Protein AF-A0A949LW82-F1 (afdb_monomer_lite)

Structure (mmCIF, N/CA/C/O backbone):
data_AF-A0A949LW82-F1
#
_entry.id   AF-A0A949LW82-F1
#
loop_
_atom_site.group_PDB
_atom_site.id
_atom_site.type_symbol
_atom_site.label_atom_id
_atom_site.label_alt_id
_atom_site.label_comp_id
_atom_site.label_asym_id
_atom_site.label_entity_id
_atom_site.label_seq_id
_atom_site.pdbx_PDB_ins_code
_atom_site.Cartn_x
_atom_site.Cartn_y
_atom_site.Cartn_z
_atom_site.occupancy
_atom_site.B_iso_or_equiv
_atom_site.auth_seq_id
_atom_site.auth_comp_id
_atom_site.auth_asym_id
_atom_site.auth_atom_id
_atom_site.pdbx_PDB_model_num
ATOM 1 N N . MET A 1 1 ? -50.721 -9.136 -6.366 1.00 43.47 1 MET A N 1
ATOM 2 C CA . MET A 1 1 ? -51.208 -9.946 -7.509 1.00 43.47 1 MET A CA 1
ATOM 3 C C . MET A 1 1 ? -51.411 -9.068 -8.742 1.00 43.47 1 MET A C 1
ATOM 5 O O . MET A 1 1 ? -52.472 -8.484 -8.901 1.00 43.47 1 MET A O 1
ATOM 9 N N . ARG A 1 2 ? -50.406 -8.960 -9.616 1.00 30.19 2 ARG A N 1
ATOM 10 C CA . ARG A 1 2 ? -50.573 -8.509 -11.008 1.00 30.19 2 ARG A CA 1
ATOM 11 C C . ARG A 1 2 ? -49.592 -9.310 -11.860 1.00 30.19 2 ARG A C 1
ATOM 13 O O . ARG A 1 2 ? -48.393 -9.071 -11.812 1.00 30.19 2 ARG A O 1
ATOM 20 N N . ARG A 1 3 ? -50.116 -10.325 -12.553 1.00 32.12 3 ARG A N 1
ATOM 21 C CA . ARG A 1 3 ? -49.391 -11.131 -13.541 1.00 32.12 3 ARG A CA 1
ATOM 22 C C . ARG A 1 3 ? -49.193 -10.276 -14.793 1.00 32.12 3 ARG A C 1
ATOM 24 O O . ARG A 1 3 ? -50.174 -9.769 -15.330 1.00 32.12 3 ARG A O 1
ATOM 31 N N . ARG A 1 4 ? -47.952 -10.136 -15.258 1.00 40.50 4 ARG A N 1
ATOM 32 C CA . ARG A 1 4 ? -47.650 -9.746 -16.639 1.00 40.50 4 ARG A CA 1
ATOM 33 C C . ARG A 1 4 ? -47.007 -10.937 -17.332 1.00 40.50 4 ARG A C 1
ATOM 35 O O . ARG A 1 4 ? -46.047 -11.520 -16.844 1.00 40.50 4 ARG A O 1
ATOM 42 N N . THR A 1 5 ? -47.654 -11.316 -18.418 1.00 37.50 5 THR A N 1
ATOM 43 C CA . THR A 1 5 ? -47.331 -12.370 -19.366 1.00 37.50 5 THR A CA 1
ATOM 44 C C . THR A 1 5 ? -46.084 -12.001 -20.168 1.00 37.50 5 THR A C 1
ATOM 46 O O . THR A 1 5 ? -45.955 -10.870 -20.631 1.00 37.50 5 THR A O 1
ATOM 49 N N . PHE A 1 6 ? -45.190 -12.974 -20.334 1.00 31.17 6 PHE A N 1
ATOM 50 C CA . PHE A 1 6 ? -44.080 -12.938 -21.282 1.00 31.17 6 PHE A CA 1
ATOM 51 C C . PHE A 1 6 ? -44.606 -13.160 -22.706 1.00 31.17 6 PHE A C 1
ATOM 53 O O . PHE A 1 6 ? -45.413 -14.061 -22.933 1.00 31.17 6 PHE A O 1
ATOM 60 N N . LEU A 1 7 ? -44.115 -12.369 -23.660 1.00 32.31 7 LEU A N 1
ATOM 61 C CA . LEU A 1 7 ? -44.182 -12.669 -25.088 1.00 32.31 7 LEU A CA 1
ATOM 62 C C . LEU A 1 7 ? -42.750 -12.801 -25.607 1.00 32.31 7 LEU A C 1
ATOM 64 O O . LEU A 1 7 ? -41.966 -11.856 -25.555 1.00 32.31 7 LEU A O 1
ATOM 68 N N . SER A 1 8 ? -42.428 -14.007 -26.069 1.00 36.34 8 SER A N 1
ATOM 69 C CA . SER A 1 8 ? -41.240 -14.340 -26.846 1.00 36.34 8 SER A CA 1
ATOM 70 C C . SER A 1 8 ? -41.443 -13.948 -28.307 1.00 36.34 8 SER A C 1
ATOM 72 O O . SER A 1 8 ? -42.524 -14.180 -28.851 1.00 36.34 8 SER A O 1
ATOM 74 N N . ALA A 1 9 ? -40.387 -13.488 -28.972 1.00 30.72 9 ALA A N 1
ATOM 75 C CA . ALA A 1 9 ? -40.313 -13.486 -30.426 1.00 30.72 9 ALA A CA 1
ATOM 76 C C . ALA A 1 9 ? -38.925 -13.967 -30.865 1.00 30.72 9 ALA A C 1
ATOM 78 O O . ALA A 1 9 ? -37.912 -13.321 -30.602 1.00 30.72 9 ALA A O 1
ATOM 79 N N . SER A 1 10 ? -38.906 -15.121 -31.529 1.00 33.62 10 SER A N 1
ATOM 80 C CA . SER A 1 10 ? -37.804 -15.591 -32.360 1.00 33.62 10 SER A CA 1
ATOM 81 C C . SER A 1 10 ? -38.142 -15.358 -33.833 1.00 33.62 10 SER A C 1
ATOM 83 O O . SER A 1 10 ? -39.303 -15.443 -34.223 1.00 33.62 10 SER A O 1
ATOM 85 N N . ALA A 1 11 ? -37.069 -15.204 -34.611 1.00 32.28 11 ALA A N 1
ATOM 86 C CA . ALA A 1 11 ? -36.924 -15.476 -36.041 1.00 32.28 11 ALA A CA 1
ATOM 87 C C . ALA A 1 11 ? -37.456 -14.450 -37.062 1.00 32.28 11 ALA A C 1
ATOM 89 O O . ALA A 1 11 ? -38.653 -14.318 -37.288 1.00 32.28 11 ALA A O 1
ATOM 90 N N . ALA A 1 12 ? -36.512 -13.879 -37.817 1.00 30.08 12 ALA A N 1
ATOM 91 C CA . ALA A 1 12 ? -36.601 -13.796 -39.274 1.00 30.08 12 ALA A CA 1
ATOM 92 C C . ALA A 1 12 ? -35.186 -13.734 -39.877 1.00 30.08 12 ALA A C 1
ATOM 94 O O . ALA A 1 12 ? -34.416 -12.813 -39.617 1.00 30.08 12 ALA A O 1
ATOM 95 N N . ALA A 1 13 ? -34.859 -14.749 -40.673 1.00 32.03 13 ALA A N 1
ATOM 96 C CA . ALA A 1 13 ? -33.753 -14.765 -41.618 1.00 32.03 13 ALA A CA 1
ATOM 97 C C . ALA A 1 13 ? -34.266 -14.299 -42.991 1.00 32.03 13 ALA A C 1
ATOM 99 O O . ALA A 1 13 ? -35.406 -14.617 -43.326 1.00 32.03 13 ALA A O 1
ATOM 100 N N . ALA A 1 14 ? -33.426 -13.624 -43.785 1.00 32.12 14 ALA A N 1
ATOM 101 C CA . ALA A 1 14 ? -33.109 -14.005 -45.173 1.00 32.12 14 ALA A CA 1
ATOM 102 C C . ALA A 1 14 ? -32.346 -12.907 -45.948 1.00 32.12 14 ALA A C 1
ATOM 104 O O . ALA A 1 14 ? -32.809 -11.781 -46.081 1.00 32.12 14 ALA A O 1
ATOM 105 N N . ALA A 1 15 ? -31.224 -13.357 -46.525 1.00 31.56 15 ALA A N 1
ATOM 106 C CA . ALA A 1 15 ? -30.727 -13.130 -47.887 1.00 31.56 15 ALA A CA 1
ATOM 107 C C . ALA A 1 15 ? -30.372 -11.719 -48.391 1.00 31.56 15 ALA A C 1
ATOM 109 O O . ALA A 1 15 ? -31.266 -10.945 -48.694 1.00 31.56 15 ALA A O 1
ATOM 110 N N . ILE A 1 16 ? -29.081 -11.522 -48.723 1.00 34.34 16 ILE A N 1
ATOM 111 C CA . ILE A 1 16 ? -28.629 -11.044 -50.049 1.00 34.34 16 ILE A CA 1
ATOM 112 C C . ILE A 1 16 ? -27.318 -11.761 -50.426 1.00 34.34 16 ILE A C 1
ATOM 114 O O . ILE A 1 16 ? -26.346 -11.750 -49.675 1.00 34.34 16 ILE A O 1
ATOM 118 N N . ALA A 1 17 ? -27.323 -12.384 -51.606 1.00 34.22 17 ALA A N 1
ATOM 119 C CA . ALA A 1 17 ? -26.171 -12.944 -52.304 1.00 34.22 17 ALA A CA 1
ATOM 120 C C . ALA A 1 17 ? -25.500 -11.872 -53.182 1.00 34.22 17 ALA A C 1
ATOM 122 O O . ALA A 1 17 ? -26.189 -11.052 -53.787 1.00 34.22 17 ALA A O 1
ATOM 123 N N . GLY A 1 18 ? -24.172 -11.914 -53.303 1.00 32.12 18 GLY A N 1
ATOM 124 C CA . GLY A 1 18 ? -23.402 -11.049 -54.198 1.00 32.12 18 GLY A CA 1
ATOM 125 C C . GLY A 1 18 ? -22.051 -11.676 -54.530 1.00 32.12 18 GLY A C 1
ATOM 126 O O . GLY A 1 18 ? -21.205 -11.845 -53.661 1.00 32.12 18 GLY A O 1
ATOM 127 N N . ILE A 1 19 ? -21.913 -12.074 -55.789 1.00 35.78 19 ILE A N 1
ATOM 128 C CA . ILE A 1 19 ? -20.845 -12.874 -56.393 1.00 35.78 19 ILE A CA 1
ATOM 129 C C . ILE A 1 19 ? -19.656 -11.973 -56.761 1.00 35.78 19 ILE A C 1
ATOM 131 O O . ILE A 1 19 ? -19.851 -10.912 -57.346 1.00 35.78 19 ILE A O 1
ATOM 135 N N . GLY A 1 20 ? -18.430 -12.428 -56.493 1.00 33.84 20 GLY A N 1
ATOM 136 C CA . GLY A 1 20 ? -17.195 -11.804 -56.976 1.00 33.84 20 GLY A CA 1
ATOM 137 C C . GLY A 1 20 ? -16.043 -12.803 -56.933 1.00 33.84 20 GLY A C 1
ATOM 138 O O . GLY A 1 20 ? -15.428 -12.999 -55.890 1.00 33.84 20 GLY A O 1
ATOM 139 N N . GLY A 1 21 ? -15.813 -13.490 -58.054 1.00 34.94 21 GLY A N 1
ATOM 140 C CA . GLY A 1 21 ? -14.731 -14.457 -58.221 1.00 34.94 21 GLY A CA 1
ATOM 141 C C . GLY A 1 21 ? -13.363 -13.781 -58.293 1.00 34.94 21 GLY A C 1
ATOM 142 O O . GLY A 1 21 ? -13.213 -12.744 -58.933 1.00 34.94 21 GLY A O 1
ATOM 143 N N . CYS A 1 22 ? -12.370 -14.397 -57.655 1.00 35.66 22 CYS A N 1
ATOM 144 C CA . CYS A 1 22 ? -10.962 -14.075 -57.838 1.00 35.66 22 CYS A CA 1
ATOM 145 C C . CYS A 1 22 ? -10.196 -15.393 -58.012 1.00 35.66 22 CYS A C 1
ATOM 147 O O . CYS A 1 22 ? -10.290 -16.296 -57.174 1.00 35.66 22 CYS A O 1
ATOM 149 N N . GLU A 1 23 ? -9.523 -15.515 -59.152 1.00 37.34 23 GLU A N 1
ATOM 150 C CA . GLU A 1 23 ? -8.734 -16.664 -59.588 1.00 37.34 23 GLU A CA 1
ATOM 151 C C . GLU A 1 23 ? -7.623 -16.993 -58.580 1.00 37.34 23 GLU A C 1
ATOM 153 O O . GLU A 1 23 ? -6.827 -16.135 -58.202 1.00 37.34 23 GLU A O 1
ATOM 158 N N . ARG A 1 24 ? -7.544 -18.260 -58.154 1.00 37.97 24 ARG A N 1
ATOM 159 C CA . ARG A 1 24 ? -6.406 -18.779 -57.387 1.00 37.97 24 ARG A CA 1
ATOM 160 C C . ARG A 1 24 ? -5.360 -19.319 -58.354 1.00 37.97 24 ARG A C 1
ATOM 162 O O . ARG A 1 24 ? -5.572 -20.348 -58.988 1.00 37.97 24 ARG A O 1
ATOM 169 N N . GLN A 1 25 ? -4.227 -18.631 -58.427 1.00 40.06 25 GLN A N 1
ATOM 170 C CA . GLN A 1 25 ? -2.992 -19.182 -58.972 1.00 40.06 25 GLN A CA 1
ATOM 171 C C . GLN A 1 25 ? -2.429 -20.220 -57.989 1.00 40.06 25 GLN A C 1
ATOM 173 O O . GLN A 1 25 ? -2.377 -19.985 -56.781 1.00 40.06 25 GLN A O 1
ATOM 178 N N . ASN A 1 26 ? -2.042 -21.382 -58.515 1.00 40.38 26 ASN A N 1
ATOM 179 C CA . ASN A 1 26 ? -1.396 -22.456 -57.766 1.00 40.38 26 ASN A CA 1
ATOM 180 C C . ASN A 1 26 ? 0.012 -22.013 -57.340 1.00 40.38 26 ASN A C 1
ATOM 182 O O . ASN A 1 26 ? 0.894 -21.883 -58.185 1.00 40.38 26 ASN A O 1
ATOM 186 N N . ALA A 1 27 ? 0.210 -21.789 -56.041 1.00 44.12 27 ALA A N 1
ATOM 187 C CA . ALA A 1 27 ? 1.525 -21.584 -55.445 1.00 44.12 27 ALA A CA 1
ATOM 188 C C . ALA A 1 27 ? 2.141 -22.939 -55.057 1.00 44.12 27 ALA A C 1
ATOM 190 O O . ALA A 1 27 ? 1.472 -23.779 -54.450 1.00 44.12 27 ALA A O 1
ATOM 191 N N . GLU A 1 28 ? 3.406 -23.144 -55.421 1.00 53.97 28 GLU A N 1
ATOM 192 C CA . GLU A 1 28 ? 4.207 -24.300 -55.013 1.00 53.97 28 GLU A CA 1
ATOM 193 C C . GLU A 1 28 ? 4.405 -24.354 -53.483 1.00 53.97 28 GLU A C 1
ATOM 195 O O . GLU A 1 28 ? 4.407 -23.313 -52.816 1.00 53.97 28 GLU A O 1
ATOM 200 N N . PRO A 1 29 ? 4.569 -25.558 -52.901 1.00 47.38 29 PRO A N 1
ATOM 201 C CA . PRO A 1 29 ? 4.718 -25.729 -51.461 1.00 47.38 29 PRO A CA 1
ATOM 202 C C . PRO A 1 29 ? 6.027 -25.114 -50.949 1.00 47.38 29 PRO A C 1
ATOM 204 O O . PRO A 1 29 ? 7.123 -25.505 -51.345 1.00 47.38 29 PRO A O 1
ATOM 207 N N . VAL A 1 30 ? 5.895 -24.169 -50.017 1.00 55.81 30 VAL A N 1
ATOM 208 C CA . VAL A 1 30 ? 7.011 -23.574 -49.270 1.00 55.81 30 VAL A CA 1
ATOM 209 C C . VAL A 1 30 ? 7.628 -24.645 -48.354 1.00 55.81 30 VAL A C 1
ATOM 211 O O . VAL A 1 30 ? 6.883 -25.294 -47.612 1.00 55.81 30 VAL A O 1
ATOM 214 N N . PRO A 1 31 ? 8.959 -24.858 -48.373 1.00 62.16 31 PRO A N 1
ATOM 215 C CA . PRO A 1 31 ? 9.612 -25.796 -47.465 1.00 62.16 31 PRO A CA 1
ATOM 216 C C . PRO A 1 31 ? 9.459 -25.342 -46.002 1.00 62.16 31 PRO A C 1
ATOM 218 O O . PRO A 1 31 ? 9.435 -24.138 -45.731 1.00 62.16 31 PRO A O 1
ATOM 221 N N . PRO A 1 32 ? 9.360 -26.281 -45.044 1.00 55.41 32 PRO A N 1
ATOM 222 C CA . PRO A 1 32 ? 9.231 -25.937 -43.635 1.00 55.41 32 PRO A CA 1
ATOM 223 C C . PRO A 1 32 ? 10.463 -25.152 -43.152 1.00 55.41 32 PRO A C 1
ATOM 225 O O . PRO A 1 32 ? 11.580 -25.422 -43.606 1.00 55.41 32 PRO A O 1
ATOM 228 N N . PRO A 1 33 ? 10.282 -24.188 -42.231 1.00 51.41 33 PRO A N 1
ATOM 229 C CA . PRO A 1 33 ? 11.396 -23.447 -41.660 1.00 51.41 33 PRO A CA 1
ATOM 230 C C . PRO A 1 33 ? 12.362 -24.401 -40.936 1.00 51.41 33 PRO A C 1
ATOM 232 O O . PRO A 1 33 ? 11.923 -25.414 -40.381 1.00 51.41 33 PRO A O 1
ATOM 235 N N . PRO A 1 34 ? 13.673 -24.096 -40.927 1.00 53.56 34 PRO A N 1
ATOM 236 C CA . PRO A 1 34 ? 14.646 -24.885 -40.186 1.00 53.56 34 PRO A CA 1
ATOM 237 C C . PRO A 1 34 ? 14.273 -24.925 -38.702 1.00 53.56 34 PRO A C 1
ATOM 239 O O . PRO A 1 34 ? 13.792 -23.938 -38.140 1.00 53.56 34 PRO A O 1
ATOM 242 N N . ALA A 1 35 ? 14.493 -26.082 -38.074 1.00 41.50 35 ALA A N 1
ATOM 243 C CA . ALA A 1 35 ? 14.289 -26.247 -36.643 1.00 41.50 35 ALA A CA 1
ATOM 244 C C . ALA A 1 35 ? 15.120 -25.204 -35.869 1.00 41.50 35 ALA A C 1
ATOM 246 O O . ALA A 1 35 ? 16.263 -24.935 -36.259 1.00 41.50 35 ALA A O 1
ATOM 247 N N . PRO A 1 36 ? 14.571 -24.606 -34.795 1.00 36.00 36 PRO A N 1
ATOM 248 C CA . PRO A 1 36 ? 15.318 -23.659 -33.984 1.00 36.00 36 PRO A CA 1
ATOM 249 C C . PRO A 1 36 ? 16.566 -24.347 -33.411 1.00 36.00 36 PRO A C 1
ATOM 251 O O . PRO A 1 36 ? 16.490 -25.521 -33.034 1.00 36.00 36 PRO A O 1
ATOM 254 N N . PRO A 1 37 ? 17.711 -23.647 -33.345 1.00 38.03 37 PRO A N 1
ATOM 255 C CA . PRO A 1 37 ? 18.901 -24.199 -32.720 1.00 38.03 37 PRO A CA 1
ATOM 256 C C . PRO A 1 37 ? 18.582 -24.566 -31.268 1.00 38.03 37 PRO A C 1
ATOM 258 O O . PRO A 1 37 ? 17.969 -23.788 -30.534 1.00 38.03 37 PRO A O 1
ATOM 261 N N . THR A 1 38 ? 18.991 -25.766 -30.859 1.00 38.47 38 THR A N 1
ATOM 262 C CA . THR A 1 38 ? 19.047 -26.147 -29.446 1.00 38.47 38 THR A CA 1
ATOM 263 C C . THR A 1 38 ? 19.861 -25.097 -28.690 1.00 38.47 38 THR A C 1
ATOM 265 O O . THR A 1 38 ? 20.951 -24.765 -29.163 1.00 38.47 38 THR A O 1
ATOM 268 N N . PRO A 1 39 ? 19.374 -24.564 -27.554 1.00 33.56 39 PRO A N 1
ATOM 269 C CA . PRO A 1 39 ? 20.126 -23.573 -26.809 1.00 33.56 39 PRO A CA 1
ATOM 270 C C . PRO A 1 39 ? 21.381 -24.243 -26.250 1.00 33.56 39 PRO A C 1
ATOM 272 O O . PRO A 1 39 ? 21.306 -25.047 -25.321 1.00 33.56 39 PRO A O 1
ATOM 275 N N . GLU A 1 40 ? 22.534 -23.923 -26.834 1.00 32.56 40 GLU A N 1
ATOM 276 C CA . GLU A 1 40 ? 23.802 -24.038 -26.127 1.00 32.56 40 GLU A CA 1
ATOM 277 C C . GLU A 1 40 ? 23.685 -23.198 -24.857 1.00 32.56 40 GLU A C 1
ATOM 279 O O . GLU A 1 40 ? 23.249 -22.043 -24.896 1.00 32.56 40 GLU A O 1
ATOM 284 N N . ALA A 1 41 ? 24.014 -23.815 -23.724 1.00 34.31 41 ALA A N 1
ATOM 285 C CA . ALA A 1 41 ? 24.024 -23.174 -22.424 1.00 34.31 41 ALA A CA 1
ATOM 286 C C . ALA A 1 41 ? 25.058 -22.040 -22.435 1.00 34.31 41 ALA A C 1
ATOM 288 O O . ALA A 1 41 ? 26.234 -22.243 -22.143 1.00 34.31 41 ALA A O 1
ATOM 289 N N . LEU A 1 42 ? 24.610 -20.839 -22.799 1.00 28.97 42 LEU A N 1
ATOM 290 C CA . LEU A 1 42 ? 25.304 -19.613 -22.457 1.00 28.97 42 LEU A CA 1
ATOM 291 C C . LEU A 1 42 ? 25.286 -19.529 -20.928 1.00 28.97 42 LEU A C 1
ATOM 293 O O . LEU A 1 42 ? 24.225 -19.340 -20.331 1.00 28.97 42 LEU A O 1
ATOM 297 N N . GLU A 1 43 ? 26.445 -19.688 -20.293 1.00 32.34 43 GLU A N 1
ATOM 298 C CA . GLU A 1 43 ? 26.626 -19.283 -18.901 1.00 32.34 43 GLU A CA 1
ATOM 299 C C . GLU A 1 43 ? 26.386 -17.770 -18.821 1.00 32.34 43 GLU A C 1
ATOM 301 O O . GLU A 1 43 ? 27.213 -16.951 -19.225 1.00 32.34 43 GLU A O 1
ATOM 306 N N . LEU A 1 44 ? 25.184 -17.400 -18.379 1.00 31.11 44 LEU A N 1
ATOM 307 C CA . LEU A 1 44 ? 24.795 -16.017 -18.145 1.00 31.11 44 LEU A CA 1
ATOM 308 C C . LEU A 1 44 ? 25.367 -15.551 -16.792 1.00 31.11 44 LEU A C 1
ATOM 310 O O . LEU A 1 44 ? 25.325 -16.310 -15.823 1.00 31.11 44 LEU A O 1
ATOM 314 N N . PRO A 1 45 ? 25.873 -14.308 -16.691 1.00 33.06 45 PRO A N 1
ATOM 315 C CA . PRO A 1 45 ? 26.341 -13.744 -15.426 1.00 33.06 45 PRO A CA 1
ATOM 316 C C . PRO A 1 45 ? 25.214 -13.688 -14.380 1.00 33.06 45 PRO A C 1
ATOM 318 O O . PRO A 1 45 ? 24.051 -13.449 -14.714 1.00 33.06 45 PRO A O 1
ATOM 321 N N . SER A 1 46 ? 25.572 -13.898 -13.110 1.00 36.62 46 SER A N 1
ATOM 322 C CA . SER A 1 46 ? 24.658 -14.083 -11.977 1.00 36.62 46 SER A CA 1
ATOM 323 C C . SER A 1 46 ? 23.687 -12.914 -11.752 1.00 36.62 46 SER A C 1
ATOM 325 O O . SER A 1 46 ? 24.074 -11.752 -11.680 1.00 36.62 46 SER A O 1
ATOM 327 N N . ALA A 1 47 ? 22.409 -13.262 -11.584 1.00 42.12 47 ALA A N 1
ATOM 328 C CA . ALA A 1 47 ? 21.234 -12.391 -11.498 1.00 42.12 47 ALA A CA 1
ATOM 329 C C . ALA A 1 47 ? 21.189 -11.291 -10.400 1.00 42.12 47 ALA A C 1
ATOM 331 O O . ALA A 1 47 ? 20.276 -10.472 -10.459 1.00 42.12 47 ALA A O 1
ATOM 332 N N . ASP A 1 48 ? 22.121 -11.214 -9.433 1.00 43.16 48 ASP A N 1
ATOM 333 C CA . ASP A 1 48 ? 21.999 -10.282 -8.280 1.00 43.16 48 ASP A CA 1
ATOM 334 C C . ASP A 1 48 ? 22.909 -9.056 -8.268 1.00 43.16 48 ASP A C 1
ATOM 336 O O . ASP A 1 48 ? 22.765 -8.233 -7.365 1.00 43.16 48 ASP A O 1
ATOM 340 N N . ASP A 1 49 ? 23.749 -8.824 -9.275 1.00 42.09 49 ASP A N 1
ATOM 341 C CA . ASP A 1 49 ? 24.580 -7.608 -9.269 1.00 42.09 49 ASP A CA 1
ATOM 342 C C . ASP A 1 49 ? 23.728 -6.311 -9.279 1.00 42.09 49 ASP A C 1
ATOM 344 O O . ASP A 1 49 ? 24.131 -5.280 -8.736 1.00 42.09 49 ASP A O 1
ATOM 348 N N . GLU A 1 50 ? 22.494 -6.359 -9.805 1.00 39.38 50 GLU A N 1
ATOM 349 C CA . GLU A 1 50 ? 21.509 -5.264 -9.690 1.00 39.38 50 GLU A CA 1
ATOM 350 C C . GLU A 1 50 ? 20.598 -5.414 -8.447 1.00 39.38 50 GLU A C 1
ATOM 352 O O . GLU A 1 50 ? 20.221 -4.406 -7.846 1.00 39.38 50 GLU A O 1
ATOM 357 N N . ALA A 1 51 ? 20.306 -6.643 -7.999 1.00 39.09 51 ALA A N 1
ATOM 358 C CA . ALA A 1 51 ? 19.397 -6.946 -6.881 1.00 39.09 51 ALA A CA 1
ATOM 359 C C . ALA A 1 51 ? 20.063 -6.937 -5.487 1.00 39.09 51 ALA A C 1
ATOM 361 O O . ALA A 1 51 ? 19.409 -7.192 -4.472 1.00 39.09 51 ALA A O 1
ATOM 362 N N . ASP A 1 52 ? 21.353 -6.594 -5.391 1.00 37.97 52 ASP A N 1
ATOM 363 C CA . ASP A 1 52 ? 22.047 -6.465 -4.106 1.00 37.97 52 ASP A CA 1
ATOM 364 C C . ASP A 1 52 ? 21.661 -5.168 -3.355 1.00 37.97 52 ASP A C 1
ATOM 366 O O . ASP A 1 52 ? 22.466 -4.262 -3.161 1.00 37.97 52 ASP A O 1
ATOM 370 N N . SER A 1 53 ? 20.368 -4.988 -3.058 1.00 41.69 53 SER A N 1
ATOM 371 C CA . SER A 1 53 ? 19.757 -3.675 -2.790 1.00 41.69 53 SER A CA 1
ATOM 372 C C . SER A 1 53 ? 19.190 -3.496 -1.371 1.00 41.69 53 SER A C 1
ATOM 374 O O . SER A 1 53 ? 18.512 -2.504 -1.106 1.00 41.69 53 SER A O 1
ATOM 376 N N . SER A 1 54 ? 19.480 -4.386 -0.418 1.00 42.44 54 SER A N 1
ATOM 377 C CA . SER A 1 54 ? 18.942 -4.297 0.960 1.00 42.44 54 SER A CA 1
ATOM 378 C C . SER A 1 54 ? 19.938 -4.572 2.091 1.00 42.44 54 SER A C 1
ATOM 380 O O . SER A 1 54 ? 19.582 -4.407 3.258 1.00 42.44 54 SER A O 1
ATOM 382 N N . ASN A 1 55 ? 21.201 -4.883 1.782 1.00 32.78 55 ASN A N 1
ATOM 383 C CA . ASN A 1 55 ? 22.251 -4.904 2.799 1.00 32.78 55 ASN A CA 1
ATOM 384 C C . ASN A 1 55 ? 22.708 -3.462 3.014 1.00 32.78 55 ASN A C 1
ATOM 386 O O . ASN A 1 55 ? 23.380 -2.899 2.162 1.00 32.78 55 ASN A O 1
ATOM 390 N N . ALA A 1 56 ? 22.283 -2.869 4.126 1.00 32.78 56 ALA A N 1
ATOM 391 C CA . ALA A 1 56 ? 22.453 -1.460 4.457 1.00 32.78 56 ALA A CA 1
ATOM 392 C C . ALA A 1 56 ? 21.643 -0.505 3.558 1.00 32.78 56 ALA A C 1
ATOM 394 O O . ALA A 1 56 ? 22.001 -0.138 2.442 1.00 32.78 56 ALA A O 1
ATOM 395 N N . VAL A 1 57 ? 20.571 0.043 4.131 1.00 32.81 57 VAL A N 1
ATOM 396 C CA . VAL A 1 57 ? 20.446 1.500 4.063 1.00 32.81 57 VAL A CA 1
ATOM 397 C C . VAL A 1 57 ? 21.751 2.019 4.667 1.00 32.81 57 VAL A C 1
ATOM 399 O O . VAL A 1 57 ? 21.891 2.018 5.888 1.00 32.81 57 VAL A O 1
ATOM 402 N N . GLU A 1 58 ? 22.744 2.348 3.838 1.00 30.97 58 GLU A N 1
ATOM 403 C CA . GLU A 1 58 ? 23.796 3.251 4.287 1.00 30.97 58 GLU A CA 1
ATOM 404 C C . GLU A 1 58 ? 23.060 4.502 4.749 1.00 30.97 58 GLU A C 1
ATOM 406 O O . GLU A 1 58 ? 22.361 5.161 3.973 1.00 30.97 58 GLU A O 1
ATOM 411 N N . LEU A 1 59 ? 23.111 4.731 6.058 1.00 30.88 59 LEU A N 1
ATOM 412 C CA . LEU A 1 59 ? 22.605 5.923 6.708 1.00 30.88 59 LEU A CA 1
ATOM 413 C C . LEU A 1 59 ? 23.471 7.084 6.220 1.00 30.88 59 LEU A C 1
ATOM 415 O O . LEU A 1 59 ? 24.407 7.500 6.891 1.00 30.88 59 LEU A O 1
ATOM 419 N N . GLY A 1 60 ? 23.187 7.568 5.014 1.00 25.94 60 GLY A N 1
ATOM 420 C CA . GLY A 1 60 ? 23.541 8.923 4.646 1.00 25.94 60 GLY A CA 1
ATOM 421 C C . GLY A 1 60 ? 22.788 9.834 5.600 1.00 25.94 60 GLY A C 1
ATOM 422 O O . GLY A 1 60 ? 21.561 9.734 5.706 1.00 25.94 60 GLY A O 1
ATOM 423 N N . ASP A 1 61 ? 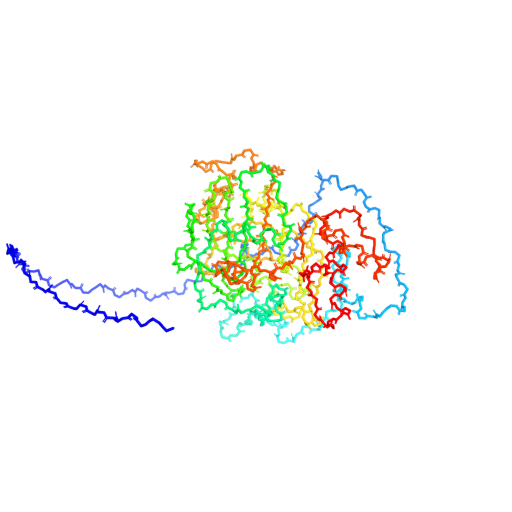23.533 10.657 6.332 1.00 28.30 61 ASP A N 1
ATOM 424 C CA . ASP A 1 61 ? 22.992 11.683 7.206 1.00 28.30 61 ASP A CA 1
ATOM 425 C C . ASP A 1 61 ? 21.887 12.444 6.468 1.00 28.30 61 ASP A C 1
ATOM 427 O O . ASP A 1 61 ? 22.113 13.096 5.447 1.00 28.30 61 ASP A O 1
ATOM 431 N N . PHE A 1 62 ? 20.660 12.341 6.978 1.00 28.70 62 PHE A N 1
ATOM 432 C CA . PHE A 1 62 ? 19.550 13.200 6.578 1.00 28.70 62 PHE A CA 1
ATOM 433 C C . PHE A 1 62 ? 19.797 14.608 7.153 1.00 28.70 62 PHE A C 1
ATOM 435 O O . PHE A 1 62 ? 19.043 15.108 7.986 1.00 28.70 62 PHE A O 1
ATOM 442 N N . GLU A 1 63 ? 20.872 15.267 6.724 1.00 29.08 63 GLU A N 1
ATOM 443 C CA . GLU A 1 63 ? 21.028 16.706 6.895 1.00 29.08 63 GLU A CA 1
ATOM 444 C C . GLU A 1 63 ? 20.055 17.398 5.935 1.00 29.08 63 GLU A C 1
ATOM 446 O O . GLU A 1 63 ? 20.251 17.426 4.722 1.00 29.08 63 GLU A O 1
ATOM 451 N N . GLY A 1 64 ? 18.955 17.931 6.468 1.00 27.27 64 GLY A N 1
ATOM 452 C CA . GLY A 1 64 ? 18.088 18.828 5.698 1.00 27.27 64 GLY A CA 1
ATOM 453 C C . GLY A 1 64 ? 16.622 18.859 6.105 1.00 27.27 64 GLY A C 1
ATOM 454 O O . GLY A 1 64 ? 15.934 19.826 5.788 1.00 27.27 64 GLY A O 1
ATOM 455 N N . VAL A 1 65 ? 16.133 17.873 6.858 1.00 26.12 65 VAL A N 1
ATOM 456 C CA . VAL A 1 65 ? 14.845 18.007 7.546 1.00 26.12 65 VAL A CA 1
ATOM 457 C C . VAL A 1 65 ? 15.163 18.275 9.001 1.00 26.12 65 VAL A C 1
ATOM 459 O O . VAL A 1 65 ? 15.591 17.378 9.719 1.00 26.12 65 VAL A O 1
ATOM 462 N N . ALA A 1 66 ? 14.972 19.519 9.436 1.00 22.92 66 ALA A N 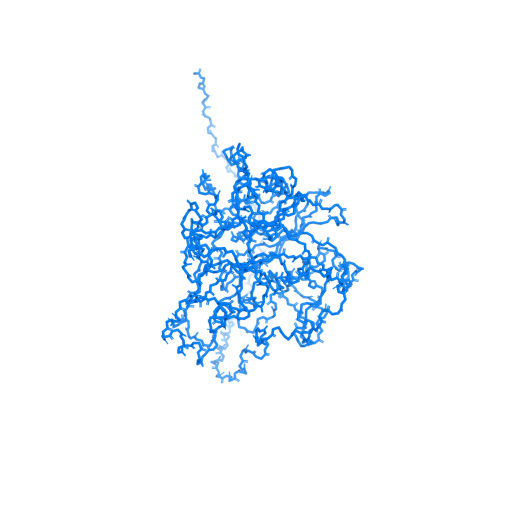1
ATOM 463 C CA . ALA A 1 66 ? 14.923 19.832 10.853 1.00 22.92 66 ALA A CA 1
ATOM 464 C C . ALA A 1 66 ? 13.753 19.047 11.464 1.00 22.92 66 ALA A C 1
ATOM 466 O O . ALA A 1 66 ? 12.621 19.523 11.523 1.00 22.92 66 ALA A O 1
ATOM 467 N N . THR A 1 67 ? 14.010 17.814 11.896 1.00 26.58 67 THR A N 1
ATOM 468 C CA . THR A 1 67 ? 13.171 17.161 12.885 1.00 26.58 67 THR A CA 1
ATOM 469 C C . THR A 1 67 ? 13.229 18.053 14.119 1.00 26.58 67 THR A C 1
ATOM 471 O O . THR A 1 67 ? 14.333 18.257 14.639 1.00 26.58 67 THR A O 1
ATOM 474 N N . PRO A 1 68 ? 12.109 18.621 14.605 1.00 25.61 68 PRO A N 1
ATOM 475 C CA . PRO A 1 68 ? 12.127 19.209 15.932 1.00 25.61 68 PRO A CA 1
ATOM 476 C C . PRO A 1 68 ? 12.639 18.118 16.868 1.00 25.61 68 PRO A C 1
ATOM 478 O O . PRO A 1 68 ? 12.195 16.973 16.771 1.00 25.61 68 PRO A O 1
ATOM 481 N N . ALA A 1 69 ? 13.629 18.455 17.692 1.00 24.62 69 ALA A N 1
ATOM 482 C CA . ALA A 1 69 ? 14.220 17.543 18.653 1.00 24.62 69 ALA A CA 1
ATOM 483 C C . ALA A 1 69 ? 13.113 17.000 19.571 1.00 24.62 69 ALA A C 1
ATOM 485 O O . ALA A 1 69 ? 12.765 17.598 20.588 1.00 24.62 69 ALA A O 1
ATOM 486 N N . LEU A 1 70 ? 12.525 15.867 19.187 1.00 29.62 70 LEU A N 1
ATOM 487 C CA . LEU A 1 70 ? 11.718 15.032 20.054 1.00 29.62 70 LEU A CA 1
ATOM 488 C C . LEU A 1 70 ? 12.710 14.446 21.046 1.00 29.62 70 LEU A C 1
ATOM 490 O O . LEU A 1 70 ? 13.453 13.517 20.734 1.00 29.62 70 LEU A O 1
ATOM 494 N N . GLY A 1 71 ? 12.787 15.095 22.208 1.00 26.17 71 GLY A N 1
ATOM 495 C CA . GLY A 1 71 ? 13.687 14.726 23.284 1.00 26.17 71 GLY A CA 1
ATOM 496 C C . GLY A 1 71 ? 13.638 13.225 23.552 1.00 26.17 71 GLY A C 1
ATOM 497 O O . GLY A 1 71 ? 12.571 12.610 23.574 1.00 26.17 71 GLY A O 1
ATOM 498 N N . ALA A 1 72 ? 14.816 12.655 23.784 1.00 29.84 72 ALA A N 1
ATOM 499 C CA . ALA A 1 72 ? 15.075 11.251 24.084 1.00 29.84 72 ALA A CA 1
ATOM 500 C C . ALA A 1 72 ? 14.477 10.763 25.431 1.00 29.84 72 ALA A C 1
ATOM 502 O O . ALA A 1 72 ? 15.060 9.912 26.093 1.00 29.84 72 ALA A O 1
ATOM 503 N N . SER A 1 73 ? 13.328 11.295 25.861 1.00 31.23 73 SER A N 1
ATOM 504 C CA . SER A 1 73 ? 12.761 11.130 27.208 1.00 31.23 73 SER A CA 1
ATOM 505 C C . SER A 1 73 ? 11.231 10.954 27.212 1.00 31.23 73 SER A C 1
ATOM 507 O O . SER A 1 73 ? 10.526 11.474 28.072 1.00 31.23 73 SER A O 1
ATOM 509 N N . LEU A 1 74 ? 10.659 10.260 26.220 1.00 31.03 74 LEU A N 1
ATOM 510 C CA . LEU A 1 74 ? 9.199 10.065 26.158 1.00 31.03 74 LEU A CA 1
ATOM 511 C C . LEU A 1 74 ? 8.688 8.688 26.584 1.00 31.03 74 LEU A C 1
ATOM 513 O O . LEU A 1 74 ? 7.480 8.484 26.547 1.00 31.03 74 LEU A O 1
ATOM 517 N N . ILE A 1 75 ? 9.546 7.780 27.052 1.00 35.97 75 ILE A N 1
ATOM 518 C CA . ILE A 1 75 ? 9.094 6.517 27.648 1.00 35.97 75 ILE A CA 1
ATOM 519 C C . ILE A 1 75 ? 10.013 6.188 28.828 1.00 35.97 75 ILE A C 1
ATOM 521 O O . ILE A 1 75 ? 11.100 5.641 28.639 1.00 35.97 75 ILE A O 1
ATOM 525 N N . GLU A 1 76 ? 9.594 6.551 30.042 1.00 31.55 76 GLU A N 1
ATOM 526 C CA . GLU A 1 76 ? 10.116 5.885 31.238 1.00 31.55 76 GLU A CA 1
ATOM 527 C C . GLU A 1 76 ? 9.732 4.397 31.182 1.00 31.55 76 GLU A C 1
ATOM 529 O O . GLU A 1 76 ? 8.690 4.062 30.608 1.00 31.55 76 GLU A O 1
ATOM 534 N N . PRO A 1 77 ? 10.562 3.483 31.715 1.00 33.72 77 PRO A N 1
ATOM 535 C CA . PRO A 1 77 ? 10.227 2.068 31.757 1.00 33.72 77 PRO A CA 1
ATOM 536 C C . PRO A 1 77 ? 8.910 1.887 32.514 1.00 33.72 77 PRO A C 1
ATOM 538 O O . PRO A 1 77 ? 8.845 2.052 33.728 1.00 33.72 77 PRO A O 1
ATOM 541 N N . VAL A 1 78 ? 7.858 1.555 31.769 1.00 37.66 78 VAL A N 1
ATOM 542 C CA . VAL A 1 78 ? 6.543 1.224 32.311 1.00 37.66 78 VAL A CA 1
ATOM 543 C C . VAL A 1 78 ? 6.713 0.092 33.337 1.00 37.66 78 VAL A C 1
ATOM 545 O O . VAL A 1 78 ? 7.498 -0.843 33.128 1.00 37.66 78 VAL A O 1
ATOM 548 N N . ASP A 1 79 ? 5.989 0.174 34.451 1.00 37.31 79 ASP A N 1
ATOM 549 C CA . ASP A 1 79 ? 6.044 -0.757 35.584 1.00 37.31 79 ASP A CA 1
ATOM 550 C C . ASP A 1 79 ? 5.893 -2.225 35.134 1.00 37.31 79 ASP A C 1
ATOM 552 O O . ASP A 1 79 ? 5.026 -2.548 34.322 1.00 37.31 79 ASP A O 1
ATOM 556 N N . ALA A 1 80 ? 6.759 -3.119 35.619 1.00 36.50 80 ALA A N 1
ATOM 557 C CA . ALA A 1 80 ? 6.894 -4.520 35.196 1.00 36.50 80 ALA A CA 1
ATOM 558 C C . ALA A 1 80 ? 5.663 -5.404 35.498 1.00 36.50 80 ALA A C 1
ATOM 560 O O . ALA A 1 80 ? 5.668 -6.598 35.203 1.00 36.50 80 ALA A O 1
ATOM 561 N N . THR A 1 81 ? 4.616 -4.822 36.080 1.00 38.62 81 THR A N 1
ATOM 562 C CA . THR A 1 81 ? 3.357 -5.473 36.453 1.00 38.62 81 THR A CA 1
ATOM 563 C C . THR A 1 81 ? 2.280 -5.415 35.357 1.00 38.62 81 THR A C 1
ATOM 565 O O . THR A 1 81 ? 1.309 -6.166 35.430 1.00 38.62 81 THR A O 1
ATOM 568 N N . GLN A 1 82 ? 2.454 -4.606 34.300 1.00 42.19 82 GLN A N 1
ATOM 569 C CA . GLN A 1 82 ? 1.627 -4.682 33.084 1.00 42.19 82 GLN A CA 1
ATOM 570 C C . GLN A 1 82 ? 2.089 -5.852 32.195 1.00 42.19 82 GLN A C 1
ATOM 572 O O . GLN A 1 82 ? 3.289 -6.031 31.982 1.00 42.19 82 GLN A O 1
ATOM 577 N N . SER A 1 83 ? 1.141 -6.660 31.699 1.00 40.94 83 SER A N 1
ATOM 578 C CA . SER A 1 83 ? 1.400 -8.007 31.167 1.00 40.94 83 SER A CA 1
ATOM 579 C C . SER A 1 83 ? 2.566 -8.070 30.163 1.00 40.94 83 SER A C 1
ATOM 581 O O . SER A 1 83 ? 2.660 -7.302 29.202 1.00 40.94 83 SER A O 1
ATOM 583 N N . GLN A 1 84 ? 3.461 -9.039 30.372 1.00 38.44 84 GLN A N 1
ATOM 584 C CA . GLN A 1 84 ? 4.606 -9.345 29.502 1.00 38.44 84 GLN A CA 1
ATOM 585 C C . GLN A 1 84 ? 4.203 -9.524 28.020 1.00 38.44 84 GLN A C 1
ATOM 587 O O . GLN A 1 84 ? 5.014 -9.277 27.129 1.00 38.44 84 GLN A O 1
ATOM 592 N N . ALA A 1 85 ? 2.939 -9.879 27.756 1.00 40.34 85 ALA A N 1
ATOM 593 C CA . ALA A 1 85 ? 2.362 -10.074 26.427 1.00 40.34 85 ALA A CA 1
ATOM 594 C C . ALA A 1 85 ? 2.199 -8.775 25.608 1.00 40.34 85 ALA A C 1
ATOM 596 O O . ALA A 1 85 ? 2.235 -8.821 24.376 1.00 40.34 85 ALA A O 1
ATOM 597 N N . VAL A 1 86 ? 2.068 -7.611 26.261 1.00 42.41 86 VAL A N 1
ATOM 598 C CA . VAL A 1 86 ? 1.923 -6.302 25.588 1.00 42.41 86 VAL A CA 1
ATOM 599 C C . VAL A 1 86 ? 3.279 -5.755 25.114 1.00 42.41 86 VAL A C 1
ATOM 601 O O . VAL A 1 86 ? 3.343 -5.016 24.134 1.00 42.41 86 VAL A O 1
ATOM 604 N N . ARG A 1 87 ? 4.384 -6.154 25.762 1.00 39.50 87 ARG A N 1
ATOM 605 C CA . ARG A 1 87 ? 5.734 -5.619 25.493 1.00 39.50 87 ARG A CA 1
ATOM 606 C C . ARG A 1 87 ? 6.511 -6.346 24.403 1.00 39.50 87 ARG A C 1
ATOM 608 O O . ARG A 1 87 ? 7.420 -5.751 23.837 1.00 39.50 87 ARG A O 1
ATOM 615 N N . SER A 1 88 ? 6.205 -7.611 24.129 1.00 39.88 88 SER A N 1
ATOM 616 C CA . SER A 1 88 ? 7.081 -8.452 23.304 1.00 39.88 88 SER A CA 1
ATOM 617 C C . SER A 1 88 ? 6.958 -8.252 21.789 1.00 39.88 88 SER A C 1
ATOM 619 O O . SER A 1 88 ? 7.810 -8.769 21.081 1.00 39.88 88 SER A O 1
ATOM 621 N N . LEU A 1 89 ? 5.955 -7.521 21.270 1.00 50.28 89 LEU A N 1
ATOM 622 C CA . LEU A 1 89 ? 5.673 -7.486 19.815 1.00 50.28 89 LEU A CA 1
ATOM 623 C C . LEU A 1 89 ? 5.395 -6.093 19.215 1.00 50.28 89 LEU A C 1
ATOM 625 O O . LEU A 1 89 ? 5.133 -5.985 18.016 1.00 50.28 89 LEU A O 1
ATOM 629 N N . ILE A 1 90 ? 5.448 -5.019 20.012 1.00 55.91 90 ILE A N 1
ATOM 630 C CA . ILE A 1 90 ? 5.188 -3.650 19.535 1.00 55.91 90 ILE A CA 1
ATOM 631 C C . ILE A 1 90 ? 6.384 -2.763 19.870 1.00 55.91 90 ILE A C 1
ATOM 633 O O . ILE A 1 90 ? 6.534 -2.264 20.986 1.00 55.91 90 ILE A O 1
ATOM 637 N N . TYR A 1 91 ? 7.256 -2.571 18.883 1.00 56.22 91 TYR A N 1
ATOM 638 C CA . TYR A 1 91 ? 8.506 -1.841 19.057 1.00 56.22 91 TYR A CA 1
ATOM 639 C C . TYR A 1 91 ? 8.360 -0.399 18.574 1.00 56.22 91 TYR A C 1
ATOM 641 O O . TYR A 1 91 ? 8.392 -0.101 17.380 1.00 56.22 91 TYR A O 1
ATOM 649 N N . THR A 1 92 ? 8.205 0.513 19.537 1.00 49.12 92 THR A N 1
ATOM 650 C CA . THR A 1 92 ? 8.035 1.957 19.299 1.00 49.12 92 THR A CA 1
ATOM 651 C C . THR A 1 92 ? 9.353 2.693 19.044 1.00 49.12 92 THR A C 1
ATOM 653 O O . THR A 1 92 ? 9.342 3.807 18.515 1.00 49.12 92 THR A O 1
ATOM 656 N N . LYS A 1 93 ? 10.504 2.093 19.386 1.00 45.16 93 LYS A N 1
ATOM 657 C CA . LYS A 1 93 ? 11.817 2.669 19.070 1.00 45.16 93 LYS A CA 1
ATOM 658 C C . LYS A 1 93 ? 12.104 2.529 17.578 1.00 45.16 93 LYS A C 1
ATOM 660 O O . LYS A 1 93 ? 12.027 1.443 17.010 1.00 45.16 93 LYS A O 1
ATOM 665 N N . ALA A 1 94 ? 12.463 3.647 16.954 1.00 44.94 94 ALA A N 1
ATOM 666 C CA . ALA A 1 94 ? 12.987 3.642 15.600 1.00 44.94 94 ALA A CA 1
ATOM 667 C C . ALA A 1 94 ? 14.290 2.833 15.557 1.00 44.94 94 ALA A C 1
ATOM 669 O O . ALA A 1 94 ? 15.194 3.083 16.350 1.00 44.94 94 ALA A O 1
ATOM 670 N N . LEU A 1 95 ? 14.382 1.913 14.595 1.00 47.84 95 LEU A N 1
ATOM 671 C CA . LEU A 1 95 ? 15.644 1.514 13.963 1.00 47.84 95 LEU A CA 1
ATOM 672 C C . LEU A 1 95 ? 16.749 0.923 14.866 1.00 47.84 95 LEU A C 1
ATOM 674 O O . LEU A 1 95 ? 17.890 0.843 14.424 1.00 47.84 95 LEU A O 1
ATOM 678 N N . THR A 1 96 ? 16.472 0.444 16.082 1.00 42.72 96 THR A N 1
ATOM 679 C CA . THR A 1 96 ? 17.455 -0.407 16.774 1.00 42.72 96 THR A CA 1
ATOM 680 C C . THR A 1 96 ? 17.331 -1.830 16.245 1.00 42.72 96 THR A C 1
ATOM 682 O O . THR A 1 96 ? 16.394 -2.542 16.609 1.00 42.72 96 THR A O 1
ATOM 685 N N . GLN A 1 97 ? 18.258 -2.207 15.360 1.00 44.81 97 GLN A N 1
ATOM 686 C CA . GLN A 1 97 ? 18.511 -3.581 14.919 1.00 44.81 97 GLN A CA 1
ATOM 687 C C . GLN A 1 97 ? 18.333 -4.588 16.072 1.00 44.81 97 GLN A C 1
ATOM 689 O O . GLN A 1 97 ? 18.963 -4.459 17.119 1.00 44.81 97 GLN A O 1
ATOM 694 N N . GLY A 1 98 ? 17.516 -5.618 15.844 1.00 49.19 98 GLY A N 1
ATOM 695 C CA . GLY A 1 98 ? 17.799 -6.962 16.358 1.00 49.19 98 GLY A CA 1
ATOM 696 C C . GLY A 1 98 ? 17.586 -7.252 17.846 1.00 49.19 98 GLY A C 1
ATOM 697 O O . GLY A 1 98 ? 18.163 -8.217 18.332 1.00 49.19 98 GLY A O 1
ATOM 698 N N . ALA A 1 99 ? 16.774 -6.488 18.581 1.00 53.88 99 ALA A N 1
ATOM 699 C CA . ALA A 1 99 ? 16.459 -6.807 19.985 1.00 53.88 99 ALA A CA 1
ATOM 700 C C . ALA A 1 99 ? 15.016 -7.295 20.197 1.00 53.88 99 ALA A C 1
ATOM 702 O O . ALA A 1 99 ? 14.443 -7.108 21.273 1.00 53.88 99 ALA A O 1
ATOM 703 N N . TRP A 1 100 ? 14.395 -7.853 19.160 1.00 68.56 100 TRP A N 1
ATOM 704 C CA . TRP A 1 100 ? 13.045 -8.399 19.257 1.00 68.56 100 TRP A CA 1
ATOM 705 C C . TRP A 1 100 ? 13.169 -9.915 19.401 1.00 68.56 100 TRP A C 1
ATOM 707 O O . TRP A 1 100 ? 13.989 -10.506 18.695 1.00 68.56 100 TRP A O 1
ATOM 717 N N . PRO A 1 101 ? 12.436 -10.556 20.325 1.00 65.12 101 PRO A N 1
ATOM 718 C CA . PRO A 1 101 ? 12.445 -11.999 20.452 1.00 65.12 101 PRO A CA 1
ATOM 719 C C . PRO A 1 101 ? 11.791 -12.582 19.198 1.00 65.12 101 PRO A C 1
ATOM 721 O O . PRO A 1 101 ? 10.572 -12.649 19.100 1.00 65.12 101 PRO A O 1
ATOM 724 N N . ALA A 1 102 ? 12.620 -12.955 18.229 1.00 72.56 102 ALA A N 1
ATOM 725 C CA . ALA A 1 102 ? 12.206 -13.710 17.061 1.00 72.56 102 ALA A CA 1
ATOM 726 C C . ALA A 1 102 ? 12.290 -15.207 17.388 1.00 72.56 102 ALA A C 1
ATOM 728 O O . ALA A 1 102 ? 13.267 -15.638 18.020 1.00 72.56 102 ALA A O 1
ATOM 729 N N . PRO A 1 103 ? 11.306 -16.017 16.971 1.00 81.06 103 PRO A N 1
ATOM 730 C CA . PRO A 1 103 ? 11.466 -17.461 16.942 1.00 81.06 103 PRO A CA 1
ATOM 731 C C . PRO A 1 103 ? 12.734 -17.842 16.158 1.00 81.06 103 PRO A C 1
ATOM 733 O O . PRO A 1 103 ? 13.129 -17.139 15.222 1.00 81.06 103 PRO A O 1
ATOM 736 N N . PRO A 1 104 ? 13.425 -18.932 16.531 1.00 85.12 104 PRO A N 1
ATOM 737 C CA . PRO A 1 104 ? 14.547 -19.397 15.735 1.00 85.12 104 PRO A CA 1
ATOM 738 C C . PRO A 1 104 ? 14.045 -19.814 14.351 1.00 85.12 104 PRO A C 1
ATOM 740 O O . PRO A 1 104 ? 13.089 -20.578 14.246 1.00 85.12 104 PRO A O 1
ATOM 743 N N . LEU A 1 105 ? 14.739 -19.367 13.301 1.00 88.31 105 LEU A N 1
ATOM 744 C CA . LEU A 1 105 ? 14.491 -19.860 11.947 1.00 88.31 105 LEU A CA 1
ATOM 745 C C . LEU A 1 105 ? 14.618 -21.391 11.904 1.00 88.31 105 LEU A C 1
ATOM 747 O O . LEU A 1 105 ? 15.458 -21.972 12.602 1.00 88.31 105 LEU A O 1
ATOM 751 N N . ASP A 1 106 ? 13.834 -22.028 11.043 1.00 90.69 106 ASP A N 1
ATOM 752 C CA . ASP A 1 106 ? 13.995 -23.446 10.736 1.00 90.69 106 ASP A CA 1
ATOM 753 C C . ASP A 1 106 ? 15.400 -23.724 10.163 1.00 90.69 106 ASP A C 1
ATOM 755 O O . ASP A 1 106 ? 15.928 -22.948 9.362 1.00 90.69 106 ASP A O 1
ATOM 759 N N . ASP A 1 107 ? 16.037 -24.821 10.578 1.00 91.12 107 ASP A N 1
ATOM 760 C CA . ASP A 1 107 ? 17.426 -25.107 10.201 1.00 91.12 107 ASP A CA 1
ATOM 761 C C . ASP A 1 107 ? 17.583 -25.406 8.704 1.00 91.12 107 ASP A C 1
ATOM 763 O O . ASP A 1 107 ? 18.610 -25.053 8.115 1.00 91.12 107 ASP A O 1
ATOM 767 N N . SER A 1 108 ? 16.563 -25.987 8.062 1.00 89.12 108 SER A N 1
ATOM 768 C CA . SER A 1 108 ? 16.571 -26.188 6.611 1.00 89.12 108 SER A CA 1
ATOM 769 C C . SER A 1 108 ? 16.474 -24.849 5.878 1.00 89.12 108 SER A C 1
ATOM 771 O O . SER A 1 108 ? 17.219 -24.610 4.925 1.00 89.12 108 SER A O 1
ATOM 773 N N . LEU A 1 109 ? 15.649 -23.927 6.386 1.00 87.94 109 LEU A N 1
ATOM 774 C CA . LEU A 1 109 ? 15.516 -22.581 5.838 1.00 87.94 109 LEU A CA 1
ATOM 775 C C . LEU A 1 109 ? 16.802 -21.765 6.023 1.00 87.94 109 LEU A C 1
ATOM 777 O O . LEU A 1 109 ? 17.275 -21.152 5.067 1.00 87.94 109 LEU A O 1
ATOM 781 N N . LYS A 1 110 ? 17.434 -21.819 7.205 1.00 89.31 110 LYS A N 1
ATOM 782 C CA . LYS A 1 110 ? 18.752 -21.200 7.451 1.00 89.31 110 LYS A CA 1
ATOM 783 C C . LYS A 1 110 ? 19.805 -21.715 6.474 1.00 89.31 110 LYS A C 1
ATOM 785 O O . LYS A 1 110 ? 20.543 -20.920 5.891 1.00 89.31 110 LYS A O 1
ATOM 790 N N . ALA A 1 111 ? 19.879 -23.036 6.297 1.00 89.88 111 ALA A N 1
ATOM 791 C CA . ALA A 1 111 ? 20.836 -23.653 5.388 1.00 89.88 111 ALA A CA 1
ATOM 792 C C . ALA A 1 111 ? 20.611 -23.165 3.952 1.00 89.88 111 ALA A C 1
ATOM 794 O O . ALA A 1 111 ? 21.565 -22.757 3.290 1.00 89.88 111 ALA A O 1
ATOM 795 N N . LEU A 1 112 ? 19.354 -23.119 3.509 1.00 90.06 112 LEU A N 1
ATOM 796 C CA . LEU A 1 112 ? 18.988 -22.663 2.174 1.00 90.06 112 LEU A CA 1
ATOM 797 C C . LEU A 1 112 ? 19.351 -21.190 1.940 1.00 90.06 112 LEU A C 1
ATOM 799 O O . LEU A 1 112 ? 19.995 -20.879 0.937 1.00 90.06 112 LEU A O 1
ATOM 803 N N . ILE A 1 113 ? 19.013 -20.302 2.885 1.00 89.12 113 ILE A N 1
ATOM 804 C CA . ILE A 1 113 ? 19.337 -18.867 2.807 1.00 89.12 113 ILE A CA 1
ATOM 805 C C . ILE A 1 113 ? 20.851 -18.638 2.739 1.00 89.12 113 ILE A C 1
ATOM 807 O O . ILE A 1 113 ? 21.314 -17.775 1.997 1.00 89.12 113 ILE A O 1
ATOM 811 N N . SER A 1 114 ? 21.639 -19.421 3.481 1.00 86.06 114 SER A N 1
ATOM 812 C CA . SER A 1 114 ? 23.099 -19.260 3.513 1.00 86.06 114 SER A CA 1
ATOM 813 C C . SER A 1 114 ? 23.804 -19.656 2.210 1.00 86.06 114 SER A C 1
ATOM 815 O O . SER A 1 114 ? 24.958 -19.288 2.002 1.00 86.06 114 SER A O 1
ATOM 817 N N . GLN A 1 115 ? 23.129 -20.416 1.344 1.00 86.81 115 GLN A N 1
ATOM 818 C CA . GLN A 1 115 ? 23.737 -21.037 0.167 1.00 86.81 115 GLN A CA 1
ATOM 819 C C . GLN A 1 115 ? 23.279 -20.430 -1.155 1.00 86.81 115 GLN A C 1
ATOM 821 O O . GLN A 1 115 ? 24.017 -20.520 -2.135 1.00 86.81 115 GLN A O 1
ATOM 826 N N . ARG A 1 116 ? 22.052 -19.902 -1.225 1.00 86.50 116 ARG A N 1
ATOM 827 C CA . ARG A 1 116 ? 21.422 -19.539 -2.499 1.00 86.50 116 ARG A CA 1
ATOM 828 C C . ARG A 1 116 ? 20.595 -18.273 -2.394 1.00 86.50 116 ARG A C 1
ATOM 830 O O . ARG A 1 116 ? 19.909 -18.034 -1.402 1.00 86.50 116 ARG A O 1
ATOM 837 N N . ARG A 1 117 ? 20.581 -17.510 -3.484 1.00 87.62 117 ARG A N 1
ATOM 838 C CA . ARG A 1 117 ? 19.647 -16.396 -3.679 1.00 87.62 117 ARG A CA 1
ATOM 839 C C . ARG A 1 117 ? 18.284 -16.987 -4.042 1.00 87.62 117 ARG A C 1
ATOM 841 O O . ARG A 1 117 ? 18.210 -18.036 -4.678 1.00 87.62 117 ARG A O 1
ATOM 848 N N . TYR A 1 118 ? 17.192 -16.333 -3.651 1.00 88.81 118 TYR A N 1
ATOM 849 C CA . TYR A 1 118 ? 15.840 -16.908 -3.758 1.00 88.81 118 TYR A CA 1
ATOM 850 C C . TYR A 1 118 ? 15.507 -17.446 -5.167 1.00 88.81 118 TYR A C 1
ATOM 852 O O . TYR A 1 118 ? 14.967 -18.543 -5.325 1.00 88.81 118 TYR A O 1
ATOM 860 N N . TRP A 1 119 ? 15.893 -16.697 -6.205 1.00 87.38 119 TRP A N 1
ATOM 861 C CA . TRP A 1 119 ? 15.644 -17.060 -7.603 1.00 87.38 119 TRP A CA 1
ATOM 862 C C . TRP A 1 119 ? 16.603 -18.129 -8.159 1.00 87.38 119 TRP A C 1
ATOM 864 O O . TRP A 1 119 ? 16.273 -18.757 -9.161 1.00 87.38 119 TRP A O 1
ATOM 874 N N . GLU A 1 120 ? 17.727 -18.407 -7.490 1.00 88.94 120 GLU A N 1
ATOM 875 C CA . GLU A 1 120 ? 18.660 -19.500 -7.827 1.00 88.94 120 GLU A CA 1
ATOM 876 C C . GLU A 1 120 ? 18.220 -20.860 -7.267 1.00 88.94 120 GLU A C 1
ATOM 878 O O . GLU A 1 120 ? 18.790 -21.907 -7.598 1.00 88.94 120 GLU A O 1
ATOM 883 N N . ILE A 1 121 ? 17.218 -20.863 -6.388 1.00 88.81 121 ILE A N 1
ATOM 884 C CA . ILE A 1 121 ? 16.599 -22.085 -5.888 1.00 88.81 121 ILE A CA 1
ATOM 885 C C . ILE A 1 121 ? 15.648 -22.594 -6.973 1.00 88.81 121 ILE A C 1
ATOM 887 O O . ILE A 1 121 ? 14.805 -21.840 -7.481 1.00 88.81 121 ILE A O 1
ATOM 891 N N . GLY A 1 122 ? 15.797 -23.870 -7.342 1.00 88.69 122 GLY A N 1
ATOM 892 C CA . GLY A 1 122 ? 14.936 -24.526 -8.322 1.00 88.69 122 GLY A CA 1
ATOM 893 C C . GLY A 1 122 ? 13.469 -24.439 -7.904 1.00 88.69 122 GLY A C 1
ATOM 894 O O . GLY A 1 122 ? 13.159 -24.525 -6.722 1.00 88.69 122 GLY A O 1
ATOM 895 N N . ALA A 1 123 ? 12.557 -24.260 -8.863 1.00 88.50 123 ALA A N 1
ATOM 896 C CA . ALA A 1 123 ? 11.147 -23.982 -8.569 1.00 88.50 123 ALA A CA 1
ATOM 897 C C . ALA A 1 123 ? 10.471 -25.039 -7.671 1.00 88.50 123 ALA A C 1
ATOM 899 O O . ALA A 1 123 ? 9.577 -24.687 -6.912 1.00 88.50 123 ALA A O 1
ATOM 900 N N . ALA A 1 124 ? 10.908 -26.302 -7.738 1.00 90.06 124 ALA A N 1
ATOM 901 C CA . ALA A 1 124 ? 10.396 -27.388 -6.900 1.00 90.06 124 ALA A CA 1
ATOM 902 C C . ALA A 1 124 ? 10.859 -27.310 -5.431 1.00 90.06 124 ALA A C 1
ATOM 904 O O . ALA A 1 124 ? 10.132 -27.751 -4.549 1.00 90.06 124 ALA A O 1
ATOM 905 N N . ASP A 1 125 ? 12.034 -26.728 -5.178 1.00 89.94 125 ASP A N 1
ATOM 906 C CA . ASP A 1 125 ? 12.656 -26.634 -3.847 1.00 89.94 125 ASP A CA 1
ATOM 907 C C . ASP A 1 125 ? 12.537 -25.225 -3.245 1.00 89.94 125 ASP A C 1
ATOM 909 O O . ASP A 1 125 ? 12.989 -24.959 -2.131 1.00 89.94 125 ASP A O 1
ATOM 913 N N . ARG A 1 126 ? 11.976 -24.282 -4.006 1.00 92.00 126 ARG A N 1
ATOM 914 C CA . ARG A 1 126 ? 11.871 -22.879 -3.624 1.00 92.00 126 ARG A CA 1
ATOM 915 C C . ARG A 1 126 ? 10.776 -22.705 -2.570 1.00 92.00 126 ARG A C 1
ATOM 917 O O . ARG A 1 126 ? 9.623 -23.028 -2.858 1.00 92.00 126 ARG A O 1
ATOM 924 N N . PRO A 1 127 ? 11.083 -22.117 -1.398 1.00 92.56 127 PRO A N 1
ATOM 925 C CA . PRO A 1 127 ? 10.067 -21.799 -0.406 1.00 92.56 127 PRO A CA 1
ATOM 926 C C . PRO A 1 127 ? 9.002 -20.888 -1.010 1.00 92.56 127 PRO A C 1
ATOM 928 O O . PRO A 1 127 ? 9.312 -19.837 -1.580 1.00 92.56 127 PRO A O 1
ATOM 931 N N . VAL A 1 128 ? 7.744 -21.302 -0.913 1.00 91.62 128 VAL A N 1
ATOM 932 C CA . VAL A 1 128 ? 6.624 -20.558 -1.485 1.00 91.62 128 VAL A CA 1
ATOM 933 C C . VAL A 1 128 ? 6.171 -19.517 -0.462 1.00 91.62 128 VAL A C 1
ATOM 935 O O . VAL A 1 128 ? 5.748 -19.904 0.627 1.00 91.62 128 VAL A O 1
ATOM 938 N N . PRO A 1 129 ? 6.260 -18.210 -0.767 1.00 93.44 129 PRO A N 1
ATOM 939 C CA . PRO A 1 129 ? 5.709 -17.188 0.104 1.00 93.44 129 PRO A CA 1
ATOM 940 C C . PRO A 1 129 ? 4.192 -17.326 0.138 1.00 93.44 129 PRO A C 1
ATOM 942 O O . PRO A 1 129 ? 3.558 -17.577 -0.891 1.00 93.44 129 PRO A O 1
ATOM 945 N N . ASN A 1 130 ? 3.613 -17.129 1.312 1.00 92.12 130 ASN A N 1
ATOM 946 C CA . ASN A 1 130 ? 2.187 -17.283 1.515 1.00 92.12 130 ASN A CA 1
ATOM 947 C C . ASN A 1 130 ? 1.558 -15.941 1.876 1.00 92.12 130 ASN A C 1
ATOM 949 O O . ASN A 1 130 ? 2.053 -15.225 2.742 1.00 92.12 130 ASN A O 1
ATOM 953 N N . TRP A 1 131 ? 0.440 -15.617 1.232 1.00 94.50 131 TRP A N 1
ATOM 954 C CA . TRP A 1 131 ? -0.450 -14.599 1.770 1.00 94.50 131 TRP A CA 1
ATOM 955 C C . TRP A 1 131 ? -1.364 -15.281 2.793 1.00 94.50 131 TRP A C 1
ATOM 957 O O . TRP A 1 131 ? -1.953 -16.309 2.449 1.00 94.50 131 TRP A O 1
ATOM 967 N N . PRO A 1 132 ? -1.504 -14.762 4.023 1.00 93.69 132 PRO A N 1
ATOM 968 C CA . PRO A 1 132 ? -2.405 -15.364 4.997 1.00 93.69 132 PRO A CA 1
ATOM 969 C C . PRO A 1 132 ? -3.832 -15.440 4.449 1.00 93.69 132 PRO A C 1
ATOM 971 O O . PRO A 1 132 ? -4.239 -14.607 3.633 1.00 93.69 132 PRO A O 1
ATOM 974 N N . ASP A 1 133 ? -4.621 -16.391 4.951 1.00 91.94 133 ASP A N 1
ATOM 975 C CA . ASP A 1 133 ? -6.060 -16.427 4.676 1.00 91.94 133 ASP A CA 1
ATOM 976 C C . ASP A 1 133 ? -6.683 -15.046 4.914 1.00 91.94 133 ASP A C 1
ATOM 978 O O . ASP A 1 133 ? -6.287 -14.338 5.839 1.00 91.94 133 ASP A O 1
ATOM 982 N N . LEU A 1 134 ? -7.684 -14.649 4.121 1.00 89.06 134 LEU A N 1
ATOM 983 C CA . LEU A 1 134 ? -8.230 -13.283 4.183 1.00 89.06 134 LEU A CA 1
ATOM 984 C C . LEU A 1 134 ? -8.708 -12.886 5.592 1.00 89.06 134 LEU A C 1
ATOM 986 O O . LEU A 1 134 ? -8.526 -11.749 6.005 1.00 89.06 134 LEU A O 1
ATOM 990 N N . LEU A 1 135 ? -9.253 -13.816 6.378 1.00 89.81 135 LEU A N 1
ATOM 991 C CA . LEU A 1 135 ? -9.669 -13.525 7.759 1.00 89.81 135 LEU A CA 1
ATOM 992 C C . LEU A 1 135 ? -8.492 -13.336 8.728 1.00 89.81 135 LEU A C 1
ATOM 994 O O . LEU A 1 135 ? -8.661 -12.754 9.799 1.00 89.81 135 LEU A O 1
ATOM 998 N N . ARG A 1 136 ? -7.305 -13.820 8.353 1.00 92.19 136 ARG A N 1
ATOM 999 C CA . ARG A 1 136 ? -6.057 -13.665 9.103 1.00 92.19 136 ARG A CA 1
ATOM 1000 C C . ARG A 1 136 ? -5.231 -12.476 8.626 1.00 92.19 136 ARG A C 1
ATOM 1002 O O . ARG A 1 136 ? -4.541 -11.856 9.424 1.00 92.19 136 ARG A O 1
ATOM 1009 N N . ALA A 1 137 ? -5.337 -12.125 7.347 1.00 92.56 137 ALA A N 1
ATOM 1010 C CA . ALA A 1 137 ? -4.574 -11.047 6.745 1.00 92.56 137 ALA A CA 1
ATOM 1011 C C . ALA A 1 137 ? -4.882 -9.680 7.403 1.00 92.56 137 ALA A C 1
ATOM 1013 O O . ALA A 1 137 ? -6.046 -9.359 7.683 1.00 92.56 137 ALA A O 1
ATOM 1014 N N . PRO A 1 138 ? -3.858 -8.827 7.603 1.00 88.75 138 PRO A N 1
ATOM 1015 C CA . PRO A 1 138 ? -3.958 -7.632 8.449 1.00 88.75 138 PRO A CA 1
ATOM 1016 C C . PRO A 1 138 ? -4.939 -6.570 7.929 1.00 88.75 138 PRO A C 1
ATOM 1018 O O . PRO A 1 138 ? -5.419 -5.750 8.713 1.00 88.75 138 PRO A O 1
ATOM 1021 N N . ASP A 1 139 ? -5.255 -6.601 6.632 1.00 93.50 139 ASP A N 1
ATOM 1022 C CA . ASP A 1 139 ? -6.089 -5.608 5.941 1.00 93.50 139 ASP A CA 1
ATOM 1023 C C . ASP A 1 139 ? -7.463 -6.128 5.501 1.00 93.50 139 ASP A C 1
ATOM 1025 O O . ASP A 1 139 ? -8.142 -5.456 4.732 1.00 93.50 139 ASP A O 1
ATOM 1029 N N . TYR A 1 140 ? -7.863 -7.331 5.912 1.00 94.56 140 TYR A N 1
ATOM 1030 C CA . TYR A 1 140 ? -9.058 -7.984 5.360 1.00 94.56 140 TYR A CA 1
ATOM 1031 C C . TYR A 1 140 ? -10.061 -8.422 6.420 1.00 94.56 140 TYR A C 1
ATOM 1033 O O . TYR A 1 140 ? -11.261 -8.453 6.151 1.00 94.56 140 TYR A O 1
ATOM 1041 N N . ARG A 1 141 ? -9.609 -8.693 7.649 1.00 93.06 141 ARG A N 1
ATOM 1042 C CA . ARG A 1 141 ? -10.490 -9.142 8.733 1.00 93.06 141 ARG A CA 1
ATOM 1043 C C . ARG A 1 141 ? -11.663 -8.193 8.996 1.00 93.06 141 ARG A C 1
ATOM 1045 O O . ARG A 1 141 ? -12.766 -8.639 9.286 1.00 93.06 141 ARG A O 1
ATOM 1052 N N . HIS A 1 142 ? -11.469 -6.884 8.840 1.00 94.06 142 HIS A N 1
ATOM 1053 C CA . HIS A 1 142 ? -12.535 -5.897 9.042 1.00 94.06 142 HIS A CA 1
ATOM 1054 C C . HIS A 1 142 ? -13.659 -5.964 7.997 1.00 94.06 142 HIS A C 1
ATOM 1056 O O . HIS A 1 142 ? -14.620 -5.198 8.113 1.00 94.06 142 HIS A O 1
ATOM 1062 N N . LEU A 1 143 ? -13.528 -6.830 6.986 1.00 95.38 143 LEU A N 1
ATOM 1063 C CA . LEU A 1 143 ? -14.524 -7.091 5.951 1.00 95.38 143 LEU A CA 1
ATOM 1064 C C . LEU A 1 143 ? -15.341 -8.369 6.193 1.00 95.38 143 LEU A C 1
ATOM 1066 O O . LEU A 1 143 ? -16.267 -8.635 5.434 1.00 95.38 143 LEU A O 1
ATOM 1070 N N . GLU A 1 144 ? -15.020 -9.149 7.231 1.00 93.62 144 GLU A N 1
ATOM 1071 C CA . GLU A 1 144 ? -15.643 -10.450 7.528 1.00 93.62 144 GLU A CA 1
ATOM 1072 C C . GLU A 1 144 ? -17.174 -10.382 7.643 1.00 93.62 144 GLU A C 1
ATOM 1074 O O . GLU A 1 144 ? -17.873 -11.311 7.246 1.00 93.62 144 GLU A O 1
ATOM 1079 N N . SER A 1 145 ? -17.705 -9.272 8.160 1.00 92.56 145 SER A N 1
ATOM 1080 C CA . SER A 1 145 ? -19.140 -9.081 8.378 1.00 92.56 145 SER A CA 1
ATOM 1081 C C . SER A 1 145 ? -19.930 -8.709 7.120 1.00 92.56 145 SER A C 1
ATOM 1083 O O . SER A 1 145 ? -21.159 -8.642 7.183 1.00 92.56 145 SER A O 1
ATOM 1085 N N . PHE A 1 146 ? -19.268 -8.459 5.987 1.00 93.38 146 PHE A N 1
ATOM 1086 C CA . PHE A 1 146 ? -19.933 -8.065 4.749 1.00 93.38 146 PHE A CA 1
ATOM 1087 C C . PHE A 1 146 ? -20.060 -9.242 3.784 1.00 93.38 146 PHE A C 1
ATOM 1089 O O . PHE A 1 146 ? -19.156 -10.069 3.641 1.00 93.38 146 PHE A O 1
ATOM 1096 N N . ALA A 1 147 ? -21.200 -9.299 3.092 1.00 85.12 147 ALA A N 1
ATOM 1097 C CA . ALA A 1 147 ? -21.404 -10.256 2.017 1.00 85.12 147 ALA A CA 1
ATOM 1098 C C . ALA A 1 147 ? -20.349 -10.028 0.931 1.00 85.12 147 ALA A C 1
ATOM 1100 O O . ALA A 1 147 ? -20.148 -8.900 0.489 1.00 85.12 147 ALA A O 1
ATOM 1101 N N . GLN A 1 148 ? -19.674 -11.098 0.515 1.00 86.81 148 GLN A N 1
ATOM 1102 C CA . GLN A 1 148 ? -18.675 -11.022 -0.544 1.00 86.81 148 GLN A CA 1
ATOM 1103 C C . GLN A 1 148 ? -19.311 -10.548 -1.859 1.00 86.81 148 GLN A C 1
ATOM 1105 O O . GLN A 1 148 ? -20.467 -10.896 -2.120 1.00 86.81 148 GLN A O 1
ATOM 1110 N N . PRO A 1 149 ? -18.580 -9.796 -2.704 1.00 81.56 149 PRO A N 1
ATOM 1111 C CA . PRO A 1 149 ? -19.077 -9.428 -4.023 1.00 81.56 149 PRO A CA 1
ATOM 1112 C C . PRO A 1 149 ? -19.489 -10.681 -4.805 1.00 81.56 149 PRO A C 1
ATOM 1114 O O . PRO A 1 149 ? -18.747 -11.660 -4.857 1.00 81.56 149 PRO A O 1
ATOM 1117 N N . ALA A 1 150 ? -20.674 -10.657 -5.419 1.00 74.94 150 ALA A N 1
ATOM 1118 C CA . ALA A 1 150 ? -21.194 -11.803 -6.170 1.00 74.94 150 ALA A CA 1
ATOM 1119 C C . ALA A 1 150 ? -20.407 -12.090 -7.465 1.00 74.94 150 ALA A C 1
ATOM 1121 O O . ALA A 1 150 ? -20.460 -13.205 -7.982 1.00 74.94 150 ALA A O 1
ATOM 1122 N N . ALA A 1 151 ? -19.705 -11.085 -7.994 1.00 79.81 151 ALA A N 1
ATOM 1123 C CA . ALA A 1 151 ? -18.864 -11.183 -9.179 1.00 79.81 151 ALA A CA 1
ATOM 1124 C C . ALA A 1 151 ? -17.390 -10.980 -8.810 1.00 79.81 151 ALA A C 1
ATOM 1126 O O . ALA A 1 151 ? -17.057 -10.123 -7.991 1.00 79.81 151 ALA A O 1
ATOM 1127 N N . GLU A 1 152 ? -16.507 -11.747 -9.453 1.00 85.06 152 GLU A N 1
ATOM 1128 C CA . GLU A 1 152 ? -15.053 -11.577 -9.317 1.00 85.06 152 GLU A CA 1
ATOM 1129 C C . GLU A 1 152 ? -14.564 -10.272 -9.959 1.00 85.06 152 GLU A C 1
ATOM 1131 O O . GLU A 1 152 ? -13.552 -9.714 -9.527 1.00 85.06 152 GLU A O 1
ATOM 1136 N N . GLU A 1 153 ? -15.291 -9.782 -10.969 1.00 96.06 153 GLU A N 1
ATOM 1137 C CA . GLU A 1 153 ? -15.030 -8.522 -11.661 1.00 96.06 153 GLU A CA 1
ATOM 1138 C C . GLU A 1 153 ? -15.974 -7.408 -11.194 1.00 96.06 153 GLU A C 1
ATOM 1140 O O . GLU A 1 153 ? -17.144 -7.643 -10.891 1.00 96.06 153 GLU A O 1
ATOM 1145 N N . PHE A 1 154 ? -15.472 -6.176 -11.178 1.00 97.69 154 PHE A N 1
ATOM 1146 C CA . PHE A 1 154 ? -16.221 -4.979 -10.820 1.00 97.69 154 PHE A CA 1
ATOM 1147 C C . PHE A 1 154 ? -15.722 -3.761 -11.605 1.00 97.69 154 PHE A C 1
ATOM 1149 O O . PHE A 1 154 ? -14.581 -3.718 -12.067 1.00 97.69 154 PHE A O 1
ATOM 1156 N N . GLU A 1 155 ? -16.568 -2.739 -11.731 1.00 98.19 155 GLU A N 1
ATOM 1157 C CA . GLU A 1 155 ? -16.166 -1.455 -12.306 1.00 98.19 155 GLU A CA 1
ATOM 1158 C C . GLU A 1 155 ? -15.700 -0.495 -11.209 1.00 98.19 155 GLU A C 1
ATOM 1160 O O . GLU A 1 155 ? -16.483 -0.045 -10.371 1.00 98.19 155 GLU A O 1
ATOM 1165 N N . LEU A 1 156 ? -14.413 -0.150 -11.218 1.00 98.56 156 LEU A N 1
ATOM 1166 C CA . LEU A 1 156 ? -13.873 0.896 -10.359 1.00 98.56 156 LEU A CA 1
ATOM 1167 C C . LEU A 1 156 ? -14.232 2.270 -10.926 1.00 98.56 156 LEU A C 1
ATOM 1169 O O . LEU A 1 156 ? -13.836 2.597 -12.044 1.00 98.56 156 LEU A O 1
ATOM 1173 N N . THR A 1 157 ? -14.896 3.097 -10.121 1.00 98.75 157 THR A N 1
ATOM 1174 C CA . THR A 1 157 ? -15.295 4.469 -10.467 1.00 98.75 157 THR A CA 1
ATOM 1175 C C . THR A 1 157 ? -14.791 5.481 -9.437 1.00 98.75 157 THR A C 1
ATOM 1177 O O . THR A 1 157 ? -14.415 5.127 -8.315 1.00 98.75 157 THR A O 1
ATOM 1180 N N . ALA A 1 158 ? -14.815 6.770 -9.792 1.00 98.38 158 ALA A N 1
ATOM 1181 C CA . ALA A 1 158 ? -14.486 7.847 -8.853 1.00 98.38 158 ALA A CA 1
ATOM 1182 C C . ALA A 1 158 ? -15.488 7.936 -7.686 1.00 98.38 158 ALA A C 1
ATOM 1184 O O . ALA A 1 158 ? -15.100 8.313 -6.582 1.00 98.38 158 ALA A O 1
ATOM 1185 N N . GLU A 1 159 ? -16.749 7.544 -7.907 1.00 98.44 159 GLU A N 1
ATOM 1186 C CA . GLU A 1 159 ? -17.781 7.438 -6.863 1.00 98.44 159 GLU A CA 1
ATOM 1187 C C . GLU A 1 159 ? -17.356 6.429 -5.786 1.00 98.44 159 GLU A C 1
ATOM 1189 O O . GLU A 1 159 ? -17.365 6.757 -4.602 1.00 98.44 159 GLU A O 1
ATOM 1194 N N . ALA A 1 160 ? -16.888 5.241 -6.190 1.00 98.50 160 ALA A N 1
ATOM 1195 C CA . ALA A 1 160 ? -16.409 4.220 -5.259 1.00 98.50 160 ALA A CA 1
ATOM 1196 C C . ALA A 1 160 ? -15.179 4.691 -4.461 1.00 98.50 160 ALA A C 1
ATOM 1198 O O . ALA A 1 160 ? -15.119 4.496 -3.247 1.00 98.50 160 ALA A O 1
ATOM 1199 N N . LEU A 1 161 ? -14.214 5.359 -5.109 1.00 98.69 161 LEU A N 1
ATOM 1200 C CA . LEU A 1 161 ? -13.043 5.922 -4.419 1.00 98.69 161 LEU A CA 1
ATOM 1201 C C . LEU A 1 161 ? -13.418 7.049 -3.449 1.00 98.69 161 LEU A C 1
ATOM 1203 O O . LEU A 1 161 ? -12.835 7.142 -2.371 1.00 98.69 161 LEU A O 1
ATOM 1207 N N . THR A 1 162 ? -14.393 7.882 -3.817 1.00 98.50 162 THR A N 1
ATOM 1208 C CA . THR A 1 162 ? -14.909 8.963 -2.965 1.00 98.50 162 THR A CA 1
ATOM 1209 C C . THR A 1 162 ? -15.588 8.387 -1.733 1.00 98.50 162 THR A C 1
ATOM 1211 O O . THR A 1 162 ? -15.208 8.737 -0.618 1.00 98.50 162 THR A O 1
ATOM 1214 N N . PHE A 1 163 ? -16.496 7.427 -1.924 1.00 98.56 163 PHE A N 1
ATOM 1215 C CA . PHE A 1 163 ? -17.135 6.702 -0.832 1.00 98.56 163 PHE A CA 1
ATOM 1216 C C . PHE A 1 163 ? -16.089 6.092 0.109 1.00 98.56 163 PHE A C 1
ATOM 1218 O O . PHE A 1 163 ? -16.123 6.318 1.315 1.00 98.56 163 PHE A O 1
ATOM 1225 N N . LEU A 1 164 ? -15.103 5.366 -0.422 1.00 98.69 164 LEU A N 1
ATOM 1226 C CA . LEU A 1 164 ? -14.075 4.743 0.410 1.00 98.69 164 LEU A CA 1
ATOM 1227 C C . LEU A 1 164 ? -13.212 5.765 1.157 1.00 98.69 164 LEU A C 1
ATOM 1229 O O . LEU A 1 164 ? -12.886 5.536 2.321 1.00 98.69 164 LEU A O 1
ATOM 1233 N N . ALA A 1 165 ? -12.865 6.889 0.529 1.00 98.56 165 ALA A N 1
ATOM 1234 C CA . ALA A 1 165 ? -12.149 7.969 1.195 1.00 98.56 165 ALA A CA 1
ATOM 1235 C C . ALA A 1 165 ? -12.957 8.539 2.371 1.00 98.56 165 ALA A C 1
ATOM 1237 O O . ALA A 1 165 ? -12.440 8.644 3.483 1.00 98.56 165 ALA A O 1
ATOM 1238 N N . GLU A 1 166 ? -14.236 8.839 2.154 1.00 98.06 166 GLU A N 1
ATOM 1239 C CA . GLU A 1 166 ? -15.139 9.369 3.180 1.00 98.06 166 GLU A CA 1
ATOM 1240 C C . GLU A 1 166 ? -15.327 8.381 4.335 1.00 98.06 166 GLU A C 1
ATOM 1242 O O . GLU A 1 166 ? -15.171 8.741 5.503 1.00 98.06 166 GLU A O 1
ATOM 1247 N N . ARG A 1 167 ? -15.578 7.106 4.025 1.00 98.19 167 ARG A N 1
ATOM 1248 C CA . ARG A 1 167 ? -15.810 6.048 5.022 1.00 98.19 167 ARG A CA 1
ATOM 1249 C C . ARG A 1 167 ? -14.556 5.601 5.767 1.00 98.19 167 ARG A C 1
ATOM 1251 O O . ARG A 1 167 ? -14.664 4.901 6.773 1.00 98.19 167 ARG A O 1
ATOM 1258 N N . ASN A 1 168 ? -13.385 6.038 5.312 1.00 98.62 168 ASN A N 1
ATOM 1259 C CA . ASN A 1 168 ? -12.127 5.925 6.045 1.00 98.62 168 ASN A CA 1
ATOM 1260 C C . ASN A 1 168 ? -11.687 7.241 6.707 1.00 98.62 168 ASN A C 1
ATOM 1262 O O . ASN A 1 168 ? -10.596 7.318 7.276 1.00 98.62 168 ASN A O 1
ATOM 1266 N N . SER A 1 169 ? -12.515 8.290 6.637 1.00 98.19 169 SER A N 1
ATOM 1267 C CA . SER A 1 169 ? -12.186 9.641 7.107 1.00 98.19 169 SER A CA 1
ATOM 1268 C C . SER A 1 169 ? -10.866 10.171 6.528 1.00 98.19 169 SER A C 1
ATOM 1270 O O . SER A 1 169 ? -10.068 10.806 7.215 1.00 98.19 169 SER A O 1
ATOM 1272 N N . PHE A 1 170 ? -10.589 9.875 5.261 1.00 98.00 170 PHE A N 1
ATOM 1273 C CA . PHE A 1 170 ? -9.405 10.351 4.559 1.00 98.00 170 PHE A CA 1
ATOM 1274 C C . PHE A 1 170 ? -9.658 11.737 3.970 1.00 98.00 170 PHE A C 1
ATOM 1276 O O . PHE A 1 170 ? -10.216 11.880 2.885 1.00 98.00 170 PHE A O 1
ATOM 1283 N N . GLN A 1 171 ? -9.208 12.772 4.675 1.00 95.81 171 GLN A N 1
ATOM 1284 C CA . GLN A 1 171 ? -9.257 14.142 4.166 1.00 95.81 171 GLN A CA 1
ATOM 1285 C C . GLN A 1 171 ? -8.043 14.411 3.282 1.00 95.81 171 GLN A C 1
ATOM 1287 O O . GLN A 1 171 ? -6.913 14.365 3.767 1.00 95.81 171 GLN A O 1
ATOM 1292 N N . PHE A 1 172 ? -8.258 14.678 2.000 1.00 94.12 172 PHE A N 1
ATOM 1293 C CA . PHE A 1 172 ? -7.188 15.050 1.075 1.00 94.12 172 PHE A CA 1
ATOM 1294 C C . PHE A 1 172 ? -6.983 16.565 1.073 1.00 94.12 172 PHE A C 1
ATOM 1296 O O . PHE A 1 172 ? -7.940 17.327 1.173 1.00 94.12 172 PHE A O 1
ATOM 1303 N N . ALA A 1 173 ? -5.736 17.001 0.953 1.00 89.88 173 ALA A N 1
ATOM 1304 C CA . ALA A 1 173 ? -5.394 18.389 0.724 1.00 89.88 173 ALA A CA 1
ATOM 1305 C C . ALA A 1 173 ? -5.606 18.734 -0.757 1.00 89.88 173 ALA A C 1
ATOM 1307 O O . ALA A 1 173 ? -5.079 18.059 -1.638 1.00 89.88 173 ALA A O 1
ATOM 1308 N N . ASP A 1 174 ? -6.268 19.854 -1.040 1.00 79.38 174 ASP A N 1
ATOM 1309 C CA . ASP A 1 174 ? -6.528 20.325 -2.413 1.00 79.38 174 ASP A CA 1
ATOM 1310 C C . ASP A 1 174 ? -5.287 20.939 -3.098 1.00 79.38 174 ASP A C 1
ATOM 1312 O O . ASP A 1 174 ? -5.388 21.815 -3.954 1.00 79.38 174 ASP A O 1
ATOM 1316 N N . ARG A 1 175 ? -4.081 20.519 -2.696 1.00 75.62 175 ARG A N 1
ATOM 1317 C CA . ARG A 1 175 ? -2.814 21.073 -3.197 1.00 75.62 175 ARG A CA 1
ATOM 1318 C C . ARG A 1 175 ? -2.439 20.530 -4.568 1.00 75.62 175 ARG A C 1
ATOM 1320 O O . ARG A 1 175 ? -1.826 21.248 -5.349 1.00 75.62 175 ARG A O 1
ATOM 1327 N N . GLN A 1 176 ? -2.792 19.280 -4.848 1.00 73.38 176 GLN A N 1
ATOM 1328 C CA . GLN A 1 176 ? -2.550 18.643 -6.134 1.00 73.38 176 GLN A CA 1
ATOM 1329 C C . GLN A 1 176 ? -3.891 18.310 -6.784 1.00 73.38 176 GLN A C 1
ATOM 1331 O O . GLN A 1 176 ? -4.806 17.812 -6.133 1.00 73.38 176 GLN A O 1
ATOM 1336 N N . GLY A 1 177 ? -4.012 18.570 -8.089 1.00 86.31 177 GLY A N 1
ATOM 1337 C CA . GLY A 1 177 ? -5.217 18.243 -8.866 1.00 86.31 177 GLY A CA 1
ATOM 1338 C C . GLY A 1 177 ? -5.458 16.736 -9.040 1.00 86.31 177 GLY A C 1
ATOM 1339 O O . GLY A 1 177 ? -6.411 16.339 -9.712 1.00 86.31 177 GLY A O 1
ATOM 1340 N N . VAL A 1 178 ? -4.591 15.904 -8.457 1.00 94.69 178 VAL A N 1
ATOM 1341 C CA . VAL A 1 178 ? -4.620 14.445 -8.516 1.00 94.69 178 VAL A CA 1
ATOM 1342 C C . VAL A 1 178 ? -4.463 13.843 -7.121 1.00 94.69 178 VAL A C 1
ATOM 1344 O O . VAL A 1 178 ? -3.851 14.432 -6.233 1.00 94.69 178 VAL A O 1
ATOM 1347 N N . ARG A 1 179 ? -4.984 12.631 -6.947 1.00 96.31 179 ARG A N 1
ATOM 1348 C CA . ARG A 1 179 ? -4.795 11.770 -5.776 1.00 96.31 179 ARG A CA 1
ATOM 1349 C C . ARG A 1 179 ? -4.240 10.436 -6.250 1.00 96.31 179 ARG A C 1
ATOM 1351 O O . ARG A 1 179 ? -4.627 9.958 -7.316 1.00 96.31 179 ARG A O 1
ATOM 1358 N N . ILE A 1 180 ? -3.366 9.816 -5.469 1.00 98.50 180 ILE A N 1
ATOM 1359 C CA . ILE A 1 180 ? -2.829 8.491 -5.790 1.00 98.50 180 ILE A CA 1
ATOM 1360 C C . ILE A 1 180 ? -3.579 7.464 -4.949 1.00 98.50 180 ILE A C 1
ATOM 1362 O O . ILE A 1 180 ? -3.884 7.704 -3.779 1.00 98.50 180 ILE A O 1
ATOM 1366 N N . PHE A 1 181 ? -3.877 6.306 -5.524 1.00 98.88 181 PHE A N 1
ATOM 1367 C CA . PHE A 1 181 ? -4.460 5.202 -4.773 1.00 98.88 181 PHE A CA 1
ATOM 1368 C C . PHE A 1 181 ? -3.816 3.866 -5.126 1.00 98.88 181 PHE A C 1
ATOM 1370 O O . PHE A 1 181 ? -3.237 3.696 -6.198 1.00 98.88 181 PHE A O 1
ATOM 1377 N N . GLY A 1 182 ? -3.921 2.918 -4.203 1.00 98.81 182 GLY A N 1
ATOM 1378 C CA . GLY A 1 182 ? -3.498 1.536 -4.361 1.00 98.81 182 GLY A CA 1
ATOM 1379 C C . GLY A 1 182 ? -4.601 0.600 -3.892 1.00 98.81 182 GLY A C 1
ATOM 1380 O O . GLY A 1 182 ? -5.225 0.843 -2.861 1.00 98.81 182 GLY A O 1
ATOM 1381 N N . LEU A 1 183 ? -4.831 -0.463 -4.653 1.00 98.75 183 LEU A N 1
ATOM 1382 C CA . LEU A 1 183 ? -5.751 -1.547 -4.341 1.00 98.75 183 LEU A CA 1
ATOM 1383 C C . LEU A 1 183 ? -4.940 -2.838 -4.224 1.00 98.75 183 LEU A C 1
ATOM 1385 O O . LEU A 1 183 ? -4.553 -3.449 -5.226 1.00 98.75 183 LEU A O 1
ATOM 1389 N N . ARG A 1 184 ? -4.651 -3.234 -2.985 1.00 98.44 184 ARG A N 1
ATOM 1390 C CA . ARG A 1 184 ? -3.987 -4.498 -2.660 1.00 98.44 184 ARG A CA 1
ATOM 1391 C C . ARG A 1 184 ? -4.901 -5.669 -3.009 1.00 98.44 184 ARG A C 1
ATOM 1393 O O . ARG A 1 184 ? -6.052 -5.661 -2.592 1.00 98.44 184 ARG A O 1
ATOM 1400 N N . GLY A 1 185 ? -4.400 -6.674 -3.727 1.00 96.38 185 GLY A N 1
ATOM 1401 C CA . GLY A 1 185 ? -5.227 -7.822 -4.124 1.00 96.38 185 GLY A CA 1
ATOM 1402 C C . GLY A 1 185 ? -6.262 -7.447 -5.183 1.00 96.38 185 GLY A C 1
ATOM 1403 O O . GLY A 1 185 ? -7.461 -7.679 -5.035 1.00 96.38 185 GLY A O 1
ATOM 1404 N N . CYS A 1 186 ? -5.802 -6.781 -6.237 1.00 97.00 186 CYS A N 1
ATOM 1405 C CA . CYS A 1 186 ? -6.642 -6.289 -7.319 1.00 97.00 186 CYS A CA 1
ATOM 1406 C C . CYS A 1 186 ? -5.856 -6.350 -8.624 1.00 97.00 186 CYS A C 1
ATOM 1408 O O . CYS A 1 186 ? -4.668 -6.035 -8.637 1.00 97.00 186 CYS A O 1
ATOM 1410 N N . ALA A 1 187 ? -6.499 -6.728 -9.722 1.00 96.69 187 ALA A N 1
ATOM 1411 C CA . ALA A 1 187 ? -5.876 -6.745 -11.040 1.00 96.69 187 ALA A CA 1
ATOM 1412 C C . ALA A 1 187 ? -6.782 -6.106 -12.091 1.00 96.69 187 ALA A C 1
ATOM 1414 O O . ALA A 1 187 ? -8.001 -6.059 -11.940 1.00 96.69 187 ALA A O 1
ATOM 1415 N N . LEU A 1 188 ? -6.171 -5.660 -13.186 1.00 97.00 188 LEU A N 1
ATOM 1416 C CA . LEU A 1 188 ? -6.889 -5.303 -14.405 1.00 97.00 188 LEU A CA 1
ATOM 1417 C C . LEU A 1 188 ? -7.590 -6.552 -14.956 1.00 97.00 188 LEU A C 1
ATOM 1419 O O . LEU A 1 188 ? -6.994 -7.634 -14.990 1.00 97.00 188 LEU A O 1
ATOM 1423 N N . SER A 1 189 ? -8.841 -6.413 -15.399 1.00 96.50 189 SER A N 1
ATOM 1424 C CA . SER A 1 189 ? -9.552 -7.518 -16.058 1.00 96.50 189 SER A CA 1
ATOM 1425 C C . SER A 1 189 ? -8.906 -7.892 -17.398 1.00 96.50 189 SER A C 1
ATOM 1427 O O . SER A 1 189 ? -8.839 -9.067 -17.758 1.00 96.50 189 SER A O 1
ATOM 1429 N N . SER A 1 190 ? -8.339 -6.908 -18.101 1.00 93.81 190 SER A N 1
ATOM 1430 C CA . SER A 1 190 ? -7.551 -7.088 -19.325 1.00 93.81 190 SER A CA 1
ATOM 1431 C C . SER A 1 190 ? -6.109 -7.547 -19.051 1.00 93.81 190 SER A C 1
ATOM 1433 O O . SER A 1 190 ? -5.588 -7.295 -17.965 1.00 93.81 190 SER A O 1
ATOM 1435 N N . PRO A 1 191 ? -5.411 -8.128 -20.048 1.00 92.19 191 PRO A N 1
ATOM 1436 C CA . PRO A 1 191 ? -3.972 -8.399 -19.957 1.00 92.19 191 PRO A CA 1
ATOM 1437 C C . PRO A 1 191 ? -3.099 -7.131 -20.013 1.00 92.19 191 PRO A C 1
ATOM 1439 O O . PRO A 1 191 ? -1.892 -7.223 -19.802 1.00 92.19 191 PRO A O 1
ATOM 1442 N N . ASP A 1 192 ? -3.684 -5.966 -20.315 1.00 94.56 192 ASP A N 1
ATOM 1443 C CA . ASP A 1 192 ? -2.980 -4.682 -20.323 1.00 94.56 192 ASP A CA 1
ATOM 1444 C C . ASP A 1 192 ? -2.296 -4.414 -18.973 1.00 94.56 192 ASP A C 1
ATOM 1446 O O . ASP A 1 192 ? -2.835 -4.728 -17.914 1.00 94.56 192 ASP A O 1
ATOM 1450 N N . GLU A 1 193 ? -1.128 -3.770 -18.994 1.00 94.19 193 GLU A N 1
ATOM 1451 C CA . GLU A 1 193 ? -0.426 -3.370 -17.765 1.00 94.19 193 GLU A CA 1
ATOM 1452 C C . GLU A 1 193 ? -0.776 -1.943 -17.303 1.00 94.19 193 GLU A C 1
ATOM 1454 O O . GLU A 1 193 ? -0.376 -1.525 -16.214 1.00 94.19 193 GLU A O 1
ATOM 1459 N N . ALA A 1 194 ? -1.502 -1.180 -18.123 1.00 97.56 194 ALA A N 1
ATOM 1460 C CA . ALA A 1 194 ? -1.941 0.181 -17.833 1.00 97.56 194 ALA A CA 1
ATOM 1461 C C . ALA A 1 194 ? -3.218 0.522 -18.604 1.00 97.56 194 ALA A C 1
ATOM 1463 O O . ALA A 1 194 ? -3.400 0.080 -19.739 1.00 97.56 194 ALA A O 1
ATOM 1464 N N . ARG A 1 195 ? -4.066 1.372 -18.025 1.00 98.19 195 ARG A N 1
ATOM 1465 C CA . ARG A 1 195 ? -5.221 1.973 -18.696 1.00 98.19 195 ARG A CA 1
ATOM 1466 C C . ARG A 1 195 ? -5.229 3.480 -18.424 1.00 98.19 195 ARG A C 1
ATOM 1468 O O . ARG A 1 195 ? -5.064 3.878 -17.268 1.00 98.19 195 ARG A O 1
ATOM 1475 N N . PRO A 1 196 ? -5.404 4.313 -19.465 1.00 98.19 196 PRO A N 1
ATOM 1476 C CA . PRO A 1 196 ? -5.377 5.765 -19.324 1.00 98.19 196 PRO A CA 1
ATOM 1477 C C . PRO A 1 196 ? -6.606 6.273 -18.562 1.00 98.19 196 PRO A C 1
ATOM 1479 O O . PRO A 1 196 ? -7.508 5.503 -18.227 1.00 98.19 196 PRO A O 1
ATOM 1482 N N . PHE A 1 197 ? -6.661 7.586 -18.336 1.00 98.50 197 PHE A N 1
ATOM 1483 C CA . PHE A 1 197 ? -7.813 8.241 -17.724 1.00 98.50 197 PHE A CA 1
ATOM 1484 C C . PHE A 1 197 ? -9.145 7.855 -18.393 1.00 98.50 197 PHE A C 1
ATOM 1486 O O . PHE A 1 197 ? -9.365 8.131 -19.571 1.00 98.50 197 PHE A O 1
ATOM 1493 N N . ALA A 1 198 ? -10.049 7.271 -17.606 1.00 98.62 198 ALA A N 1
ATOM 1494 C CA . ALA A 1 198 ? -11.431 6.951 -17.957 1.00 98.62 198 ALA A CA 1
ATOM 1495 C C . ALA A 1 198 ? -12.340 7.141 -16.730 1.00 98.62 198 ALA A C 1
ATOM 1497 O O . ALA A 1 198 ? -11.854 7.197 -15.600 1.00 98.62 198 ALA A O 1
ATOM 1498 N N . SER A 1 199 ? -13.655 7.230 -16.935 1.00 98.50 199 SER A N 1
ATOM 1499 C CA . SER A 1 199 ? -14.63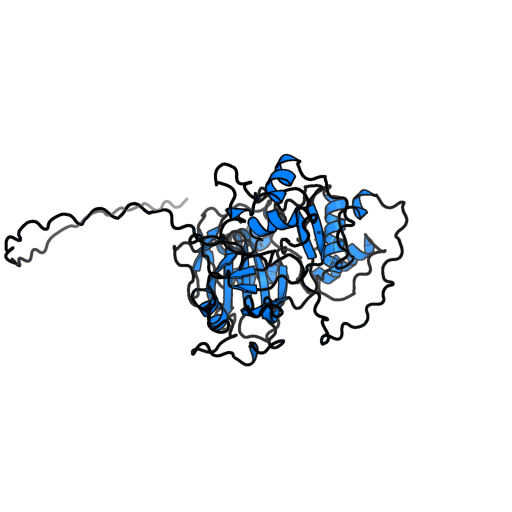3 7.349 -15.842 1.00 98.50 199 SER A CA 1
ATOM 1500 C C . SER A 1 199 ? -14.833 6.045 -15.057 1.00 98.50 199 SER A C 1
ATOM 1502 O O . SER A 1 199 ? -15.295 6.080 -13.915 1.00 98.50 199 SER A O 1
ATOM 1504 N N . ALA A 1 200 ? -14.492 4.904 -15.664 1.00 98.56 200 ALA A N 1
ATOM 1505 C CA . ALA A 1 200 ? -14.580 3.582 -15.060 1.00 98.56 200 ALA A CA 1
ATOM 1506 C C . ALA A 1 200 ? -13.512 2.634 -15.626 1.00 98.56 200 ALA A C 1
ATOM 1508 O O . ALA A 1 200 ? -13.112 2.765 -16.787 1.00 98.56 200 ALA A O 1
ATOM 1509 N N . HIS A 1 201 ? -13.087 1.658 -14.820 1.00 98.56 201 HIS A N 1
ATOM 1510 C CA . HIS A 1 201 ? -12.213 0.558 -15.244 1.00 98.56 201 HIS A CA 1
ATOM 1511 C C . HIS A 1 201 ? -12.723 -0.784 -14.735 1.00 98.56 201 HIS A C 1
ATOM 1513 O O . HIS A 1 201 ? -13.014 -0.915 -13.549 1.00 98.56 201 HIS A O 1
ATOM 1519 N N . ALA A 1 202 ? -12.754 -1.791 -15.608 1.00 98.31 202 ALA A N 1
ATOM 1520 C CA . ALA A 1 202 ? -13.027 -3.170 -15.220 1.00 98.31 202 ALA A CA 1
ATOM 1521 C C . ALA A 1 202 ? -11.803 -3.777 -14.517 1.00 98.31 202 ALA A C 1
ATOM 1523 O O . ALA A 1 202 ? -10.728 -3.920 -15.116 1.00 98.31 202 ALA A O 1
ATOM 1524 N N . LEU A 1 203 ? -11.976 -4.106 -13.241 1.00 98.38 203 LEU A N 1
ATOM 1525 C CA . LEU A 1 203 ? -10.985 -4.735 -12.379 1.00 98.38 203 LEU A CA 1
ATOM 1526 C C . LEU A 1 203 ? -11.533 -6.051 -11.830 1.00 98.38 203 LEU A C 1
ATOM 1528 O O . LEU A 1 203 ? -12.735 -6.296 -11.860 1.00 98.38 203 LEU A O 1
ATOM 1532 N N . ARG A 1 204 ? -10.654 -6.871 -11.256 1.00 97.50 204 ARG A N 1
ATOM 1533 C CA . ARG A 1 204 ? -11.030 -8.089 -10.537 1.00 97.50 204 ARG A CA 1
ATOM 1534 C C . ARG A 1 204 ? -10.323 -8.212 -9.200 1.00 97.50 204 ARG A C 1
ATOM 1536 O O . ARG A 1 204 ? -9.158 -7.823 -9.070 1.00 97.50 204 ARG A O 1
ATOM 1543 N N . VAL A 1 205 ? -11.014 -8.788 -8.221 1.00 96.19 205 VAL A N 1
ATOM 1544 C CA . VAL A 1 205 ? -10.427 -9.114 -6.914 1.00 96.19 205 VAL A CA 1
ATOM 1545 C C . VAL A 1 205 ? -9.423 -10.255 -7.082 1.00 96.19 205 VAL A C 1
ATOM 1547 O O . VAL A 1 205 ? -9.634 -11.188 -7.857 1.00 96.19 205 VAL A O 1
ATOM 1550 N N . ARG A 1 206 ? -8.293 -10.169 -6.379 1.00 94.12 206 ARG A N 1
ATOM 1551 C CA . ARG A 1 206 ? -7.225 -11.174 -6.396 1.00 94.12 206 ARG A CA 1
ATOM 1552 C C . ARG A 1 206 ? -6.678 -11.375 -4.995 1.00 94.12 206 ARG A C 1
ATOM 1554 O O . ARG A 1 206 ? -6.636 -10.437 -4.205 1.00 94.12 206 ARG A O 1
ATOM 1561 N N . THR A 1 207 ? -6.175 -12.567 -4.709 1.00 92.94 207 THR A N 1
ATOM 1562 C CA . THR A 1 207 ? -5.324 -12.750 -3.533 1.00 92.94 207 THR A CA 1
ATOM 1563 C C . THR A 1 207 ? -4.016 -11.992 -3.768 1.00 92.94 207 THR A C 1
ATOM 1565 O O . THR A 1 207 ? -3.398 -12.183 -4.821 1.00 92.94 207 THR A O 1
ATOM 1568 N N . PRO A 1 208 ? -3.579 -11.117 -2.844 1.00 94.19 208 PRO A N 1
ATOM 1569 C CA . PRO A 1 208 ? -2.254 -10.521 -2.935 1.00 94.19 208 PRO A CA 1
ATOM 1570 C C . PRO A 1 208 ? -1.178 -11.610 -2.977 1.00 94.19 208 PRO A C 1
ATOM 1572 O O . PRO A 1 208 ? -1.345 -12.689 -2.417 1.00 94.19 208 PRO A O 1
ATOM 1575 N N . GLY A 1 209 ? -0.060 -11.323 -3.633 1.00 92.25 209 GLY A N 1
ATOM 1576 C CA . GLY A 1 209 ? 1.051 -12.261 -3.748 1.00 92.25 209 GLY A CA 1
ATOM 1577 C C . GLY A 1 209 ? 2.394 -11.577 -3.552 1.00 92.25 209 GLY A C 1
ATOM 1578 O O . GLY A 1 209 ? 2.485 -10.351 -3.525 1.00 92.25 209 GLY A O 1
ATOM 1579 N N . HIS A 1 210 ? 3.440 -12.389 -3.433 1.00 94.75 210 HIS A N 1
ATOM 1580 C CA . HIS A 1 210 ? 4.827 -11.937 -3.267 1.00 94.75 210 HIS A CA 1
ATOM 1581 C C . HIS A 1 210 ? 5.717 -12.293 -4.469 1.00 94.75 210 HIS A C 1
ATOM 1583 O O . HIS A 1 210 ? 6.888 -11.917 -4.512 1.00 94.75 210 HIS A O 1
ATOM 1589 N N . LEU A 1 211 ? 5.172 -13.029 -5.443 1.00 91.56 211 LEU A N 1
ATOM 1590 C CA . LEU A 1 211 ? 5.884 -13.492 -6.640 1.00 91.56 211 LEU A CA 1
ATOM 1591 C C . LEU A 1 211 ? 5.590 -12.644 -7.881 1.00 91.56 211 LEU A C 1
ATOM 1593 O O . LEU A 1 211 ? 6.423 -12.591 -8.778 1.00 91.56 211 LEU A O 1
ATOM 1597 N N . SER A 1 212 ? 4.426 -11.994 -7.924 1.00 90.94 212 SER A N 1
ATOM 1598 C CA . SER A 1 212 ? 3.948 -11.202 -9.058 1.00 90.94 212 SER A CA 1
ATOM 1599 C C . SER A 1 212 ? 3.216 -9.936 -8.609 1.00 90.94 212 SER A C 1
ATOM 1601 O O . SER A 1 212 ? 2.770 -9.802 -7.467 1.00 90.94 212 SER A O 1
ATOM 1603 N N . CYS A 1 213 ? 3.084 -8.982 -9.532 1.00 93.62 213 CYS A N 1
ATOM 1604 C CA . CYS A 1 213 ? 2.289 -7.772 -9.341 1.00 93.62 213 CYS A CA 1
ATOM 1605 C C . CYS A 1 213 ? 0.777 -8.079 -9.393 1.00 93.62 213 CYS A C 1
ATOM 1607 O O . CYS A 1 213 ? 0.156 -7.959 -10.452 1.00 93.62 213 CYS A O 1
ATOM 1609 N N . GLU A 1 214 ? 0.212 -8.474 -8.245 1.00 94.12 214 GLU A N 1
ATOM 1610 C CA . GLU A 1 214 ? -1.221 -8.773 -8.022 1.00 94.12 214 GLU A CA 1
ATOM 1611 C C . GLU A 1 214 ? -1.978 -7.602 -7.357 1.00 94.12 214 GLU A C 1
ATOM 1613 O O . GLU A 1 214 ? -2.898 -7.790 -6.556 1.00 94.12 214 GLU A O 1
ATOM 1618 N N . CYS A 1 215 ? -1.537 -6.370 -7.609 1.00 97.56 215 CYS A N 1
ATOM 1619 C CA . CYS A 1 215 ? -2.188 -5.155 -7.127 1.00 97.56 215 CYS A CA 1
ATOM 1620 C C . CYS A 1 215 ? -2.404 -4.164 -8.280 1.00 97.56 215 CYS A C 1
ATOM 1622 O O . CYS A 1 215 ? -1.787 -4.253 -9.346 1.00 97.56 215 CYS A O 1
ATOM 1624 N N . VAL A 1 216 ? -3.244 -3.163 -8.030 1.00 98.50 216 VAL A N 1
ATOM 1625 C CA . VAL A 1 216 ? -3.410 -1.998 -8.906 1.00 98.50 216 VAL A CA 1
ATOM 1626 C C . VAL A 1 216 ? -2.976 -0.754 -8.146 1.00 98.50 216 VAL A C 1
ATOM 1628 O O . VAL A 1 216 ? -3.316 -0.591 -6.979 1.00 98.50 216 VAL A O 1
ATOM 1631 N N . MET A 1 217 ? -2.248 0.137 -8.808 1.00 98.81 217 MET A N 1
ATOM 1632 C CA . MET A 1 217 ? -2.122 1.531 -8.385 1.00 98.81 217 MET A CA 1
ATOM 1633 C C . MET A 1 217 ? -2.743 2.425 -9.441 1.00 98.81 217 MET A C 1
ATOM 1635 O O . MET A 1 217 ? -2.789 2.063 -10.613 1.00 98.81 217 MET A O 1
ATOM 1639 N N . GLY A 1 218 ? -3.213 3.595 -9.045 1.00 98.62 218 GLY A N 1
ATOM 1640 C CA . GLY A 1 218 ? -3.829 4.519 -9.975 1.00 98.62 218 GLY A CA 1
ATOM 1641 C C . GLY A 1 218 ? -3.688 5.969 -9.569 1.00 98.62 218 GLY A C 1
ATOM 1642 O O . GLY A 1 218 ? -3.294 6.303 -8.449 1.00 98.62 218 GLY A O 1
ATOM 1643 N N . VAL A 1 219 ? -4.029 6.819 -10.529 1.00 98.62 219 VAL A N 1
ATOM 1644 C CA . VAL A 1 219 ? -4.121 8.263 -10.360 1.00 98.62 219 VAL A CA 1
ATOM 1645 C C . VAL A 1 219 ? -5.571 8.660 -10.572 1.00 98.62 219 VAL A C 1
ATOM 1647 O O . VAL A 1 219 ? -6.191 8.297 -11.569 1.00 98.62 219 VAL A O 1
ATOM 1650 N N . TRP A 1 220 ? -6.122 9.389 -9.616 1.00 98.25 220 TRP A N 1
ATOM 1651 C CA . TRP A 1 220 ? -7.499 9.852 -9.605 1.00 98.25 220 TRP A CA 1
ATOM 1652 C C . TRP A 1 220 ? -7.526 11.373 -9.715 1.00 98.25 220 TRP A C 1
ATOM 1654 O O . TRP A 1 220 ? -6.846 12.060 -8.958 1.00 98.25 220 TRP A O 1
ATOM 1664 N N . ARG A 1 221 ? -8.325 11.898 -10.647 1.00 97.44 221 ARG A N 1
ATOM 1665 C CA . ARG A 1 221 ? -8.639 13.321 -10.805 1.00 97.44 221 ARG A CA 1
ATOM 1666 C C . ARG A 1 221 ? -10.051 13.589 -10.284 1.00 97.44 221 ARG A C 1
ATOM 1668 O O . ARG A 1 221 ? -11.021 13.309 -10.986 1.00 97.44 221 ARG A O 1
ATOM 1675 N N . PRO A 1 222 ? -10.202 14.129 -9.062 1.00 95.75 222 PRO A N 1
ATOM 1676 C CA . PRO A 1 222 ? -11.522 14.418 -8.505 1.00 95.75 222 PRO A CA 1
ATOM 1677 C C . PRO A 1 222 ? -12.287 15.484 -9.297 1.00 95.75 222 PRO A C 1
ATOM 1679 O O . PRO A 1 222 ? -13.509 15.450 -9.334 1.00 95.75 222 PRO A O 1
ATOM 1682 N N . ALA A 1 223 ? -11.577 16.412 -9.950 1.00 95.94 223 ALA A N 1
ATOM 1683 C CA . ALA A 1 223 ? -12.185 17.533 -10.668 1.00 95.94 223 ALA A CA 1
ATOM 1684 C C . ALA A 1 223 ? -13.075 17.103 -11.848 1.00 95.94 223 ALA A C 1
ATOM 1686 O O . ALA A 1 223 ? -14.066 17.769 -12.135 1.00 95.94 223 ALA A O 1
ATOM 1687 N N . ASP A 1 224 ? -12.729 16.005 -12.526 1.00 97.44 224 ASP A N 1
ATOM 1688 C CA . ASP A 1 224 ? -13.466 15.482 -13.682 1.00 97.44 224 ASP A CA 1
ATOM 1689 C C . ASP A 1 224 ? -13.864 14.004 -13.540 1.00 97.44 224 ASP A C 1
ATOM 1691 O O . ASP A 1 224 ? -14.365 13.405 -14.489 1.00 97.44 224 ASP A O 1
ATOM 1695 N N . ASN A 1 225 ? -13.696 13.426 -12.345 1.00 97.75 225 ASN A N 1
ATOM 1696 C CA . ASN A 1 225 ? -14.026 12.035 -12.023 1.00 97.75 225 ASN A CA 1
ATOM 1697 C C . ASN A 1 225 ? -13.317 10.994 -12.902 1.00 97.75 225 ASN A C 1
ATOM 1699 O O . ASN A 1 225 ? -13.854 9.913 -13.151 1.00 97.75 225 ASN A O 1
ATOM 1703 N N . MET A 1 226 ? -12.097 11.297 -13.346 1.00 98.56 226 MET A N 1
ATOM 1704 C CA . MET A 1 226 ? -11.316 10.396 -14.189 1.00 98.56 226 MET A CA 1
ATOM 1705 C C . MET A 1 226 ? -10.266 9.637 -13.381 1.00 98.56 226 MET A C 1
ATOM 1707 O O . MET A 1 226 ? -9.614 10.184 -12.489 1.00 98.56 226 MET A O 1
ATOM 1711 N N . ILE A 1 227 ? -10.055 8.376 -13.739 1.00 98.75 227 ILE A N 1
ATOM 1712 C CA . ILE A 1 227 ? -9.095 7.473 -13.104 1.00 98.75 227 ILE A CA 1
ATOM 1713 C C . ILE A 1 227 ? -8.184 6.878 -14.174 1.00 98.75 227 ILE A C 1
ATOM 1715 O O . ILE A 1 227 ? -8.680 6.435 -15.203 1.00 98.75 227 ILE A O 1
ATOM 1719 N N . ALA A 1 228 ? -6.879 6.826 -13.930 1.00 98.75 228 ALA A N 1
ATOM 1720 C CA . ALA A 1 228 ? -5.931 5.970 -14.644 1.00 98.75 228 ALA A CA 1
ATOM 1721 C C . ALA A 1 228 ? -5.464 4.847 -13.706 1.00 98.75 228 ALA A C 1
ATOM 1723 O O . ALA A 1 228 ? -5.328 5.073 -12.501 1.00 98.75 228 ALA A O 1
ATOM 1724 N N . VAL A 1 229 ? -5.224 3.645 -14.233 1.00 98.81 229 VAL A N 1
ATOM 1725 C CA . VAL A 1 229 ? -4.844 2.457 -13.443 1.00 98.81 229 VAL A CA 1
ATOM 1726 C C . VAL A 1 229 ? -3.661 1.726 -14.064 1.00 98.81 229 VAL A C 1
ATOM 1728 O O . VAL A 1 229 ? -3.523 1.652 -15.283 1.00 98.81 229 VAL A O 1
ATOM 1731 N N . PHE A 1 230 ? -2.815 1.156 -13.214 1.00 98.38 230 PHE A N 1
ATOM 1732 C CA . PHE A 1 230 ? -1.548 0.534 -13.575 1.00 98.38 230 PHE A CA 1
ATOM 1733 C C . PHE A 1 230 ? -1.348 -0.751 -12.775 1.00 98.38 230 PHE A C 1
ATOM 1735 O O . PHE A 1 230 ? -1.620 -0.798 -11.570 1.00 98.38 230 PHE A O 1
ATOM 1742 N N . ARG A 1 231 ? -0.829 -1.789 -13.434 1.00 97.06 231 ARG A N 1
ATOM 1743 C CA . ARG A 1 231 ? -0.405 -3.025 -12.776 1.00 97.06 231 ARG A CA 1
ATOM 1744 C C . ARG A 1 231 ? 0.729 -2.712 -11.800 1.00 97.06 231 ARG A C 1
ATOM 1746 O O . ARG A 1 231 ? 1.709 -2.051 -12.156 1.00 97.06 231 ARG A O 1
ATOM 1753 N N . ALA A 1 232 ? 0.593 -3.191 -10.571 1.00 97.31 232 ALA A N 1
ATOM 1754 C CA . ALA A 1 232 ? 1.446 -2.802 -9.461 1.00 97.31 232 ALA A CA 1
ATOM 1755 C C . ALA A 1 232 ? 1.624 -3.928 -8.436 1.00 97.31 232 ALA A C 1
ATOM 1757 O O . ALA A 1 232 ? 0.931 -4.944 -8.460 1.00 97.31 232 ALA A O 1
ATOM 1758 N N . SER A 1 233 ? 2.533 -3.719 -7.489 1.00 96.81 233 SER A N 1
ATOM 1759 C CA . SER A 1 233 ? 2.569 -4.464 -6.235 1.00 96.81 233 SER A CA 1
ATOM 1760 C C . SER A 1 233 ? 2.572 -3.509 -5.047 1.00 96.81 233 SER A C 1
ATOM 1762 O O . SER A 1 233 ? 3.212 -2.457 -5.071 1.00 96.81 233 SER A O 1
ATOM 1764 N N . THR A 1 234 ? 1.841 -3.896 -4.005 1.00 97.62 234 THR A N 1
ATOM 1765 C CA . THR A 1 234 ? 1.787 -3.196 -2.711 1.00 97.62 234 THR A CA 1
ATOM 1766 C C . THR A 1 234 ? 2.391 -4.034 -1.583 1.00 97.62 234 THR A C 1
ATOM 1768 O O . THR A 1 234 ? 2.330 -3.641 -0.415 1.00 97.62 234 THR A O 1
ATOM 1771 N N . THR A 1 235 ? 2.939 -5.200 -1.924 1.00 96.44 235 THR A N 1
ATOM 1772 C CA . THR A 1 235 ? 3.531 -6.189 -1.024 1.00 96.44 235 THR A CA 1
ATOM 1773 C C . THR A 1 235 ? 5.039 -6.263 -1.277 1.00 96.44 235 THR A C 1
ATOM 1775 O O . THR A 1 235 ? 5.499 -5.938 -2.376 1.00 96.44 235 THR A O 1
ATOM 1778 N N . PRO A 1 236 ? 5.844 -6.672 -0.287 1.00 95.62 236 PRO A N 1
ATOM 1779 C CA . PRO A 1 236 ? 7.239 -6.996 -0.541 1.00 95.62 236 PRO A CA 1
ATOM 1780 C C . PRO A 1 236 ? 7.346 -8.243 -1.427 1.00 95.62 236 PRO A C 1
ATOM 1782 O O . PRO A 1 236 ? 6.493 -9.130 -1.405 1.00 95.62 236 PRO A O 1
ATOM 1785 N N . SER A 1 237 ? 8.415 -8.298 -2.207 1.00 94.56 237 SER A N 1
ATOM 1786 C CA . SER A 1 237 ? 8.771 -9.449 -3.036 1.00 94.56 237 SER A CA 1
ATOM 1787 C C . SER A 1 237 ? 9.304 -10.611 -2.197 1.00 94.56 237 SER A C 1
ATOM 1789 O O . SER A 1 237 ? 9.973 -10.404 -1.181 1.00 94.56 237 SER A O 1
ATOM 1791 N N . ALA A 1 238 ? 9.075 -11.833 -2.671 1.00 93.81 238 ALA A N 1
ATOM 1792 C CA . ALA A 1 238 ? 9.520 -13.062 -2.022 1.00 93.81 238 ALA A CA 1
ATOM 1793 C C . ALA A 1 238 ? 11.037 -13.095 -1.781 1.00 93.81 238 ALA A C 1
ATOM 1795 O O . ALA A 1 238 ? 11.489 -13.517 -0.719 1.00 93.81 238 ALA A O 1
ATOM 1796 N N . SER A 1 239 ? 11.825 -12.590 -2.736 1.00 92.50 239 SER A N 1
ATOM 1797 C CA . SER A 1 239 ? 13.283 -12.521 -2.614 1.00 92.50 239 SER A CA 1
ATOM 1798 C C . SER A 1 239 ? 13.735 -11.612 -1.475 1.00 92.50 239 SER A C 1
ATOM 1800 O O . SER A 1 239 ? 14.649 -11.975 -0.738 1.00 92.50 239 SER A O 1
ATOM 1802 N N . ASN A 1 240 ? 13.087 -10.458 -1.287 1.00 92.94 240 ASN A N 1
ATOM 1803 C CA . ASN A 1 240 ? 13.421 -9.561 -0.181 1.00 92.94 240 ASN A CA 1
ATOM 1804 C C . ASN A 1 240 ? 12.952 -10.106 1.165 1.00 92.94 240 ASN A C 1
ATOM 1806 O O . ASN A 1 240 ? 13.674 -9.961 2.145 1.00 92.94 240 ASN A O 1
ATOM 1810 N N . MET A 1 241 ? 11.787 -10.758 1.217 1.00 94.88 241 MET A N 1
ATOM 1811 C CA . MET A 1 241 ? 11.335 -11.453 2.427 1.00 94.88 241 MET A CA 1
ATOM 1812 C C . MET A 1 241 ? 12.361 -12.509 2.843 1.00 94.88 241 MET A C 1
ATOM 1814 O O . MET A 1 241 ? 12.881 -12.458 3.950 1.00 94.88 241 MET A O 1
ATOM 1818 N N . PHE A 1 242 ? 12.742 -13.382 1.909 1.00 93.94 242 PHE A N 1
ATOM 1819 C CA . PHE A 1 242 ? 13.732 -14.435 2.125 1.00 93.94 242 PHE A CA 1
ATOM 1820 C C . PHE A 1 242 ? 15.087 -13.888 2.594 1.00 93.94 242 PHE A C 1
ATOM 1822 O O . PHE A 1 242 ? 15.679 -14.414 3.535 1.00 93.94 242 PHE A O 1
ATOM 1829 N N . LYS A 1 243 ? 15.553 -12.784 1.996 1.00 91.56 243 LYS A N 1
ATOM 1830 C CA . LYS A 1 243 ? 16.792 -12.099 2.394 1.00 91.56 243 LYS A CA 1
ATOM 1831 C C . LYS A 1 243 ? 16.709 -11.439 3.777 1.00 91.56 243 LYS A C 1
ATOM 1833 O O . LYS A 1 243 ? 17.735 -11.311 4.437 1.00 91.56 243 LYS A O 1
ATOM 1838 N N . ALA A 1 244 ? 15.526 -11.016 4.217 1.00 92.50 244 ALA A N 1
ATOM 1839 C CA . ALA A 1 244 ? 15.336 -10.329 5.495 1.00 92.50 244 ALA A CA 1
ATOM 1840 C C . ALA A 1 244 ? 15.275 -11.281 6.702 1.00 92.50 244 ALA A C 1
ATOM 1842 O O . ALA A 1 244 ? 15.491 -10.845 7.833 1.00 92.50 244 ALA A O 1
ATOM 1843 N N . LEU A 1 245 ? 15.016 -12.575 6.488 1.00 92.50 245 LEU A N 1
ATOM 1844 C CA . LEU A 1 245 ? 14.860 -13.555 7.567 1.00 92.50 245 LEU A CA 1
ATOM 1845 C C . LEU A 1 245 ? 16.074 -13.687 8.498 1.00 92.50 245 LEU A C 1
ATOM 1847 O O . LEU A 1 245 ? 15.880 -13.621 9.712 1.00 92.50 245 LEU A O 1
ATOM 1851 N N . PRO A 1 246 ? 17.331 -13.770 8.013 1.00 89.88 246 PRO A N 1
ATOM 1852 C CA . PRO A 1 246 ? 18.499 -13.806 8.899 1.00 89.88 246 PRO A CA 1
ATOM 1853 C C . PRO A 1 246 ? 18.642 -12.565 9.789 1.00 89.88 246 PRO A C 1
ATOM 1855 O O . PRO A 1 246 ? 19.341 -12.609 10.798 1.00 89.88 246 PRO A O 1
ATOM 1858 N N . ALA A 1 247 ? 17.987 -11.461 9.419 1.00 89.44 247 ALA A N 1
ATOM 1859 C CA . ALA A 1 247 ? 17.941 -10.216 10.172 1.00 89.44 247 ALA A CA 1
ATOM 1860 C C . ALA A 1 247 ? 16.593 -10.016 10.895 1.00 89.44 247 ALA A C 1
ATOM 1862 O O . ALA A 1 247 ? 16.211 -8.875 11.164 1.00 89.44 247 ALA A O 1
ATOM 1863 N N . ALA A 1 248 ? 15.870 -11.104 11.195 1.00 88.50 248 ALA A N 1
ATOM 1864 C CA . ALA A 1 248 ? 14.569 -11.093 11.867 1.00 88.50 248 ALA A CA 1
ATOM 1865 C C . ALA A 1 248 ? 13.568 -10.136 11.188 1.00 88.50 248 ALA A C 1
ATOM 1867 O O . ALA A 1 248 ? 13.001 -9.242 11.817 1.00 88.50 248 ALA A O 1
ATOM 1868 N N . GLY A 1 249 ? 13.423 -10.255 9.866 1.00 89.50 249 GLY A N 1
ATOM 1869 C CA . GLY A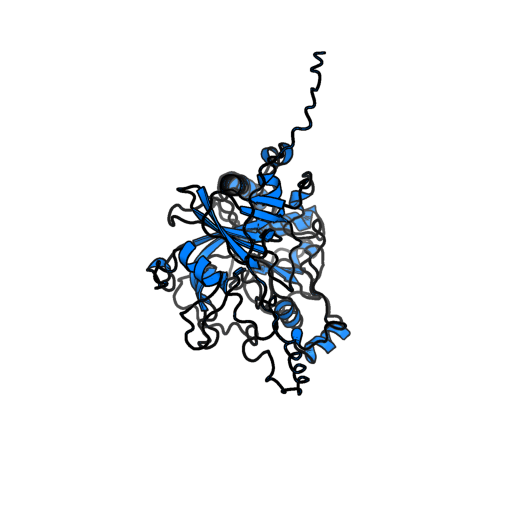 1 249 ? 12.514 -9.427 9.067 1.00 89.50 249 GLY A CA 1
ATOM 1870 C C . GLY A 1 249 ? 13.001 -8.000 8.814 1.00 89.50 249 GLY A C 1
ATOM 1871 O O . GLY A 1 249 ? 12.344 -7.217 8.117 1.00 89.50 249 GLY A O 1
ATOM 1872 N N . TYR A 1 250 ? 14.156 -7.604 9.353 1.00 87.81 250 TYR A N 1
ATOM 1873 C CA . TYR A 1 250 ? 14.732 -6.307 9.034 1.00 87.81 250 TYR A CA 1
ATOM 1874 C C . TYR A 1 250 ? 15.175 -6.283 7.567 1.00 87.81 250 TYR A C 1
ATOM 1876 O O . TYR A 1 250 ? 15.980 -7.098 7.128 1.00 87.81 250 TYR A O 1
ATOM 1884 N N . GLY A 1 251 ? 14.640 -5.330 6.804 1.00 87.19 251 GLY A N 1
ATOM 1885 C CA . GLY A 1 251 ? 14.889 -5.221 5.364 1.00 87.19 251 GLY A CA 1
ATOM 1886 C C . GLY A 1 251 ? 13.726 -5.666 4.476 1.00 87.19 251 GLY A C 1
ATOM 1887 O O . GLY A 1 251 ? 13.779 -5.396 3.284 1.00 87.19 251 GLY A O 1
ATOM 1888 N N . ALA A 1 252 ? 12.655 -6.244 5.030 1.00 93.94 252 ALA A N 1
ATOM 1889 C CA . ALA A 1 252 ? 11.388 -6.437 4.322 1.00 93.94 252 ALA A CA 1
ATOM 1890 C C . ALA A 1 252 ? 10.203 -6.114 5.238 1.00 93.94 252 ALA A C 1
ATOM 1892 O O . ALA A 1 252 ? 10.192 -6.485 6.408 1.00 93.94 252 ALA A O 1
ATOM 1893 N N . SER A 1 253 ? 9.210 -5.381 4.743 1.00 95.88 253 SER A N 1
ATOM 1894 C CA . SER A 1 253 ? 8.039 -5.032 5.547 1.00 95.88 253 SER A CA 1
ATOM 1895 C C . SER A 1 253 ? 6.787 -4.803 4.714 1.00 95.88 253 SER A C 1
ATOM 1897 O O . SER A 1 253 ? 6.848 -4.340 3.579 1.00 95.88 253 SER A O 1
ATOM 1899 N N . LEU A 1 254 ? 5.627 -5.074 5.304 1.00 97.31 254 LEU A N 1
ATOM 1900 C CA . LEU A 1 254 ? 4.325 -4.801 4.717 1.00 97.31 254 LEU A CA 1
ATOM 1901 C C . LEU A 1 254 ? 3.790 -3.459 5.235 1.00 97.31 254 LEU A C 1
ATOM 1903 O O . LEU A 1 254 ? 3.613 -3.259 6.438 1.00 97.31 254 LEU A O 1
ATOM 1907 N N . LEU A 1 255 ? 3.530 -2.522 4.318 1.00 97.69 255 LEU A N 1
ATOM 1908 C CA . LEU A 1 255 ? 2.792 -1.294 4.626 1.00 97.69 255 LEU A CA 1
ATOM 1909 C C . LEU A 1 255 ? 1.316 -1.657 4.872 1.00 97.69 255 LEU A C 1
ATOM 1911 O O . LEU A 1 255 ? 0.725 -2.270 3.981 1.00 97.69 255 LEU A O 1
ATOM 1915 N N . PRO A 1 256 ? 0.695 -1.319 6.012 1.00 97.44 256 PRO A N 1
ATOM 1916 C CA . PRO A 1 256 ? -0.738 -1.536 6.178 1.00 97.44 256 PRO A CA 1
ATOM 1917 C C . PRO A 1 256 ? -1.554 -0.648 5.228 1.00 97.44 256 PRO A C 1
ATOM 1919 O O . PRO A 1 256 ? -1.040 0.300 4.637 1.00 97.44 256 PRO A O 1
ATOM 1922 N N . THR A 1 257 ? -2.837 -0.950 5.065 1.00 98.62 257 THR A N 1
ATOM 1923 C CA . THR A 1 257 ? -3.773 -0.042 4.389 1.00 98.62 257 THR A CA 1
ATOM 1924 C C . THR A 1 257 ? -3.945 1.264 5.172 1.00 98.62 257 THR A C 1
ATOM 1926 O O . THR A 1 257 ? -3.920 1.290 6.404 1.00 98.62 257 THR A O 1
ATOM 1929 N N . GLY A 1 258 ? -4.118 2.377 4.458 1.00 98.50 258 GLY A N 1
ATOM 1930 C CA . GLY A 1 258 ? -4.174 3.717 5.039 1.00 98.50 258 GLY A CA 1
ATOM 1931 C C . GLY A 1 258 ? -3.940 4.840 4.035 1.00 98.50 258 GLY A C 1
ATOM 1932 O O . GLY A 1 258 ? -3.763 4.599 2.843 1.00 98.50 258 GLY A O 1
ATOM 1933 N N . LYS A 1 259 ? -3.922 6.082 4.527 1.00 98.38 259 LYS A N 1
ATOM 1934 C CA . LYS A 1 259 ? -3.536 7.275 3.769 1.00 98.38 259 LYS A CA 1
ATOM 1935 C C . LYS A 1 259 ? -2.147 7.761 4.187 1.00 98.38 259 LYS A C 1
ATOM 1937 O O . LYS A 1 259 ? -1.873 8.022 5.362 1.00 98.38 259 LYS A O 1
ATOM 1942 N N . TYR A 1 260 ? -1.287 7.954 3.199 1.00 97.94 260 TYR A N 1
ATOM 1943 C CA . TYR A 1 260 ? 0.122 8.281 3.365 1.00 97.94 260 TYR A CA 1
ATOM 1944 C C . TYR A 1 260 ? 0.503 9.512 2.551 1.00 97.94 260 TYR A C 1
ATOM 1946 O O . TYR A 1 260 ? -0.025 9.746 1.466 1.00 97.94 260 TYR A O 1
ATOM 1954 N N . ARG A 1 261 ? 1.438 10.294 3.080 1.00 96.31 261 ARG A N 1
ATOM 1955 C CA . ARG A 1 261 ? 2.048 11.437 2.410 1.00 96.31 261 ARG A CA 1
ATOM 1956 C C . ARG A 1 261 ? 3.350 11.035 1.757 1.00 96.31 261 ARG A C 1
ATOM 1958 O O . ARG A 1 261 ? 4.152 10.320 2.355 1.00 96.31 261 ARG A O 1
ATOM 1965 N N . TYR A 1 262 ? 3.568 11.580 0.576 1.00 96.88 262 TYR A N 1
ATOM 1966 C CA . TYR A 1 262 ? 4.788 11.435 -0.181 1.00 96.88 262 TYR A CA 1
ATOM 1967 C C . TYR A 1 262 ? 5.237 12.781 -0.743 1.00 96.88 262 TYR A C 1
ATOM 1969 O O . TYR A 1 262 ? 4.445 13.707 -0.913 1.00 96.88 262 TYR A O 1
ATOM 1977 N N . ARG A 1 263 ? 6.515 12.852 -1.088 1.00 94.69 263 ARG A N 1
ATOM 1978 C CA . ARG A 1 263 ? 7.137 13.952 -1.831 1.00 94.69 263 ARG A CA 1
ATOM 1979 C C . ARG A 1 263 ? 7.927 13.390 -3.002 1.00 94.69 263 ARG A C 1
ATOM 1981 O O . ARG A 1 263 ? 8.343 12.233 -2.947 1.00 94.69 263 ARG A O 1
ATOM 1988 N N . ALA A 1 264 ? 8.184 14.179 -4.034 1.00 94.12 264 ALA A N 1
ATOM 1989 C CA . ALA A 1 264 ? 9.044 13.724 -5.115 1.00 94.12 264 ALA A CA 1
ATOM 1990 C C . ALA A 1 264 ? 10.504 13.569 -4.655 1.00 94.12 264 ALA A C 1
ATOM 1992 O O . ALA A 1 264 ? 10.992 14.247 -3.737 1.00 94.12 264 ALA A O 1
ATOM 1993 N N . GLY A 1 265 ? 11.219 12.647 -5.292 1.00 93.81 265 GLY A N 1
ATOM 1994 C CA . GLY A 1 265 ? 12.642 12.444 -5.071 1.00 93.81 265 GLY A CA 1
ATOM 1995 C C . GLY A 1 265 ? 13.215 11.285 -5.878 1.00 93.81 265 GLY A C 1
ATOM 1996 O O . GLY A 1 265 ? 12.697 10.899 -6.926 1.00 93.81 265 GLY A O 1
ATOM 1997 N N . THR A 1 266 ? 14.311 10.730 -5.366 1.00 93.06 266 THR A N 1
ATOM 1998 C CA . THR A 1 266 ? 15.054 9.650 -6.018 1.00 93.06 266 THR A CA 1
ATOM 1999 C C . THR A 1 266 ? 15.107 8.444 -5.096 1.00 93.06 266 THR A C 1
ATOM 2001 O O . THR A 1 266 ? 15.666 8.510 -3.999 1.00 93.06 266 THR A O 1
ATOM 2004 N N . HIS A 1 267 ? 14.535 7.327 -5.534 1.00 93.38 267 HIS A N 1
ATOM 2005 C CA . HIS A 1 267 ? 14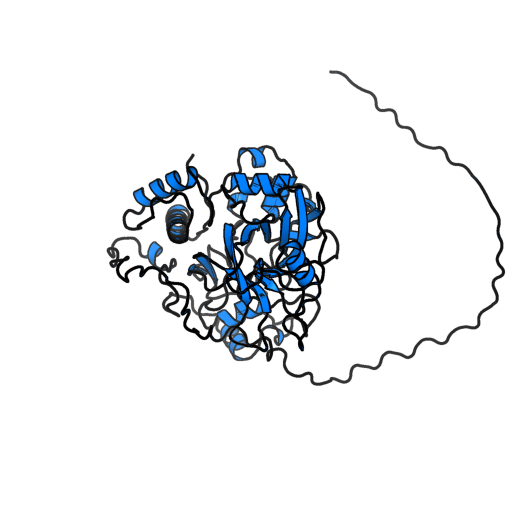.712 6.059 -4.838 1.00 93.38 267 HIS A CA 1
ATOM 2006 C C . HIS A 1 267 ? 16.143 5.555 -5.079 1.00 93.38 267 HIS A C 1
ATOM 2008 O O . HIS A 1 267 ? 16.647 5.672 -6.193 1.00 93.38 267 HIS A O 1
ATOM 2014 N N . LYS A 1 268 ? 16.809 5.043 -4.032 1.00 88.94 268 LYS A N 1
ATOM 2015 C CA . LYS A 1 268 ? 18.234 4.642 -4.052 1.00 88.94 268 LYS A CA 1
ATOM 2016 C C . LYS A 1 268 ? 19.189 5.751 -4.511 1.00 88.94 268 LYS A C 1
ATOM 2018 O O . LYS A 1 268 ? 20.121 5.506 -5.263 1.00 88.94 268 LYS A O 1
ATOM 2023 N N . ALA A 1 269 ? 18.981 6.973 -4.019 1.00 89.44 269 ALA A N 1
ATOM 2024 C CA . ALA A 1 269 ? 19.807 8.129 -4.373 1.00 89.44 269 ALA A CA 1
ATOM 2025 C C . ALA A 1 269 ? 21.317 7.950 -4.099 1.00 89.44 269 ALA A C 1
ATOM 2027 O O . ALA A 1 269 ? 22.120 8.585 -4.774 1.00 89.44 269 ALA A O 1
ATOM 2028 N N . SER A 1 270 ? 21.700 7.098 -3.139 1.00 88.25 270 SER A N 1
ATOM 2029 C CA . SER A 1 270 ? 23.104 6.824 -2.804 1.00 88.25 270 SER A CA 1
ATOM 2030 C C . SER A 1 270 ? 23.827 5.921 -3.808 1.00 88.25 270 SER A C 1
ATOM 2032 O O . SER A 1 270 ? 25.053 5.920 -3.831 1.00 88.25 270 SER A O 1
ATOM 2034 N N . ASP A 1 271 ? 23.103 5.181 -4.653 1.00 87.56 271 ASP A N 1
ATOM 2035 C CA . ASP A 1 271 ? 23.685 4.311 -5.677 1.00 87.56 271 ASP A CA 1
ATOM 2036 C C . ASP A 1 271 ? 23.260 4.797 -7.072 1.00 87.56 271 ASP A C 1
ATOM 2038 O O . ASP A 1 271 ? 22.161 4.472 -7.529 1.00 87.56 271 ASP A O 1
ATOM 2042 N N . PRO A 1 272 ? 24.120 5.538 -7.797 1.00 86.06 272 PRO A N 1
ATOM 2043 C CA . PRO A 1 272 ? 23.809 6.040 -9.135 1.00 86.06 272 PRO A CA 1
ATOM 2044 C C . PRO A 1 272 ? 23.431 4.949 -10.141 1.00 86.06 272 PRO A C 1
ATOM 2046 O O . PRO A 1 272 ? 22.717 5.225 -11.104 1.00 86.06 272 PRO A O 1
ATOM 2049 N N . LYS A 1 273 ? 23.886 3.705 -9.936 1.00 84.75 273 LYS A N 1
ATOM 2050 C CA . LYS A 1 273 ? 23.540 2.586 -10.818 1.00 84.75 273 LYS A CA 1
ATOM 2051 C C . LYS A 1 273 ? 22.126 2.086 -10.564 1.00 84.75 273 LYS A C 1
ATOM 2053 O O . LYS A 1 273 ? 21.527 1.562 -11.496 1.00 84.75 273 LYS A O 1
ATOM 2058 N N . LYS A 1 274 ? 21.587 2.267 -9.356 1.00 85.56 274 LYS A N 1
ATOM 2059 C CA . LYS A 1 274 ? 20.245 1.812 -8.945 1.00 85.56 274 LYS A CA 1
ATOM 2060 C C . LYS A 1 274 ? 19.252 2.958 -8.733 1.00 85.56 274 LYS A C 1
ATOM 2062 O O . LYS A 1 274 ? 18.080 2.700 -8.466 1.00 85.56 274 LYS A O 1
ATOM 2067 N N . ALA A 1 275 ? 19.705 4.203 -8.860 1.00 90.31 275 ALA A N 1
ATOM 2068 C CA . ALA A 1 275 ? 18.893 5.392 -8.675 1.00 90.31 275 ALA A CA 1
ATOM 2069 C C . ALA A 1 275 ? 17.685 5.409 -9.625 1.00 90.31 275 ALA A C 1
ATOM 2071 O O . ALA A 1 275 ? 17.801 5.148 -10.822 1.00 90.31 275 ALA A O 1
ATOM 2072 N N . GLN A 1 276 ? 16.520 5.748 -9.078 1.00 91.88 276 GLN A N 1
ATOM 2073 C CA . GLN A 1 276 ? 15.266 5.900 -9.813 1.00 91.88 276 GLN A CA 1
ATOM 2074 C C . GLN A 1 276 ? 14.697 7.293 -9.525 1.00 91.88 276 GLN A C 1
ATOM 2076 O O . GLN A 1 276 ? 14.079 7.515 -8.479 1.00 91.88 276 GLN A O 1
ATOM 2081 N N . THR A 1 277 ? 14.961 8.252 -10.417 1.00 90.88 277 THR A N 1
ATOM 2082 C CA . THR A 1 277 ? 14.511 9.649 -10.269 1.00 90.88 277 THR A CA 1
ATOM 2083 C C . THR A 1 277 ? 13.022 9.790 -10.578 1.00 90.88 277 THR A C 1
ATOM 2085 O O . THR A 1 277 ? 12.486 9.061 -11.415 1.00 90.88 277 THR A O 1
ATOM 2088 N N . GLY A 1 278 ? 12.338 10.725 -9.921 1.00 90.88 278 GLY A N 1
ATOM 2089 C CA . GLY A 1 278 ? 10.886 10.863 -10.056 1.00 90.88 278 GLY A CA 1
ATOM 2090 C C . GLY A 1 278 ? 10.120 9.744 -9.348 1.00 90.88 278 GLY A C 1
ATOM 2091 O O . GLY A 1 278 ? 9.003 9.409 -9.733 1.00 90.88 278 GLY A O 1
ATOM 2092 N N . ALA A 1 279 ? 10.737 9.146 -8.326 1.00 95.19 279 ALA A N 1
ATOM 2093 C CA . ALA A 1 279 ? 10.051 8.312 -7.352 1.00 95.19 279 ALA A CA 1
ATOM 2094 C C . ALA A 1 279 ? 9.317 9.195 -6.334 1.00 95.19 279 ALA A C 1
ATOM 2096 O O . ALA A 1 279 ? 9.660 10.362 -6.128 1.00 95.19 279 ALA A O 1
ATOM 2097 N N . LEU A 1 280 ? 8.337 8.618 -5.648 1.00 96.94 280 LEU A N 1
ATOM 2098 C CA . LEU A 1 280 ? 7.658 9.269 -4.536 1.00 96.94 280 LEU A CA 1
ATOM 2099 C C . LEU A 1 280 ? 8.214 8.715 -3.230 1.00 96.94 280 LEU A C 1
ATOM 2101 O O . LEU A 1 280 ? 8.114 7.521 -2.957 1.00 96.94 280 LEU A O 1
ATOM 2105 N N . LEU A 1 281 ? 8.811 9.575 -2.416 1.00 96.19 281 LEU A N 1
ATOM 2106 C CA . LEU A 1 281 ? 9.421 9.213 -1.144 1.00 96.19 281 LEU A CA 1
ATOM 2107 C C . LEU A 1 281 ? 8.436 9.426 -0.002 1.00 96.19 281 LEU A C 1
ATOM 2109 O O . LEU A 1 281 ? 7.796 10.475 0.056 1.00 96.19 281 LEU A O 1
ATOM 2113 N N . MET A 1 282 ? 8.313 8.443 0.890 1.00 95.19 282 MET A N 1
ATOM 2114 C CA . MET A 1 282 ? 7.422 8.540 2.049 1.00 95.19 282 MET A CA 1
ATOM 2115 C C . MET A 1 282 ? 7.807 9.748 2.914 1.00 95.19 282 MET A C 1
ATOM 2117 O O . MET A 1 282 ? 8.955 9.872 3.336 1.00 95.19 282 MET A O 1
ATOM 2121 N N . ASP A 1 283 ? 6.834 10.615 3.188 1.00 93.81 283 ASP A N 1
ATOM 2122 C CA . ASP A 1 283 ? 7.003 11.906 3.867 1.00 93.81 283 ASP A CA 1
ATOM 2123 C C . ASP A 1 283 ? 6.143 11.994 5.139 1.00 93.81 283 ASP A C 1
ATOM 2125 O O . ASP A 1 283 ? 5.410 12.956 5.398 1.00 93.81 283 ASP A O 1
ATOM 2129 N N . GLN A 1 284 ? 6.156 10.909 5.912 1.00 92.69 284 GLN A N 1
ATOM 2130 C CA . GLN A 1 284 ? 5.558 10.834 7.239 1.00 92.69 284 GLN A CA 1
ATOM 2131 C C . GLN A 1 284 ? 6.089 9.630 8.014 1.00 92.69 284 GLN A C 1
ATOM 2133 O O . GLN A 1 284 ? 6.639 8.695 7.436 1.00 92.69 284 GLN A O 1
ATOM 2138 N N . ASP A 1 285 ? 5.812 9.619 9.315 1.00 91.75 285 ASP A N 1
ATOM 2139 C CA . ASP A 1 285 ? 5.936 8.428 10.145 1.00 91.75 285 ASP A CA 1
ATOM 2140 C C . ASP A 1 285 ? 4.763 7.476 9.948 1.00 91.75 285 ASP A C 1
ATOM 2142 O O . ASP A 1 285 ? 3.619 7.880 9.717 1.00 91.75 285 ASP A O 1
ATOM 2146 N N . TYR A 1 286 ? 5.060 6.187 10.049 1.00 93.62 286 TYR A N 1
ATOM 2147 C CA . TYR A 1 286 ? 4.101 5.116 9.849 1.00 93.62 286 TYR A CA 1
ATOM 2148 C C . TYR A 1 286 ? 4.614 3.825 10.482 1.00 93.62 286 TYR A C 1
ATOM 2150 O O . TYR A 1 286 ? 5.808 3.674 10.764 1.00 93.62 286 TYR A O 1
ATOM 2158 N N . VAL A 1 287 ? 3.690 2.891 10.687 1.00 94.19 287 VAL A N 1
ATOM 2159 C CA . VAL A 1 287 ? 3.994 1.547 11.171 1.00 94.19 287 VAL A CA 1
ATOM 2160 C C . VAL A 1 287 ? 3.938 0.539 10.032 1.00 94.19 287 VAL A C 1
ATOM 2162 O O . VAL A 1 287 ? 3.295 0.782 9.010 1.00 94.19 287 VAL A O 1
ATOM 2165 N N . VAL A 1 288 ? 4.627 -0.580 10.207 1.00 95.56 288 VAL A N 1
ATOM 2166 C CA . VAL A 1 288 ? 4.704 -1.682 9.250 1.00 95.56 288 VAL A CA 1
ATOM 2167 C C . VAL A 1 288 ? 4.672 -3.017 9.977 1.00 95.56 288 VAL A C 1
ATOM 2169 O O . VAL A 1 288 ? 5.086 -3.086 11.134 1.00 95.56 288 VAL A O 1
ATOM 2172 N N . LEU A 1 289 ? 4.218 -4.057 9.282 1.00 95.50 289 LEU A N 1
ATOM 2173 C CA . LEU A 1 289 ? 4.305 -5.442 9.735 1.00 95.50 289 LEU A CA 1
ATOM 2174 C C . LEU A 1 289 ? 5.563 -6.097 9.151 1.00 95.50 289 LEU A C 1
ATOM 2176 O O . LEU A 1 289 ? 5.924 -5.835 7.998 1.00 95.50 289 LEU A O 1
ATOM 2180 N N . ARG A 1 290 ? 6.239 -6.925 9.941 1.00 94.50 290 ARG A N 1
ATOM 2181 C CA . ARG A 1 290 ? 7.397 -7.735 9.545 1.00 94.50 290 ARG A CA 1
ATOM 2182 C C . ARG A 1 290 ? 7.175 -9.170 9.985 1.00 94.50 290 ARG A C 1
ATOM 2184 O O . ARG A 1 290 ? 6.702 -9.359 11.096 1.00 94.50 290 ARG A O 1
ATOM 2191 N N . THR A 1 291 ? 7.599 -10.113 9.157 1.00 92.94 291 THR A N 1
ATOM 2192 C CA . THR A 1 291 ? 7.774 -11.514 9.549 1.00 92.94 291 THR A CA 1
ATOM 2193 C C . THR A 1 291 ? 9.230 -11.772 9.877 1.00 92.94 291 THR A C 1
ATOM 2195 O O . THR A 1 291 ? 10.120 -11.247 9.198 1.00 92.94 291 THR A O 1
ATOM 2198 N N . THR A 1 292 ? 9.480 -12.501 10.961 1.00 91.19 292 THR A N 1
ATOM 2199 C CA . THR A 1 292 ? 10.841 -12.757 11.448 1.00 91.19 292 THR A CA 1
ATOM 2200 C C . THR A 1 292 ? 11.330 -14.173 11.185 1.00 91.19 292 THR A C 1
ATOM 2202 O O . THR A 1 292 ? 12.542 -14.391 11.207 1.00 91.19 292 THR A O 1
ATOM 2205 N N . ASP A 1 293 ? 10.425 -15.106 10.901 1.00 91.19 293 ASP A N 1
ATOM 2206 C CA . ASP A 1 293 ? 10.712 -16.536 10.871 1.00 91.19 293 ASP A CA 1
ATOM 2207 C C . ASP A 1 293 ? 10.172 -17.284 9.640 1.00 91.19 293 ASP A C 1
ATOM 2209 O O . ASP A 1 293 ? 10.623 -18.404 9.385 1.00 91.19 293 ASP A O 1
ATOM 2213 N N . ASP A 1 294 ? 9.294 -16.681 8.830 1.00 93.75 294 ASP A N 1
ATOM 2214 C CA . ASP A 1 294 ? 8.736 -17.322 7.636 1.00 93.75 294 ASP A CA 1
ATOM 2215 C C . ASP A 1 294 ? 8.492 -16.362 6.446 1.00 93.75 294 ASP A C 1
ATOM 2217 O O . ASP A 1 294 ? 8.954 -15.227 6.396 1.00 93.75 294 ASP A O 1
ATOM 2221 N N . LEU A 1 295 ? 7.815 -16.842 5.399 1.00 94.81 295 LEU A N 1
ATOM 2222 C CA . LEU A 1 295 ? 7.478 -16.033 4.224 1.00 94.81 295 LEU A CA 1
ATOM 2223 C C . LEU A 1 295 ? 5.992 -15.642 4.192 1.00 94.81 295 LEU A C 1
ATOM 2225 O O . LEU A 1 295 ? 5.382 -15.658 3.119 1.00 94.81 295 LEU A O 1
ATOM 2229 N N . SER A 1 296 ? 5.417 -15.298 5.345 1.00 95.25 296 SER A N 1
ATOM 2230 C CA . SER A 1 296 ? 4.021 -14.891 5.513 1.00 95.25 296 SER A CA 1
ATOM 2231 C C . SER A 1 296 ? 3.921 -13.664 6.418 1.00 95.25 296 SER A C 1
ATOM 2233 O O . SER A 1 296 ? 4.580 -13.602 7.435 1.00 95.25 296 SER A O 1
ATOM 2235 N N . PHE A 1 297 ? 3.091 -12.678 6.069 1.00 94.56 297 PHE A N 1
ATOM 2236 C CA . PHE A 1 297 ? 2.795 -11.534 6.952 1.00 94.56 297 PHE A CA 1
ATOM 2237 C C . PHE A 1 297 ? 1.475 -11.770 7.694 1.00 94.56 297 PHE A C 1
ATOM 2239 O O . PHE A 1 297 ? 0.457 -11.152 7.361 1.00 94.56 297 PHE A O 1
ATOM 2246 N N . ASP A 1 298 ? 1.469 -12.712 8.634 1.00 94.31 298 ASP A N 1
ATOM 2247 C CA . ASP A 1 298 ? 0.298 -13.081 9.425 1.00 94.31 298 ASP A CA 1
ATOM 2248 C C . ASP A 1 298 ? 0.328 -12.434 10.827 1.00 94.31 298 ASP A C 1
ATOM 2250 O O . ASP A 1 298 ? 1.032 -12.909 11.718 1.00 94.31 298 ASP A O 1
ATOM 2254 N N . PRO A 1 299 ? -0.515 -11.421 11.103 1.00 90.88 299 PRO A N 1
ATOM 2255 C CA . PRO A 1 299 ? -0.534 -10.719 12.385 1.00 90.88 299 PRO A CA 1
ATOM 2256 C C . PRO A 1 299 ? -0.981 -11.573 13.581 1.00 90.88 299 PRO A C 1
ATOM 2258 O O . PRO A 1 299 ? -1.061 -11.036 14.680 1.00 90.88 299 PRO A O 1
ATOM 2261 N N . TYR A 1 300 ? -1.343 -12.845 13.388 1.00 89.19 300 TYR A N 1
ATOM 2262 C CA . TYR A 1 300 ? -1.596 -13.810 14.462 1.00 89.19 300 TYR A CA 1
ATOM 2263 C C . TYR A 1 300 ? -0.359 -14.636 14.841 1.00 89.19 300 TYR A C 1
ATOM 2265 O O . TYR A 1 300 ? -0.410 -15.385 15.819 1.00 89.19 300 TYR A O 1
ATOM 2273 N N . GLN A 1 301 ? 0.703 -14.606 14.035 1.00 87.50 301 GLN A N 1
ATOM 2274 C CA . GLN A 1 301 ? 1.918 -15.358 14.311 1.00 87.50 301 GLN A CA 1
ATOM 2275 C C . GLN A 1 301 ? 2.755 -14.631 15.361 1.00 87.50 301 GLN A C 1
ATOM 2277 O O . GLN A 1 301 ? 2.933 -13.418 15.327 1.00 87.50 301 GLN A O 1
ATOM 2282 N N . THR A 1 302 ? 3.329 -15.391 16.293 1.00 81.69 302 THR A N 1
ATOM 2283 C CA . THR A 1 302 ? 4.219 -14.830 17.319 1.00 81.69 302 THR A CA 1
ATOM 2284 C C . THR A 1 302 ? 5.531 -14.301 16.739 1.00 81.69 302 THR A C 1
ATOM 2286 O O . THR A 1 302 ? 6.202 -13.512 17.397 1.00 81.69 302 THR A O 1
ATOM 2289 N N . GLY A 1 303 ? 5.911 -14.765 15.543 1.00 83.50 303 GLY A N 1
ATOM 2290 C CA . GLY A 1 303 ? 7.063 -14.280 14.786 1.00 83.50 303 GLY A CA 1
ATOM 2291 C C . GLY A 1 303 ? 6.794 -12.989 14.014 1.00 83.50 303 GLY A C 1
ATOM 2292 O O . GLY A 1 303 ? 7.741 -12.383 13.515 1.00 83.50 303 GLY A O 1
ATOM 2293 N N . ASP A 1 304 ? 5.548 -12.522 13.967 1.00 90.19 304 ASP A N 1
ATOM 2294 C CA . ASP A 1 304 ? 5.168 -11.305 13.266 1.00 90.19 304 ASP A CA 1
ATOM 2295 C C . ASP A 1 304 ? 5.152 -10.097 14.207 1.00 90.19 304 ASP A C 1
ATOM 2297 O O . ASP A 1 304 ? 4.606 -10.116 15.313 1.00 90.19 304 ASP A O 1
ATOM 2301 N N . VAL A 1 305 ? 5.783 -9.010 13.769 1.00 89.81 305 VAL A N 1
ATOM 2302 C CA . VAL A 1 305 ? 6.101 -7.855 14.618 1.00 89.81 305 VAL A CA 1
ATOM 2303 C C . VAL A 1 305 ? 5.741 -6.538 13.947 1.00 89.81 305 VAL A C 1
ATOM 2305 O O . VAL A 1 305 ? 6.018 -6.305 12.766 1.00 89.81 305 VAL A O 1
ATOM 2308 N N . TRP A 1 306 ? 5.159 -5.629 14.733 1.00 92.38 306 TRP A N 1
ATOM 2309 C CA . TRP A 1 306 ? 4.805 -4.285 14.284 1.00 92.38 306 TRP A CA 1
ATOM 2310 C C . TRP A 1 306 ? 5.853 -3.260 14.707 1.00 92.38 306 TRP A C 1
ATOM 2312 O O . TRP A 1 306 ? 6.235 -3.160 15.877 1.00 92.38 306 TRP A O 1
ATOM 2322 N N . THR A 1 307 ? 6.315 -2.467 13.742 1.00 90.38 307 THR A N 1
ATOM 2323 C CA . THR A 1 307 ? 7.501 -1.613 13.901 1.00 90.38 307 THR A CA 1
ATOM 2324 C C . THR A 1 307 ? 7.298 -0.291 13.188 1.00 90.38 307 THR A C 1
ATOM 2326 O O . THR A 1 307 ? 6.414 -0.158 12.346 1.00 90.38 307 THR A O 1
ATOM 2329 N N . ARG A 1 308 ? 8.157 0.699 13.448 1.00 88.62 308 ARG A N 1
ATOM 2330 C CA . ARG A 1 308 ? 8.215 1.890 12.587 1.00 88.62 308 ARG A CA 1
ATOM 2331 C C . ARG A 1 308 ? 8.741 1.502 11.201 1.00 88.62 308 ARG A C 1
ATOM 2333 O O . ARG A 1 308 ? 9.623 0.645 11.082 1.00 88.62 308 ARG A O 1
ATOM 2340 N N . GLY A 1 309 ? 8.176 2.099 10.159 1.00 87.19 309 GLY A N 1
ATOM 2341 C CA . GLY A 1 309 ? 8.619 1.899 8.783 1.00 87.19 309 GLY A CA 1
ATOM 2342 C C . GLY A 1 309 ? 9.928 2.621 8.458 1.00 87.19 309 GLY A C 1
ATOM 2343 O O . GLY A 1 309 ? 10.301 3.580 9.132 1.00 87.19 309 GLY A O 1
ATOM 2344 N N . ALA A 1 310 ? 10.623 2.152 7.418 1.00 77.19 310 ALA A N 1
ATOM 2345 C CA . ALA A 1 310 ? 11.931 2.665 7.006 1.00 77.19 310 ALA A CA 1
ATOM 2346 C C . ALA A 1 310 ? 12.011 2.869 5.477 1.00 77.19 310 ALA A C 1
ATOM 2348 O O . ALA A 1 310 ? 12.722 2.147 4.787 1.00 77.19 310 ALA A O 1
ATOM 2349 N N . ALA A 1 311 ? 11.274 3.862 4.963 1.00 82.06 311 ALA A N 1
ATOM 2350 C CA . ALA A 1 311 ? 11.283 4.323 3.563 1.00 82.06 311 ALA A CA 1
ATOM 2351 C C . ALA A 1 311 ? 10.575 3.422 2.518 1.00 82.06 311 ALA A C 1
ATOM 2353 O O . ALA A 1 311 ? 11.161 3.012 1.516 1.00 82.06 311 ALA A O 1
ATOM 2354 N N . HIS A 1 312 ? 9.273 3.175 2.705 1.00 92.00 312 HIS A N 1
ATOM 2355 C CA . HIS A 1 312 ? 8.385 2.583 1.694 1.00 92.00 312 HIS A CA 1
ATOM 2356 C C . HIS A 1 312 ? 8.021 3.629 0.638 1.00 92.00 312 HIS A C 1
ATOM 2358 O O . HIS A 1 312 ? 7.046 4.352 0.790 1.00 92.00 312 HIS A O 1
ATOM 2364 N N . ASN A 1 313 ? 8.828 3.723 -0.411 1.00 96.56 313 ASN A N 1
ATOM 2365 C CA . ASN A 1 313 ? 8.643 4.665 -1.516 1.00 96.56 313 ASN A CA 1
ATOM 2366 C C . ASN A 1 313 ? 7.653 4.113 -2.558 1.00 96.56 313 ASN A C 1
ATOM 2368 O O . ASN A 1 313 ? 7.378 2.914 -2.557 1.00 96.56 313 ASN A O 1
ATOM 2372 N N . ILE A 1 314 ? 7.169 4.959 -3.472 1.00 98.12 314 ILE A N 1
ATOM 2373 C CA . ILE A 1 314 ? 6.518 4.531 -4.717 1.00 98.12 314 ILE A CA 1
ATOM 2374 C C . ILE A 1 314 ? 7.504 4.699 -5.867 1.00 98.12 314 ILE A C 1
ATOM 2376 O O . ILE A 1 314 ? 7.988 5.806 -6.108 1.00 98.12 314 ILE A O 1
ATOM 2380 N N . HIS A 1 315 ? 7.823 3.613 -6.563 1.00 96.50 315 HIS A N 1
ATOM 2381 C CA . HIS A 1 315 ? 8.794 3.641 -7.655 1.00 96.50 315 HIS A CA 1
ATOM 2382 C C . HIS A 1 315 ? 8.511 2.570 -8.719 1.00 96.50 315 HIS A C 1
ATOM 2384 O O . HIS A 1 315 ? 7.497 1.871 -8.684 1.00 96.50 315 HIS A O 1
ATOM 2390 N N . SER A 1 316 ? 9.402 2.454 -9.699 1.00 95.38 316 SER A N 1
ATOM 2391 C CA . SER A 1 316 ? 9.299 1.452 -10.757 1.00 95.38 316 SER A CA 1
ATOM 2392 C C . SER A 1 316 ? 9.670 0.070 -10.235 1.00 95.38 316 SER A C 1
ATOM 2394 O O . SER A 1 316 ? 10.619 -0.063 -9.465 1.00 95.38 316 SER A O 1
ATOM 2396 N N . THR A 1 317 ? 9.039 -0.981 -10.758 1.00 91.94 317 THR A N 1
ATOM 2397 C CA . THR A 1 317 ? 9.447 -2.370 -10.475 1.00 91.94 317 THR A CA 1
ATOM 2398 C C . THR A 1 317 ? 10.898 -2.684 -10.875 1.00 91.94 317 THR A C 1
ATOM 2400 O O . THR A 1 317 ? 11.470 -3.637 -10.357 1.00 91.94 317 THR A O 1
ATOM 2403 N N . GLY A 1 318 ? 11.496 -1.898 -11.781 1.00 83.88 318 GLY A N 1
ATOM 2404 C CA . GLY A 1 318 ? 12.817 -2.156 -12.359 1.00 83.88 318 GLY A CA 1
ATOM 2405 C C . GLY A 1 318 ? 12.744 -3.061 -13.595 1.00 83.88 318 GLY A C 1
ATOM 2406 O O . GLY A 1 318 ? 11.673 -3.538 -13.969 1.00 83.88 318 GLY A O 1
ATOM 2407 N N . ARG A 1 319 ? 13.882 -3.258 -14.276 1.00 69.06 319 ARG A N 1
ATOM 2408 C CA . ARG A 1 319 ? 13.971 -4.154 -15.441 1.00 69.06 319 ARG A CA 1
ATOM 2409 C C . ARG A 1 319 ? 14.255 -5.579 -14.967 1.00 69.06 319 ARG A C 1
ATOM 2411 O O . ARG A 1 319 ? 15.269 -5.806 -14.316 1.00 69.06 319 ARG A O 1
ATOM 2418 N N . PHE A 1 320 ? 13.416 -6.534 -15.356 1.00 58.25 320 PHE A N 1
ATOM 2419 C CA . PHE A 1 320 ? 13.656 -7.958 -15.103 1.00 58.25 320 PHE A CA 1
ATOM 2420 C C . PHE A 1 320 ? 14.610 -8.525 -16.147 1.00 58.25 320 PHE A C 1
ATOM 2422 O O . PHE A 1 320 ? 14.376 -8.371 -17.347 1.00 58.25 320 PHE A O 1
ATOM 2429 N N . ARG A 1 321 ? 15.694 -9.166 -15.695 1.00 50.19 321 ARG A N 1
ATOM 2430 C CA . ARG A 1 321 ? 16.466 -10.092 -16.538 1.00 50.19 321 ARG A CA 1
ATOM 2431 C C . ARG A 1 321 ? 15.784 -11.466 -16.613 1.00 50.19 321 ARG A C 1
ATOM 2433 O O . ARG A 1 321 ? 15.859 -12.102 -17.658 1.00 50.19 321 ARG A O 1
ATOM 2440 N N . ASP A 1 322 ? 15.017 -11.832 -15.583 1.00 47.34 322 ASP A N 1
ATOM 2441 C CA . ASP A 1 322 ? 14.438 -13.168 -15.420 1.00 47.34 322 ASP A CA 1
ATOM 2442 C C . ASP A 1 322 ? 12.904 -13.136 -15.464 1.00 47.34 322 ASP A C 1
ATOM 2444 O O . ASP A 1 322 ? 12.216 -13.070 -14.446 1.00 47.34 322 ASP A O 1
ATOM 2448 N N . GLY A 1 323 ? 12.360 -13.197 -16.678 1.00 51.09 323 GLY A N 1
ATOM 2449 C CA . GLY A 1 323 ? 10.938 -13.437 -16.913 1.00 51.09 323 GLY A CA 1
ATOM 2450 C C . GLY A 1 323 ? 9.998 -12.250 -16.636 1.00 51.09 323 GLY A C 1
ATOM 2451 O O . GLY A 1 323 ? 10.382 -11.228 -16.067 1.00 51.09 323 GLY A O 1
ATOM 2452 N N . PRO A 1 324 ? 8.742 -12.350 -17.097 1.00 51.12 324 PRO A N 1
ATOM 2453 C CA . PRO A 1 324 ? 7.851 -11.200 -17.188 1.00 51.12 324 PRO A CA 1
ATOM 2454 C C . PRO A 1 324 ? 7.247 -10.724 -15.860 1.00 51.12 324 PRO A C 1
ATOM 2456 O O . PRO A 1 324 ? 6.727 -9.616 -15.863 1.00 51.12 324 PRO A O 1
ATOM 2459 N N . ASP A 1 325 ? 7.320 -11.454 -14.739 1.00 65.06 325 ASP A N 1
ATOM 2460 C CA . ASP A 1 325 ? 6.480 -11.157 -13.555 1.00 65.06 325 ASP A CA 1
ATOM 2461 C C . ASP A 1 325 ? 7.205 -10.940 -12.218 1.00 65.06 325 ASP A C 1
ATOM 2463 O O . ASP A 1 325 ? 6.550 -10.571 -11.244 1.00 65.06 325 ASP A O 1
ATOM 2467 N N . VAL A 1 326 ? 8.529 -11.100 -12.153 1.00 74.56 326 VAL A N 1
ATOM 2468 C CA . VAL A 1 326 ? 9.289 -10.798 -10.927 1.00 74.56 326 VAL A CA 1
ATOM 2469 C C . VAL A 1 326 ? 9.177 -9.295 -10.615 1.00 74.56 326 VAL A C 1
ATOM 2471 O O . VAL A 1 326 ? 8.904 -8.500 -11.510 1.00 74.56 326 VAL A O 1
ATOM 2474 N N . PHE A 1 327 ? 9.323 -8.890 -9.349 1.00 85.94 327 PHE A N 1
ATOM 2475 C CA . PHE A 1 327 ? 9.517 -7.493 -8.943 1.00 85.94 327 PHE A CA 1
ATOM 2476 C C . PHE A 1 327 ? 10.474 -7.400 -7.753 1.00 85.94 327 PHE A C 1
ATOM 2478 O O . PHE A 1 327 ? 10.519 -8.319 -6.939 1.00 85.94 327 PHE A O 1
ATOM 2485 N N . ASP A 1 328 ? 11.243 -6.311 -7.658 1.00 85.25 328 ASP A N 1
ATOM 2486 C CA . ASP A 1 328 ? 12.158 -6.066 -6.537 1.00 85.25 328 ASP A CA 1
ATOM 2487 C C . ASP A 1 328 ? 11.553 -5.018 -5.595 1.00 85.25 328 ASP A C 1
ATOM 2489 O O . ASP A 1 328 ? 11.447 -3.836 -5.928 1.00 85.25 328 ASP A O 1
ATOM 2493 N N . SER A 1 329 ? 11.088 -5.465 -4.427 1.00 92.00 329 SER A N 1
ATOM 2494 C CA . SER A 1 329 ? 10.601 -4.572 -3.376 1.00 92.00 329 SER A CA 1
ATOM 2495 C C . SER A 1 329 ? 10.777 -5.176 -1.987 1.00 92.00 329 SER A C 1
ATOM 2497 O O . SER A 1 329 ? 10.313 -6.284 -1.709 1.00 92.00 329 SER A O 1
ATOM 2499 N N . ALA A 1 330 ? 11.365 -4.384 -1.095 1.00 92.62 330 ALA A N 1
ATOM 2500 C CA . ALA A 1 330 ? 11.440 -4.599 0.349 1.00 92.62 330 ALA A CA 1
ATOM 2501 C C . ALA A 1 330 ? 10.185 -4.111 1.115 1.00 92.62 330 ALA A C 1
ATOM 2503 O O . ALA A 1 330 ? 10.183 -4.070 2.343 1.00 92.62 330 ALA A O 1
ATOM 2504 N N . GLY A 1 331 ? 9.126 -3.695 0.411 1.00 94.31 331 GLY A N 1
ATOM 2505 C CA . GLY A 1 331 ? 7.920 -3.087 0.997 1.00 94.31 331 GLY A CA 1
ATOM 2506 C C . GLY A 1 331 ? 7.532 -1.740 0.382 1.00 94.31 331 GLY A C 1
ATOM 2507 O O . GLY A 1 331 ? 6.459 -1.196 0.661 1.00 94.31 331 GLY A O 1
ATOM 2508 N N . CYS A 1 332 ? 8.385 -1.205 -0.496 1.00 97.00 332 CYS A N 1
ATOM 2509 C CA . CYS A 1 332 ? 8.012 -0.123 -1.398 1.00 97.00 332 CYS A CA 1
ATOM 2510 C C . CYS A 1 332 ? 6.819 -0.535 -2.274 1.00 97.00 332 CYS A C 1
ATOM 2512 O O . CYS A 1 332 ? 6.616 -1.710 -2.587 1.00 97.00 332 CYS A O 1
ATOM 2514 N N . GLN A 1 333 ? 6.029 0.449 -2.675 1.00 97.88 333 GLN A N 1
ATOM 2515 C CA . GLN A 1 333 ? 4.929 0.259 -3.607 1.00 97.88 333 GLN A CA 1
ATOM 2516 C C . GLN A 1 333 ? 5.500 0.402 -5.015 1.00 97.88 333 GLN A C 1
ATOM 2518 O O . GLN A 1 333 ? 6.195 1.373 -5.307 1.00 97.88 333 GLN A O 1
ATOM 2523 N N . VAL A 1 334 ? 5.258 -0.564 -5.891 1.00 97.25 334 VAL A N 1
ATOM 2524 C CA . VAL A 1 334 ? 5.912 -0.581 -7.203 1.00 97.25 334 VAL A CA 1
ATOM 2525 C C . VAL A 1 334 ? 4.901 -0.610 -8.331 1.00 97.25 334 VAL A C 1
ATOM 2527 O O . VAL A 1 334 ? 3.974 -1.414 -8.315 1.00 97.25 334 VAL A O 1
ATOM 2530 N N . VAL A 1 335 ? 5.073 0.269 -9.315 1.00 97.38 335 VAL A N 1
ATOM 2531 C CA . VAL A 1 335 ? 4.322 0.241 -10.578 1.00 97.38 335 VAL A CA 1
ATOM 2532 C C . VAL A 1 335 ? 5.180 -0.455 -11.624 1.00 97.38 335 VAL A C 1
ATOM 2534 O O . VAL A 1 335 ? 6.384 -0.194 -11.724 1.00 97.38 335 VAL A O 1
ATOM 2537 N N . ARG A 1 336 ? 4.566 -1.326 -12.427 1.00 94.69 336 ARG A N 1
ATOM 2538 C CA . ARG A 1 336 ? 5.251 -2.006 -13.530 1.00 94.69 336 ARG A CA 1
ATOM 2539 C C . ARG A 1 336 ? 5.928 -1.018 -14.474 1.00 94.69 336 ARG A C 1
ATOM 2541 O O . ARG A 1 336 ? 5.371 0.015 -14.818 1.00 94.69 336 ARG A O 1
ATOM 2548 N N . GLY A 1 337 ? 7.132 -1.338 -14.919 1.00 92.69 337 GLY A N 1
ATOM 2549 C CA . GLY A 1 337 ? 7.919 -0.485 -15.807 1.00 92.69 337 GLY A CA 1
ATOM 2550 C C . GLY A 1 337 ? 9.383 -0.480 -15.404 1.00 92.69 337 GLY A C 1
ATOM 2551 O O . GLY A 1 337 ? 9.781 -1.161 -14.455 1.00 92.69 337 GLY A O 1
ATOM 2552 N N . TYR A 1 338 ? 10.194 0.287 -16.126 1.00 91.50 338 TYR A N 1
ATOM 2553 C CA . TYR A 1 338 ? 11.636 0.325 -15.897 1.00 91.50 338 TYR A CA 1
ATOM 2554 C C . TYR A 1 338 ? 12.265 1.645 -16.344 1.00 91.50 338 TYR A C 1
ATOM 2556 O O . TYR A 1 338 ? 11.678 2.410 -17.112 1.00 91.50 338 TYR A O 1
ATOM 2564 N N . TYR A 1 339 ? 13.490 1.880 -15.883 1.00 89.56 339 TYR A N 1
ATOM 2565 C CA . TYR A 1 339 ? 14.368 2.943 -16.367 1.00 89.56 339 TYR A CA 1
ATOM 2566 C C . TYR A 1 339 ? 15.295 2.409 -17.457 1.00 89.56 339 TYR A C 1
ATOM 2568 O O . TYR A 1 339 ? 15.677 1.234 -17.420 1.00 89.56 339 TYR A O 1
ATOM 2576 N N . ASP A 1 340 ? 15.680 3.263 -18.403 1.00 86.50 340 ASP A N 1
ATOM 2577 C CA . ASP A 1 340 ? 16.811 2.964 -19.280 1.00 86.50 340 ASP A CA 1
ATOM 2578 C C . ASP A 1 340 ? 18.068 2.743 -18.418 1.00 86.50 340 ASP A C 1
ATOM 2580 O O . ASP A 1 340 ? 18.299 3.437 -17.429 1.00 86.50 340 ASP A O 1
ATOM 2584 N N . ILE A 1 341 ? 18.859 1.724 -18.751 1.00 80.56 341 ILE A N 1
ATOM 2585 C CA . ILE A 1 341 ? 20.069 1.384 -17.994 1.00 80.56 341 ILE A CA 1
ATOM 2586 C C . ILE A 1 341 ? 21.172 2.428 -18.184 1.00 80.56 341 ILE A C 1
ATOM 2588 O O . ILE A 1 341 ? 21.954 2.665 -17.268 1.00 80.56 341 ILE A O 1
ATOM 2592 N N . ASN A 1 342 ? 21.208 3.066 -19.355 1.00 84.44 342 ASN A N 1
ATOM 2593 C CA . ASN A 1 342 ? 22.192 4.091 -19.686 1.00 84.44 342 ASN A CA 1
ATOM 2594 C C . ASN A 1 342 ? 21.712 5.491 -19.287 1.00 84.44 342 ASN A C 1
ATOM 2596 O O . ASN A 1 342 ? 22.515 6.417 -19.220 1.00 84.44 342 ASN A O 1
ATOM 2600 N N . ASP A 1 343 ? 20.412 5.641 -19.024 1.00 84.81 343 ASP A N 1
ATOM 2601 C CA . ASP A 1 343 ? 19.787 6.897 -18.631 1.00 84.81 343 ASP A CA 1
ATOM 2602 C C . ASP A 1 343 ? 18.714 6.654 -17.561 1.00 84.81 343 ASP A C 1
ATOM 2604 O O . ASP A 1 343 ? 17.531 6.435 -17.837 1.00 84.81 343 ASP A O 1
ATOM 2608 N N . ARG A 1 344 ? 19.144 6.745 -16.300 1.00 81.88 344 ARG A N 1
ATOM 2609 C CA . ARG A 1 344 ? 18.298 6.568 -15.112 1.00 81.88 344 ARG A CA 1
ATOM 2610 C C . ARG A 1 344 ? 17.296 7.711 -14.881 1.00 81.88 344 ARG A C 1
ATOM 2612 O O . ARG A 1 344 ? 16.627 7.722 -13.852 1.00 81.88 344 ARG A O 1
ATOM 2619 N N . THR A 1 345 ? 17.151 8.639 -15.828 1.00 81.56 345 THR A N 1
ATOM 2620 C CA . THR A 1 345 ? 16.075 9.644 -15.835 1.00 81.56 345 THR A CA 1
ATOM 2621 C C . THR A 1 345 ? 14.922 9.259 -16.763 1.00 81.56 345 THR A C 1
ATOM 2623 O O . THR A 1 345 ? 13.769 9.643 -16.530 1.00 81.56 345 THR A O 1
ATOM 2626 N N . ARG A 1 346 ? 15.201 8.421 -17.772 1.00 86.44 346 ARG A N 1
ATOM 2627 C CA . ARG A 1 346 ? 14.236 7.997 -18.783 1.00 86.44 346 ARG A CA 1
ATOM 2628 C C . ARG A 1 346 ? 13.498 6.732 -18.361 1.00 86.44 346 ARG A C 1
ATOM 2630 O O . ARG A 1 346 ? 14.086 5.659 -18.234 1.00 86.44 346 ARG A O 1
ATOM 2637 N N . CYS A 1 347 ? 12.181 6.836 -18.214 1.00 91.19 347 CYS A N 1
ATOM 2638 C CA . CYS A 1 347 ? 11.309 5.706 -17.892 1.00 91.19 347 CYS A CA 1
ATOM 2639 C C . CYS A 1 347 ? 10.587 5.142 -19.113 1.00 91.19 347 CYS A C 1
ATOM 2641 O O . CYS A 1 347 ? 10.321 5.847 -20.083 1.00 91.19 347 CYS A O 1
ATOM 2643 N N . ASN A 1 348 ? 10.189 3.875 -19.011 1.00 91.44 348 ASN A N 1
ATOM 2644 C CA . ASN A 1 348 ? 9.386 3.161 -19.995 1.00 91.44 348 ASN A CA 1
ATOM 2645 C C . ASN A 1 348 ? 8.253 2.371 -19.317 1.00 91.44 348 ASN A C 1
ATOM 2647 O O . ASN A 1 348 ? 8.317 2.052 -18.126 1.00 91.44 348 ASN A O 1
ATOM 2651 N N . GLY A 1 349 ? 7.235 2.014 -20.104 1.00 94.00 349 GLY A N 1
ATOM 2652 C CA . GLY A 1 349 ? 6.114 1.183 -19.657 1.00 94.00 349 GLY A CA 1
ATOM 2653 C C . GLY A 1 349 ? 5.126 1.908 -18.728 1.00 94.00 349 GLY A C 1
ATOM 2654 O O . GLY A 1 349 ? 5.080 3.144 -18.723 1.00 94.00 349 GLY A O 1
ATOM 2655 N N . PRO A 1 350 ? 4.329 1.157 -17.943 1.00 95.69 350 PRO A N 1
ATOM 2656 C CA . PRO A 1 350 ? 3.298 1.721 -17.066 1.00 95.69 350 PRO A CA 1
ATOM 2657 C C . PRO A 1 350 ? 3.827 2.767 -16.078 1.00 95.69 350 PRO A C 1
ATOM 2659 O O . PRO A 1 350 ? 3.147 3.756 -15.835 1.00 95.69 350 PRO A O 1
ATOM 2662 N N . TRP A 1 351 ? 5.058 2.631 -15.580 1.00 96.25 351 TRP A N 1
ATOM 2663 C CA . TRP A 1 351 ? 5.688 3.607 -14.687 1.00 96.25 351 TRP A CA 1
ATOM 2664 C C . TRP A 1 351 ? 5.869 4.983 -15.336 1.00 96.25 351 TRP A C 1
ATOM 2666 O O . TRP A 1 351 ? 5.596 6.004 -14.708 1.00 96.25 351 TRP A O 1
ATOM 2676 N N . ALA A 1 352 ? 6.268 5.034 -16.611 1.00 95.38 352 ALA A N 1
ATOM 2677 C CA . ALA A 1 352 ? 6.375 6.299 -17.337 1.00 95.38 352 ALA A CA 1
ATOM 2678 C C . ALA A 1 352 ? 5.003 6.972 -17.499 1.00 95.38 352 ALA A C 1
ATOM 2680 O O . ALA A 1 352 ? 4.882 8.190 -17.368 1.00 95.38 352 ALA A O 1
ATOM 2681 N N . ALA A 1 353 ? 3.961 6.175 -17.759 1.00 96.81 353 ALA A N 1
ATOM 2682 C CA . ALA A 1 353 ? 2.594 6.673 -17.848 1.00 96.81 353 ALA A CA 1
ATOM 2683 C C . ALA A 1 353 ? 2.069 7.154 -16.486 1.00 96.81 353 ALA A C 1
ATOM 2685 O O . ALA A 1 353 ? 1.536 8.254 -16.410 1.00 96.81 353 ALA A O 1
ATOM 2686 N N . PHE A 1 354 ? 2.318 6.399 -15.415 1.00 97.88 354 PHE A N 1
ATOM 2687 C CA . PHE A 1 354 ? 1.988 6.788 -14.046 1.00 97.88 354 PHE A CA 1
ATOM 2688 C C . PHE A 1 354 ? 2.634 8.120 -13.663 1.00 97.88 354 PHE A C 1
ATOM 2690 O O . PHE A 1 354 ? 1.942 9.004 -13.171 1.00 97.88 354 PHE A O 1
ATOM 2697 N N . ARG A 1 355 ? 3.937 8.300 -13.928 1.00 96.56 355 ARG A N 1
ATOM 2698 C CA . ARG A 1 355 ? 4.643 9.556 -13.623 1.00 96.56 355 ARG A CA 1
ATOM 2699 C C . ARG A 1 355 ? 4.003 10.756 -14.316 1.00 96.56 355 ARG A C 1
ATOM 2701 O O . ARG A 1 355 ? 3.823 11.797 -13.690 1.00 96.56 355 ARG A O 1
ATOM 2708 N N . ARG A 1 356 ? 3.646 10.612 -15.593 1.00 96.12 356 ARG A N 1
ATOM 2709 C CA . ARG A 1 356 ? 2.972 11.673 -16.352 1.00 96.12 356 ARG A CA 1
ATOM 2710 C C . ARG A 1 356 ? 1.583 11.960 -15.795 1.00 96.12 356 ARG A C 1
ATOM 2712 O O . ARG A 1 356 ? 1.243 13.115 -15.570 1.00 96.12 356 ARG A O 1
ATOM 2719 N N . ASP A 1 357 ? 0.802 10.919 -15.536 1.00 96.94 357 ASP A N 1
ATOM 2720 C CA . ASP A 1 357 ? -0.576 11.065 -15.070 1.00 96.94 357 ASP A CA 1
ATOM 2721 C C . ASP A 1 357 ? -0.630 11.630 -13.638 1.00 96.94 357 ASP A C 1
ATOM 2723 O O . ASP A 1 357 ? -1.537 12.394 -13.317 1.00 96.94 357 ASP A O 1
ATOM 2727 N N . ALA A 1 358 ? 0.379 11.335 -12.807 1.00 95.88 358 ALA A N 1
ATOM 2728 C CA . ALA A 1 358 ? 0.583 11.922 -11.481 1.00 95.88 358 ALA A CA 1
ATOM 2729 C C . ALA A 1 358 ? 1.131 13.364 -11.519 1.00 95.88 358 ALA A C 1
ATOM 2731 O O . ALA A 1 358 ? 1.264 13.987 -10.468 1.00 95.88 358 ALA A O 1
ATOM 2732 N N . GLY A 1 359 ? 1.458 13.900 -12.700 1.00 94.31 359 GLY A N 1
ATOM 2733 C CA . GLY A 1 359 ? 1.981 15.257 -12.865 1.00 94.31 359 GLY A CA 1
ATOM 2734 C C . GLY A 1 359 ? 3.452 15.428 -12.480 1.00 94.31 359 GLY A C 1
ATOM 2735 O O . GLY A 1 359 ? 3.892 16.555 -12.292 1.00 94.31 359 GLY A O 1
ATOM 2736 N N . LEU A 1 360 ? 4.222 14.340 -12.366 1.00 93.06 360 LEU A N 1
ATOM 2737 C CA . LEU A 1 360 ? 5.666 14.413 -12.113 1.00 93.06 360 LEU A CA 1
ATOM 2738 C C . LEU A 1 360 ? 6.410 14.892 -13.363 1.00 93.06 360 LEU A C 1
ATOM 2740 O O . LEU A 1 360 ? 7.266 15.768 -13.276 1.00 93.06 360 LEU A O 1
ATOM 2744 N N . VAL A 1 361 ? 6.007 14.403 -14.535 1.00 92.88 361 VAL A N 1
ATOM 2745 C CA . VAL A 1 361 ? 6.543 14.839 -15.831 1.00 92.88 361 VAL A CA 1
ATOM 2746 C C . VAL A 1 361 ? 5.474 15.506 -16.687 1.00 92.88 361 VAL A C 1
ATOM 2748 O O . VAL A 1 361 ? 4.283 15.226 -16.545 1.00 92.88 361 VAL A O 1
ATOM 2751 N N . ASP A 1 362 ? 5.903 16.366 -17.605 1.00 89.44 362 ASP A N 1
ATOM 2752 C CA . ASP A 1 362 ? 5.030 16.952 -18.615 1.00 89.44 362 ASP A CA 1
ATOM 2753 C C . ASP A 1 362 ? 4.694 15.956 -19.747 1.00 89.44 362 ASP A C 1
ATOM 2755 O O . ASP A 1 362 ? 5.069 14.779 -19.736 1.00 89.44 362 ASP A O 1
ATOM 2759 N N . THR A 1 363 ? 3.967 16.423 -20.764 1.00 87.06 363 THR A N 1
ATOM 2760 C CA . THR A 1 363 ? 3.576 15.591 -21.916 1.00 87.06 363 THR A CA 1
ATOM 2761 C C . THR A 1 363 ? 4.754 15.148 -22.786 1.00 87.06 363 THR A C 1
ATOM 2763 O O . THR A 1 363 ? 4.631 14.146 -23.490 1.00 87.06 363 THR A O 1
ATOM 2766 N N . SER A 1 364 ? 5.894 15.843 -22.718 1.00 85.44 364 SER A N 1
ATOM 2767 C CA . SER A 1 364 ? 7.145 15.444 -23.372 1.00 85.44 364 SER A CA 1
ATOM 2768 C C . SER A 1 364 ? 7.937 14.414 -22.558 1.00 85.44 364 SER A C 1
ATOM 2770 O O . SER A 1 364 ? 8.889 13.828 -23.073 1.00 85.44 364 SER A O 1
ATOM 2772 N N . GLY A 1 365 ? 7.534 14.161 -21.308 1.00 83.94 365 GLY A N 1
ATOM 2773 C CA . GLY A 1 365 ? 8.263 13.320 -20.362 1.00 83.94 365 GLY A CA 1
ATOM 2774 C C . GLY A 1 365 ? 9.371 14.062 -19.611 1.00 83.94 365 GLY A C 1
ATOM 2775 O O . GLY A 1 365 ? 10.166 13.416 -18.931 1.00 83.94 365 GLY A O 1
ATOM 2776 N N . SER A 1 366 ? 9.427 15.391 -19.716 1.00 86.75 366 SER A N 1
ATOM 2777 C CA . SER A 1 366 ? 10.392 16.215 -18.987 1.00 86.75 366 SER A CA 1
ATOM 2778 C C . SER A 1 366 ? 9.930 16.430 -17.540 1.00 86.75 366 SER A C 1
ATOM 2780 O O . SER A 1 366 ? 8.734 16.653 -17.329 1.00 86.75 366 SER A O 1
ATOM 2782 N N . PRO A 1 367 ? 10.833 16.397 -16.540 1.00 86.69 367 PRO A N 1
ATOM 2783 C CA . PRO A 1 367 ? 10.483 16.676 -15.148 1.00 86.69 367 PRO A CA 1
ATOM 2784 C C . PRO A 1 367 ? 9.801 18.035 -14.972 1.00 86.69 367 PRO A C 1
ATOM 2786 O O . PRO A 1 367 ? 10.249 19.047 -15.514 1.00 86.69 367 PRO A O 1
ATOM 2789 N N . THR A 1 368 ? 8.730 18.066 -14.185 1.00 87.44 368 THR A N 1
ATOM 2790 C CA . THR A 1 368 ? 8.048 19.304 -13.785 1.00 87.44 368 THR A CA 1
ATOM 2791 C C . THR A 1 368 ? 8.654 19.871 -12.498 1.00 87.44 368 THR A C 1
ATOM 2793 O O . THR A 1 368 ? 9.490 19.242 -11.847 1.00 87.44 368 THR A O 1
ATOM 2796 N N . ALA A 1 369 ? 8.188 21.051 -12.074 1.00 81.06 369 ALA A N 1
ATOM 2797 C CA . ALA A 1 369 ? 8.540 21.606 -10.766 1.00 81.06 369 ALA A CA 1
ATOM 2798 C C . ALA A 1 369 ? 8.139 20.683 -9.597 1.00 81.06 369 ALA A C 1
ATOM 2800 O O . ALA A 1 369 ? 8.832 20.656 -8.584 1.00 81.06 369 ALA A O 1
ATOM 2801 N N . GLU A 1 370 ? 7.065 19.902 -9.750 1.00 80.88 370 GLU A N 1
ATOM 2802 C CA . GLU A 1 370 ? 6.595 18.953 -8.735 1.00 80.88 370 GLU A CA 1
ATOM 2803 C C . GLU A 1 370 ? 7.506 17.726 -8.606 1.00 80.88 370 GLU A C 1
ATOM 2805 O O . GLU A 1 370 ? 7.486 17.070 -7.570 1.00 80.88 370 GLU A O 1
ATOM 2810 N N . GLU A 1 371 ? 8.317 17.415 -9.623 1.00 83.38 371 GLU A N 1
ATOM 2811 C CA . GLU A 1 371 ? 9.296 16.323 -9.568 1.00 83.38 371 GLU A CA 1
ATOM 2812 C C . GLU A 1 371 ? 10.628 16.736 -8.920 1.00 83.38 371 GLU A C 1
ATOM 2814 O O . GLU A 1 371 ? 11.420 15.869 -8.537 1.00 83.38 371 GLU A O 1
ATOM 2819 N N . ALA A 1 372 ? 10.891 18.038 -8.757 1.00 78.50 372 ALA A N 1
ATOM 2820 C CA . ALA A 1 372 ? 12.129 18.496 -8.135 1.00 78.50 372 ALA A CA 1
ATOM 2821 C C . ALA A 1 372 ? 12.339 17.808 -6.765 1.00 78.50 372 ALA A C 1
ATOM 2823 O O . ALA A 1 372 ? 11.375 17.612 -6.023 1.00 78.50 372 ALA A O 1
ATOM 2824 N N . PRO A 1 373 ? 13.570 17.404 -6.395 1.00 78.00 373 PRO A N 1
ATOM 2825 C CA . PRO A 1 373 ? 13.793 16.675 -5.150 1.00 78.00 373 PRO A CA 1
ATOM 2826 C C . PRO A 1 373 ? 13.241 17.420 -3.930 1.00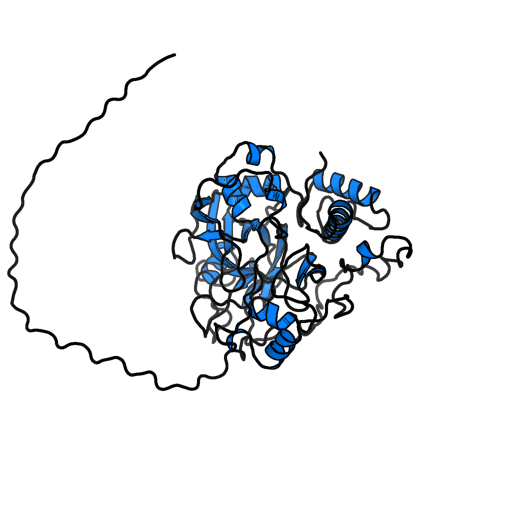 78.00 373 PRO A C 1
ATOM 2828 O O . PRO A 1 373 ? 13.621 18.556 -3.660 1.00 78.00 373 PRO A O 1
ATOM 2831 N N . GLY A 1 374 ? 12.345 16.770 -3.184 1.00 75.31 374 GLY A N 1
ATOM 2832 C CA . GLY A 1 374 ? 11.682 17.374 -2.026 1.00 75.31 374 GLY A CA 1
ATOM 2833 C C . GLY A 1 374 ? 10.507 18.299 -2.358 1.00 75.31 374 GLY A C 1
ATOM 2834 O O . GLY A 1 374 ? 9.866 18.787 -1.430 1.00 75.31 374 GLY A O 1
ATOM 2835 N N . ALA A 1 375 ? 10.207 18.515 -3.638 1.00 77.44 375 ALA A N 1
ATOM 2836 C CA . ALA A 1 375 ? 9.019 19.217 -4.094 1.00 77.44 375 ALA A CA 1
ATOM 2837 C C . ALA A 1 375 ? 7.798 18.289 -4.152 1.00 77.44 375 ALA A C 1
ATOM 2839 O O . ALA A 1 375 ? 7.889 17.064 -4.009 1.00 77.44 375 ALA A O 1
ATOM 2840 N N . GLY A 1 376 ? 6.642 18.921 -4.336 1.00 78.75 376 GLY A N 1
ATOM 2841 C CA . GLY A 1 376 ? 5.340 18.278 -4.361 1.00 78.75 376 GLY A CA 1
ATOM 2842 C C . GLY A 1 376 ? 4.904 17.663 -3.035 1.00 78.75 376 GLY A C 1
ATOM 2843 O O . GLY A 1 376 ? 5.686 17.369 -2.133 1.00 78.75 376 GLY A O 1
ATOM 2844 N N . SER A 1 377 ? 3.595 17.500 -2.895 1.00 89.75 377 SER A N 1
ATOM 2845 C CA . SER A 1 377 ? 2.966 16.881 -1.731 1.00 89.75 377 SER A CA 1
ATOM 2846 C C . SER A 1 377 ? 1.879 15.957 -2.242 1.00 89.75 377 SER A C 1
ATOM 2848 O O . SER A 1 377 ? 0.750 16.390 -2.465 1.00 89.75 377 SER A O 1
ATOM 2850 N N . PHE A 1 378 ? 2.238 14.692 -2.406 1.00 95.38 378 PHE A N 1
ATOM 2851 C CA . PHE A 1 378 ? 1.375 13.656 -2.948 1.00 95.38 378 PHE A CA 1
ATOM 2852 C C . PHE A 1 378 ? 0.700 12.904 -1.807 1.00 95.38 378 PHE A C 1
ATOM 2854 O O . PHE A 1 378 ? 1.329 12.563 -0.803 1.00 95.38 378 PHE A O 1
ATOM 2861 N N . GLU A 1 379 ? -0.584 12.611 -1.965 1.00 97.06 379 GLU A N 1
ATOM 2862 C CA . GLU A 1 379 ? -1.332 11.796 -1.014 1.00 97.06 379 GLU A CA 1
ATOM 2863 C C . GLU A 1 379 ? -1.746 10.480 -1.661 1.00 97.06 379 GLU A C 1
ATOM 2865 O O . GLU A 1 379 ? -2.322 10.449 -2.750 1.00 97.06 379 GLU A O 1
ATOM 2870 N N . TYR A 1 380 ? -1.430 9.392 -0.965 1.00 98.38 380 TYR A N 1
ATOM 2871 C CA . TYR A 1 380 ? -1.624 8.021 -1.404 1.00 98.38 380 TYR A CA 1
ATOM 2872 C C . TYR A 1 380 ? -2.579 7.298 -0.466 1.00 98.38 380 TYR A C 1
ATOM 2874 O O . TYR A 1 380 ? -2.272 7.118 0.712 1.00 98.38 380 TYR A O 1
ATOM 2882 N N . MET A 1 381 ? -3.717 6.860 -0.990 1.00 98.50 381 MET A N 1
ATOM 2883 C CA . MET A 1 381 ? -4.661 6.002 -0.280 1.00 98.50 381 MET A CA 1
ATOM 2884 C C . MET A 1 381 ? -4.468 4.545 -0.698 1.00 98.50 381 MET A C 1
ATOM 2886 O O . MET A 1 381 ? -4.789 4.169 -1.820 1.00 98.50 381 MET A O 1
ATOM 2890 N N . LEU A 1 382 ? -3.984 3.714 0.217 1.00 98.81 382 LEU A N 1
ATOM 2891 C CA . LEU A 1 382 ? -3.883 2.270 0.055 1.00 98.81 382 LEU A CA 1
ATOM 2892 C C . LEU A 1 382 ? -5.070 1.583 0.734 1.00 98.81 382 LEU A C 1
ATOM 2894 O O . LEU A 1 382 ? -5.227 1.674 1.950 1.00 98.81 382 LEU A O 1
ATOM 2898 N N . LEU A 1 383 ? -5.867 0.867 -0.049 1.00 98.75 383 LEU A N 1
ATOM 2899 C CA . LEU A 1 383 ? -6.985 0.029 0.387 1.00 98.75 383 LEU A CA 1
ATOM 2900 C C . LEU A 1 383 ? -6.878 -1.354 -0.276 1.00 98.75 383 LEU A C 1
ATOM 2902 O O . LEU A 1 383 ? -5.915 -1.641 -0.990 1.00 98.75 383 LEU A O 1
ATOM 2906 N N . THR A 1 384 ? -7.845 -2.232 -0.038 1.00 98.25 384 THR A N 1
ATOM 2907 C CA . THR A 1 384 ? -7.924 -3.547 -0.691 1.00 98.25 384 THR A CA 1
ATOM 2908 C C . THR A 1 384 ? -8.784 -3.513 -1.958 1.00 98.25 384 THR A C 1
ATOM 2910 O O . THR A 1 384 ? -9.696 -2.696 -2.102 1.00 98.25 384 THR A O 1
ATOM 2913 N N . GLY A 1 385 ? -8.528 -4.437 -2.887 1.00 97.44 385 GLY A N 1
ATOM 2914 C CA . GLY A 1 385 ? -9.403 -4.679 -4.036 1.00 97.44 385 GLY A CA 1
ATOM 2915 C C . GLY A 1 385 ? -10.805 -5.115 -3.613 1.00 97.44 385 GLY A C 1
ATOM 2916 O O . GLY A 1 385 ? -11.780 -4.748 -4.257 1.00 97.44 385 GLY A O 1
ATOM 2917 N N . GLN A 1 386 ? -10.914 -5.827 -2.490 1.00 96.88 386 GLN A N 1
ATOM 2918 C CA . GLN A 1 386 ? -12.188 -6.272 -1.934 1.00 96.88 386 GLN A CA 1
ATOM 2919 C C . GLN A 1 386 ? -13.036 -5.106 -1.406 1.00 96.88 386 GLN A C 1
ATOM 2921 O O . GLN A 1 386 ? -14.232 -5.069 -1.670 1.00 96.88 386 GLN A O 1
ATOM 2926 N N . GLU A 1 387 ? -12.435 -4.112 -0.742 1.00 97.75 387 GLU A N 1
ATOM 2927 C CA . GLU A 1 387 ? -13.131 -2.867 -0.371 1.00 97.75 387 GLU A CA 1
ATOM 2928 C C . GLU A 1 387 ? -13.673 -2.131 -1.599 1.00 97.75 387 GLU A C 1
ATOM 2930 O O . GLU A 1 387 ? -14.813 -1.668 -1.590 1.00 97.75 387 GLU A O 1
ATOM 2935 N N . ALA A 1 388 ? -12.876 -2.053 -2.668 1.00 98.19 388 ALA A N 1
ATOM 2936 C CA . ALA A 1 388 ? -13.297 -1.436 -3.922 1.00 98.19 388 ALA A CA 1
ATOM 2937 C C . ALA A 1 388 ? -14.436 -2.205 -4.603 1.00 98.19 388 ALA A C 1
ATOM 2939 O O . ALA A 1 388 ? -15.398 -1.584 -5.050 1.00 98.19 388 ALA A O 1
ATOM 2940 N N . ALA A 1 389 ? -14.369 -3.537 -4.630 1.00 97.88 389 ALA A N 1
ATOM 2941 C CA . ALA A 1 389 ? -15.421 -4.379 -5.185 1.00 97.88 389 ALA A CA 1
ATOM 2942 C C . ALA A 1 389 ? -16.734 -4.262 -4.394 1.00 97.88 389 ALA A C 1
ATOM 2944 O O . ALA A 1 389 ? -17.801 -4.113 -4.987 1.00 97.88 389 ALA A O 1
ATOM 2945 N N . LEU A 1 390 ? -16.661 -4.252 -3.059 1.00 97.06 390 LEU A N 1
ATOM 2946 C CA . LEU A 1 390 ? -17.820 -4.042 -2.189 1.00 97.06 390 LEU A CA 1
ATOM 2947 C C . LEU A 1 390 ? -18.436 -2.651 -2.401 1.00 97.06 390 LEU A C 1
ATOM 2949 O O . LEU A 1 390 ? -19.648 -2.541 -2.575 1.00 97.06 390 LEU A O 1
ATOM 2953 N N . ALA A 1 391 ? -17.622 -1.594 -2.487 1.00 97.38 391 ALA A N 1
ATOM 2954 C CA . ALA A 1 391 ? -18.114 -0.250 -2.797 1.00 97.38 391 ALA A CA 1
ATOM 2955 C C . ALA A 1 391 ? -18.780 -0.183 -4.186 1.00 97.38 391 ALA A C 1
ATOM 2957 O O . ALA A 1 391 ? -19.859 0.392 -4.332 1.00 97.38 391 ALA A O 1
ATOM 2958 N N . ALA A 1 392 ? -18.171 -0.807 -5.198 1.00 97.25 392 ALA A N 1
ATOM 2959 C CA . ALA A 1 392 ? -18.687 -0.838 -6.565 1.00 97.25 392 ALA A CA 1
ATOM 2960 C C . ALA A 1 392 ? -19.988 -1.646 -6.700 1.00 97.25 392 ALA A C 1
ATOM 2962 O O . ALA A 1 392 ? -20.847 -1.288 -7.504 1.00 97.25 392 ALA A O 1
ATOM 2963 N N . SER A 1 393 ? -20.161 -2.697 -5.892 1.00 95.69 393 SER A N 1
ATOM 2964 C CA . SER A 1 393 ? -21.380 -3.519 -5.879 1.00 95.69 393 SER A CA 1
ATOM 2965 C C . SER A 1 393 ? -22.623 -2.767 -5.388 1.00 95.69 393 SER A C 1
ATOM 2967 O O . SER A 1 393 ? -23.743 -3.180 -5.675 1.00 95.69 393 SER A O 1
ATOM 2969 N N . LYS A 1 394 ? -22.430 -1.648 -4.673 1.00 93.56 394 LYS A N 1
ATOM 2970 C CA . LYS A 1 394 ? -23.492 -0.856 -4.035 1.00 93.56 394 LYS A CA 1
ATOM 2971 C C . LYS A 1 394 ? -24.383 -1.676 -3.089 1.00 93.56 394 LYS A C 1
ATOM 2973 O O . LYS A 1 394 ? -25.547 -1.332 -2.887 1.00 93.56 394 LYS A O 1
ATOM 2978 N N . GLU A 1 395 ? -23.836 -2.732 -2.486 1.00 91.12 395 GLU A N 1
ATOM 2979 C CA . GLU A 1 395 ? -24.541 -3.550 -1.497 1.00 91.12 395 GLU A CA 1
ATOM 2980 C C . GLU A 1 395 ? -24.935 -2.703 -0.268 1.00 91.12 395 GLU A C 1
ATOM 2982 O O . GLU A 1 395 ? -24.048 -2.167 0.409 1.00 91.12 395 GLU A O 1
ATOM 2987 N N . PRO A 1 396 ? -26.238 -2.578 0.069 1.00 93.50 396 PRO A N 1
ATOM 2988 C CA . PRO A 1 396 ? -26.706 -1.653 1.105 1.00 93.50 396 PRO A CA 1
ATOM 2989 C C . PRO A 1 396 ? -26.045 -1.859 2.471 1.00 93.50 396 PRO A C 1
ATOM 2991 O O . PRO A 1 396 ? -25.645 -0.894 3.117 1.00 93.50 396 PRO A O 1
ATOM 2994 N N . GLY A 1 397 ? -25.849 -3.118 2.881 1.00 94.81 397 GLY A N 1
ATOM 2995 C CA . GLY A 1 397 ? -25.214 -3.437 4.163 1.00 94.81 397 GLY A CA 1
ATOM 2996 C C . GLY A 1 397 ? -23.772 -2.930 4.263 1.00 94.81 397 GLY A C 1
ATOM 2997 O O . GLY A 1 397 ? -23.347 -2.496 5.333 1.00 94.81 397 GLY A O 1
ATOM 2998 N N . PHE A 1 398 ? -23.033 -2.924 3.149 1.00 96.50 398 PHE A N 1
ATOM 2999 C CA . PHE A 1 398 ? -21.696 -2.336 3.103 1.00 96.50 398 PHE A CA 1
ATOM 3000 C C . PHE A 1 398 ? -21.767 -0.808 3.098 1.00 96.50 398 PHE A C 1
ATOM 3002 O O . PHE A 1 398 ? -21.084 -0.169 3.895 1.00 96.50 398 PHE A O 1
ATOM 3009 N N . LEU A 1 399 ? -22.624 -0.219 2.257 1.00 96.38 399 LEU A N 1
ATOM 3010 C CA . LEU A 1 399 ? -22.752 1.238 2.148 1.00 96.38 399 LEU A CA 1
ATOM 3011 C C . LEU A 1 399 ? -23.131 1.905 3.480 1.00 96.38 399 LEU A C 1
ATOM 3013 O O . LEU A 1 399 ? -22.593 2.959 3.821 1.00 96.38 399 LEU A O 1
ATOM 3017 N N . GLU A 1 400 ? -24.019 1.277 4.247 1.00 95.75 400 GLU A N 1
ATOM 3018 C CA . GLU A 1 400 ? -24.472 1.780 5.546 1.00 95.75 400 GLU A CA 1
ATOM 3019 C C . GLU A 1 400 ? -23.482 1.437 6.671 1.00 95.75 400 GLU A C 1
ATOM 3021 O O . GLU A 1 400 ? -23.131 2.295 7.489 1.00 95.75 400 GLU A O 1
ATOM 3026 N N . GLY A 1 401 ? -23.005 0.189 6.707 1.00 95.94 401 GLY A N 1
ATOM 3027 C CA . GLY A 1 401 ? -22.262 -0.359 7.843 1.00 95.94 401 GLY A CA 1
ATOM 3028 C C . GLY A 1 401 ? -20.750 -0.136 7.812 1.00 95.94 401 GLY A C 1
ATOM 3029 O O . GLY A 1 401 ? -20.109 -0.130 8.861 1.00 95.94 401 GLY A O 1
ATOM 3030 N N . TYR A 1 402 ? -20.140 0.058 6.643 1.00 97.75 402 TYR A N 1
ATOM 3031 C CA . TYR A 1 402 ? -18.682 0.127 6.544 1.00 97.75 402 TYR A CA 1
ATOM 3032 C C . TYR A 1 402 ? -18.159 1.493 6.978 1.00 97.75 402 TYR A C 1
ATOM 3034 O O . TYR A 1 402 ? -18.320 2.450 6.239 1.00 97.75 402 TYR A O 1
ATOM 3042 N N . PHE A 1 403 ? -17.513 1.613 8.135 1.00 97.62 403 PHE A N 1
ATOM 3043 C CA . PHE A 1 403 ? -16.729 2.796 8.521 1.00 97.62 403 PHE A CA 1
ATOM 3044 C C . PHE A 1 403 ? -15.472 2.334 9.241 1.00 97.62 403 PHE A C 1
ATOM 3046 O O . PHE A 1 403 ? -15.562 1.535 10.176 1.00 97.62 403 PHE A O 1
ATOM 3053 N N . ARG A 1 404 ? -14.300 2.821 8.836 1.00 98.00 404 ARG A N 1
ATOM 3054 C CA . ARG A 1 404 ? -13.026 2.401 9.430 1.00 98.00 404 ARG A CA 1
ATOM 3055 C C . ARG A 1 404 ? -12.139 3.598 9.744 1.00 98.00 404 ARG A C 1
ATOM 3057 O O . ARG A 1 404 ? -12.109 4.578 9.014 1.00 98.00 404 ARG A O 1
ATOM 3064 N N . LEU A 1 405 ? -11.389 3.496 10.831 1.00 98.50 405 LEU A N 1
ATOM 3065 C CA . LEU A 1 405 ? -10.272 4.374 11.148 1.00 98.50 405 LEU A CA 1
ATOM 3066 C C . LEU A 1 405 ? -8.983 3.577 10.970 1.00 98.50 405 LEU A C 1
ATOM 3068 O O . LEU A 1 405 ? -8.897 2.426 11.396 1.00 98.50 405 LEU A O 1
ATOM 3072 N N . ARG A 1 406 ? -7.990 4.169 10.313 1.00 98.19 406 ARG A N 1
ATOM 3073 C CA . ARG A 1 406 ? -6.682 3.547 10.073 1.00 98.19 406 ARG A CA 1
ATOM 3074 C C . ARG A 1 406 ? -5.618 4.633 9.848 1.00 98.19 406 ARG A C 1
ATOM 3076 O O . ARG A 1 406 ? -5.971 5.816 9.873 1.00 98.19 406 ARG A O 1
ATOM 3083 N N . PRO A 1 407 ? -4.327 4.303 9.638 1.00 98.19 407 PRO A N 1
ATOM 3084 C CA . PRO A 1 407 ? -3.291 5.311 9.433 1.00 98.19 407 PRO A CA 1
ATOM 3085 C C . PRO A 1 407 ? -3.709 6.363 8.402 1.00 98.19 407 PRO A C 1
ATOM 3087 O O . PRO A 1 407 ? -4.137 6.030 7.300 1.00 98.19 407 PRO A O 1
ATOM 3090 N N . GLY A 1 408 ? -3.608 7.638 8.775 1.00 97.69 408 GLY A N 1
ATOM 3091 C CA . GLY A 1 408 ? -3.964 8.764 7.914 1.00 97.69 408 GLY A CA 1
ATOM 3092 C C . GLY A 1 408 ? -5.430 9.210 7.933 1.00 97.69 408 GLY A C 1
ATOM 3093 O O . GLY A 1 408 ? -5.699 10.264 7.356 1.00 97.69 408 GLY A O 1
ATOM 3094 N N . SER A 1 409 ? -6.342 8.494 8.603 1.00 98.50 409 SER A N 1
ATOM 3095 C CA . SER A 1 409 ? -7.682 9.014 8.927 1.00 98.50 409 SER A CA 1
ATOM 3096 C C . SER A 1 409 ? -7.579 10.319 9.727 1.00 98.50 409 SER A C 1
ATOM 3098 O O . SER A 1 409 ? -6.641 10.489 10.518 1.00 98.50 409 SER A O 1
ATOM 3100 N N . SER A 1 410 ? -8.542 11.228 9.557 1.00 98.06 410 SER A N 1
ATOM 3101 C CA . SER A 1 410 ? -8.621 12.472 10.325 1.00 98.06 410 SER A CA 1
ATOM 3102 C C . SER A 1 410 ? -10.043 12.955 10.636 1.00 98.06 410 SER A C 1
ATOM 3104 O O . SER A 1 410 ? -11.012 12.503 10.034 1.00 98.06 410 SER A O 1
ATOM 3106 N N . GLY A 1 411 ? -10.176 13.878 11.591 1.00 96.88 411 GLY A N 1
ATOM 3107 C CA . GLY A 1 411 ? -11.437 14.494 12.012 1.00 96.88 411 GLY A CA 1
ATOM 3108 C C . GLY A 1 411 ? -11.957 14.011 13.372 1.00 96.88 411 GLY A C 1
ATOM 3109 O O . GLY A 1 411 ? -11.243 13.375 14.150 1.00 96.88 411 GLY A O 1
ATOM 3110 N N . GLN A 1 412 ? -13.223 14.324 13.669 1.00 96.44 412 GLN A N 1
ATOM 3111 C CA . GLN A 1 412 ? -13.813 14.129 15.001 1.00 96.44 412 GLN A CA 1
ATOM 3112 C C . GLN A 1 412 ? -13.776 12.670 15.475 1.00 96.44 412 GLN A C 1
ATOM 3114 O O . GLN A 1 412 ? -13.343 12.409 16.592 1.00 96.44 412 GLN A O 1
ATOM 3119 N N . SER A 1 413 ? -14.117 11.706 14.614 1.00 96.50 413 SER A N 1
ATOM 3120 C CA . SER A 1 413 ? -14.093 10.283 14.980 1.00 96.50 413 SER A CA 1
ATOM 3121 C C . SER A 1 413 ? -12.704 9.804 15.419 1.00 96.50 413 SER A C 1
ATOM 3123 O O . SER A 1 413 ? -12.593 8.912 16.258 1.00 96.50 413 SER A O 1
ATOM 3125 N N . VAL A 1 414 ? -11.632 10.407 14.890 1.00 97.81 414 VAL A N 1
ATOM 3126 C CA . VAL A 1 414 ? -10.258 10.123 15.322 1.00 97.81 414 VAL A CA 1
ATOM 3127 C C . VAL A 1 414 ? -9.966 10.743 16.687 1.00 97.81 414 VAL A C 1
ATOM 3129 O O . VAL A 1 414 ? -9.322 10.092 17.506 1.00 97.81 414 VAL A O 1
ATOM 3132 N N . LEU A 1 415 ? -10.438 11.964 16.959 1.00 97.00 415 LEU A N 1
ATOM 3133 C CA . LEU A 1 415 ? -10.306 12.589 18.281 1.00 97.00 415 LEU A CA 1
ATOM 3134 C C . LEU A 1 415 ? -11.002 11.754 19.359 1.00 97.00 415 LEU A C 1
ATOM 3136 O O . LEU A 1 415 ? -10.379 11.434 20.372 1.00 97.00 415 LEU A O 1
ATOM 3140 N N . ASP A 1 416 ? -12.242 11.338 19.104 1.00 96.25 416 ASP A N 1
ATOM 3141 C CA . ASP A 1 416 ? -13.026 10.516 20.031 1.00 96.25 416 ASP A CA 1
ATOM 3142 C C . ASP A 1 416 ? -12.319 9.177 20.289 1.00 96.25 416 ASP A C 1
ATOM 3144 O O . ASP A 1 416 ? -12.153 8.731 21.430 1.00 96.25 416 ASP A O 1
ATOM 3148 N N . TYR A 1 417 ? -11.817 8.548 19.223 1.00 97.31 417 TYR A N 1
ATOM 3149 C CA . TYR A 1 417 ? -11.068 7.304 19.329 1.00 97.31 417 TYR A CA 1
ATOM 3150 C C . TYR A 1 417 ? -9.752 7.470 20.110 1.00 97.31 417 TYR A C 1
ATOM 3152 O O . TYR A 1 417 ? -9.431 6.636 20.961 1.00 97.31 417 TYR A O 1
ATOM 3160 N N . LYS A 1 418 ? -9.009 8.564 19.904 1.00 96.19 418 LYS A N 1
ATOM 3161 C CA . LYS A 1 418 ? -7.791 8.867 20.674 1.00 96.19 418 LYS A CA 1
ATOM 3162 C C . LYS A 1 418 ? -8.101 9.140 22.140 1.00 96.19 418 LYS A C 1
ATOM 3164 O O . LYS A 1 418 ? -7.360 8.665 22.993 1.00 96.19 418 LYS A O 1
ATOM 3169 N N . GLN A 1 419 ? -9.210 9.810 22.453 1.00 95.94 419 GLN A N 1
ATOM 3170 C CA . GLN A 1 419 ? -9.656 10.001 23.834 1.00 95.94 419 GLN A CA 1
ATOM 3171 C C . GLN A 1 419 ? -9.910 8.656 24.532 1.00 95.94 419 GLN A C 1
ATOM 3173 O O . GLN A 1 419 ? -9.457 8.454 25.659 1.00 95.94 419 GLN A O 1
ATOM 3178 N N . LYS A 1 420 ? -10.564 7.705 23.851 1.00 95.50 420 LYS A N 1
ATOM 3179 C CA . LYS A 1 420 ? -10.732 6.330 24.351 1.00 95.50 420 LYS A CA 1
ATOM 3180 C C . LYS A 1 420 ? -9.389 5.637 24.568 1.00 95.50 420 LYS A C 1
ATOM 3182 O O . LYS A 1 420 ? -9.189 5.034 25.619 1.00 95.50 420 LYS A O 1
ATOM 3187 N N . LEU A 1 421 ? -8.474 5.714 23.601 1.00 94.62 421 LEU A N 1
ATOM 3188 C CA . LEU A 1 421 ? -7.145 5.115 23.736 1.00 94.62 421 LEU A CA 1
ATOM 3189 C C . LEU A 1 421 ? -6.368 5.715 24.914 1.00 94.62 421 LEU A C 1
ATOM 3191 O O . LEU A 1 421 ? -5.793 4.960 25.686 1.00 94.62 421 LEU A O 1
ATOM 3195 N N . SER A 1 422 ? -6.402 7.035 25.106 1.00 94.31 422 SER A N 1
ATOM 3196 C CA . SER A 1 422 ? -5.765 7.696 26.252 1.00 94.31 422 SER A CA 1
ATOM 3197 C C . SER A 1 422 ? -6.394 7.309 27.592 1.00 94.31 422 SER A C 1
ATOM 3199 O O . SER A 1 422 ? -5.684 7.227 28.587 1.00 94.31 422 SER A O 1
ATOM 3201 N N . ALA A 1 423 ? -7.703 7.041 27.634 1.00 94.88 423 ALA A N 1
ATOM 3202 C CA . ALA A 1 423 ? -8.363 6.546 28.842 1.00 94.88 423 ALA A CA 1
ATOM 3203 C C . ALA A 1 423 ? -7.975 5.092 29.173 1.00 94.88 423 ALA A C 1
ATOM 3205 O O . ALA A 1 423 ? -7.845 4.748 30.345 1.00 94.88 423 ALA A O 1
ATOM 3206 N N . LEU A 1 424 ? -7.790 4.244 28.155 1.00 91.62 424 LEU A N 1
ATOM 3207 C CA . LEU A 1 424 ? -7.379 2.844 28.322 1.00 91.62 424 LEU A CA 1
ATOM 3208 C C . LEU A 1 424 ? -5.876 2.695 28.595 1.00 91.62 424 LEU A C 1
ATOM 3210 O O . LEU A 1 424 ? -5.472 1.801 29.332 1.00 91.62 424 LEU A O 1
ATOM 3214 N N . PHE A 1 425 ? -5.058 3.573 28.013 1.00 89.12 425 PHE A N 1
ATOM 3215 C CA . PHE A 1 425 ? -3.599 3.527 28.069 1.00 89.12 425 PHE A CA 1
ATOM 3216 C C . PHE A 1 425 ? -3.035 4.903 28.467 1.00 89.12 425 PHE A C 1
ATOM 3218 O O . PHE A 1 425 ? -2.455 5.594 27.626 1.00 89.12 425 PHE A O 1
ATOM 3225 N N . PRO A 1 426 ? -3.188 5.324 29.738 1.00 87.75 426 PRO A N 1
ATOM 3226 C CA . PRO A 1 426 ? -2.778 6.657 30.199 1.00 87.75 426 PRO A CA 1
ATOM 3227 C C . PRO A 1 426 ? -1.272 6.923 30.049 1.00 87.75 426 PRO A C 1
ATOM 3229 O O . PRO A 1 426 ? -0.856 8.075 29.925 1.00 87.75 426 PRO A O 1
ATOM 3232 N N . ASP A 1 427 ? -0.462 5.863 29.998 1.00 85.19 427 ASP A N 1
ATOM 3233 C CA . ASP A 1 427 ? 0.987 5.944 29.796 1.00 85.19 427 ASP A CA 1
ATOM 3234 C C . ASP A 1 427 ? 1.367 6.263 28.335 1.00 85.19 427 ASP A C 1
ATOM 3236 O O . ASP A 1 427 ? 2.487 6.701 28.056 1.00 85.19 427 ASP A O 1
ATOM 3240 N N . ILE A 1 428 ? 0.442 6.083 27.382 1.00 84.19 428 ILE A N 1
ATOM 3241 C CA . ILE A 1 428 ? 0.663 6.403 25.971 1.00 84.19 428 ILE A CA 1
ATOM 3242 C C . ILE A 1 428 ? 0.245 7.849 25.708 1.00 84.19 428 ILE A C 1
ATOM 3244 O O . ILE A 1 428 ? -0.935 8.193 25.612 1.00 84.19 428 ILE A O 1
ATOM 3248 N N . LYS A 1 429 ? 1.243 8.711 25.508 1.00 87.00 429 LYS A N 1
ATOM 3249 C CA . LYS A 1 429 ? 1.029 10.116 25.147 1.00 87.00 429 LYS A CA 1
ATOM 3250 C C . LYS A 1 429 ? 0.576 10.233 23.692 1.00 87.00 429 LYS A C 1
ATOM 3252 O O . LYS A 1 429 ? 1.393 10.229 22.772 1.00 87.00 429 LYS A O 1
ATOM 3257 N N . LEU A 1 430 ? -0.730 10.370 23.492 1.00 90.25 430 LEU A N 1
ATOM 3258 C CA . LEU A 1 430 ? -1.326 10.679 22.195 1.00 90.25 430 LEU A CA 1
ATOM 3259 C C . LEU A 1 430 ? -1.517 12.192 22.066 1.00 90.25 430 LEU A C 1
ATOM 3261 O O . LEU A 1 430 ? -2.099 12.833 22.937 1.00 90.25 430 LEU A O 1
ATOM 3265 N N . ALA A 1 431 ? -1.027 12.776 20.973 1.00 87.12 431 ALA A N 1
ATOM 3266 C CA . ALA A 1 431 ? -1.239 14.194 20.705 1.00 87.12 431 ALA A CA 1
ATOM 3267 C C . ALA A 1 431 ? -2.734 14.483 20.481 1.00 87.12 431 ALA A C 1
ATOM 3269 O O . ALA A 1 431 ? -3.406 13.725 19.782 1.00 87.12 431 ALA A O 1
ATOM 3270 N N . ALA A 1 432 ? -3.235 15.611 20.993 1.00 86.00 432 ALA A N 1
ATOM 3271 C CA . ALA A 1 432 ? -4.607 16.090 20.778 1.00 86.00 432 ALA A CA 1
ATOM 3272 C C . ALA A 1 432 ? -4.805 16.698 19.372 1.00 86.00 432 ALA A C 1
ATOM 3274 O O . ALA A 1 432 ? -5.344 17.788 19.210 1.00 86.00 432 ALA A O 1
ATOM 3275 N N . VAL A 1 433 ? -4.306 15.999 18.356 1.00 90.50 433 VAL A N 1
ATOM 3276 C CA . VAL A 1 433 ? -4.508 16.300 16.937 1.00 90.50 433 VAL A CA 1
ATOM 3277 C C . VAL A 1 433 ? -5.488 15.293 16.361 1.00 90.50 433 VAL A C 1
ATOM 3279 O O . VAL A 1 433 ? -5.457 14.110 16.720 1.00 90.50 433 VAL A O 1
ATOM 3282 N N . ASP A 1 434 ? -6.317 15.751 15.435 1.00 93.31 434 ASP A N 1
ATOM 3283 C CA . ASP A 1 434 ? -7.397 15.003 14.798 1.00 93.31 434 ASP A CA 1
ATOM 3284 C C . ASP A 1 434 ? -6.896 14.022 13.734 1.00 93.31 434 ASP A C 1
ATOM 3286 O O . ASP A 1 434 ? -7.593 13.765 12.766 1.00 93.31 434 ASP A O 1
ATOM 3290 N N . ARG A 1 435 ? -5.692 13.463 13.889 1.00 96.44 435 ARG A N 1
ATOM 3291 C CA . ARG A 1 435 ? -5.056 12.572 12.912 1.00 96.44 435 ARG A CA 1
ATOM 3292 C C . ARG A 1 435 ? -4.655 11.237 13.527 1.00 96.44 435 ARG A C 1
ATOM 3294 O O . ARG A 1 435 ? -4.079 11.185 14.619 1.00 96.44 435 ARG A O 1
ATOM 3301 N N . PHE A 1 436 ? -4.924 10.169 12.780 1.00 97.62 436 PHE A N 1
ATOM 3302 C CA . PHE A 1 436 ? -4.529 8.802 13.090 1.00 97.62 436 PHE A CA 1
ATOM 3303 C C . PHE A 1 436 ? -3.075 8.597 12.645 1.00 97.62 436 PHE A C 1
ATOM 3305 O O . PHE A 1 436 ? -2.776 8.210 11.513 1.00 97.62 436 PHE A O 1
ATOM 3312 N N . ASP A 1 437 ? -2.161 8.965 13.534 1.00 95.06 437 ASP A N 1
ATOM 3313 C CA . ASP A 1 437 ? -0.711 8.960 13.340 1.00 95.06 437 ASP A CA 1
ATOM 3314 C C . ASP A 1 437 ? -0.052 7.643 13.803 1.00 95.06 437 ASP A C 1
ATOM 3316 O O . ASP A 1 437 ? -0.721 6.680 14.192 1.00 95.06 437 ASP A O 1
ATOM 3320 N N . SER A 1 438 ? 1.282 7.568 13.734 1.00 92.50 438 SER A N 1
ATOM 3321 C CA . SER A 1 438 ? 2.030 6.378 14.164 1.00 92.50 438 SER A CA 1
ATOM 3322 C C . SER A 1 438 ? 1.832 6.041 15.654 1.00 92.50 438 SER A C 1
ATOM 3324 O O . SER A 1 438 ? 1.596 4.865 15.932 1.00 92.50 438 SER A O 1
ATOM 3326 N N . PRO A 1 439 ? 1.854 6.997 16.609 1.00 92.00 439 PRO A N 1
ATOM 3327 C CA . PRO A 1 439 ? 1.484 6.718 18.000 1.00 92.00 439 PRO A CA 1
ATOM 3328 C C . PRO A 1 439 ? 0.073 6.135 18.153 1.00 92.00 439 PRO A C 1
ATOM 3330 O O . PRO A 1 439 ? -0.106 5.134 18.845 1.00 92.00 439 PRO A O 1
ATOM 3333 N N . THR A 1 440 ? -0.916 6.702 17.454 1.00 95.50 440 THR A N 1
ATOM 3334 C CA . THR A 1 440 ? -2.300 6.190 17.453 1.00 95.50 440 THR A CA 1
ATOM 3335 C C . THR A 1 440 ? -2.376 4.775 16.869 1.00 95.50 440 THR A C 1
ATOM 3337 O O . THR A 1 440 ? -3.114 3.926 17.373 1.00 95.50 440 THR A O 1
ATOM 3340 N N . SER A 1 441 ? -1.564 4.486 15.847 1.00 95.69 441 SER A N 1
ATOM 3341 C CA . SER A 1 441 ? -1.451 3.152 15.247 1.00 95.69 441 SER A CA 1
ATOM 3342 C C . SER A 1 441 ? -0.917 2.128 16.247 1.00 95.69 441 SER A C 1
ATOM 3344 O O . SER A 1 441 ? -1.524 1.077 16.419 1.00 95.69 441 SER A O 1
ATOM 3346 N N . PHE A 1 442 ? 0.159 2.445 16.971 1.00 93.25 442 PHE A N 1
ATOM 3347 C CA . PHE A 1 442 ? 0.694 1.551 18.000 1.00 93.25 442 PHE A CA 1
ATOM 3348 C C . PHE A 1 442 ? -0.272 1.337 19.169 1.00 93.25 442 PHE A C 1
ATOM 3350 O O . PHE A 1 442 ? -0.459 0.201 19.595 1.00 93.25 442 PHE A O 1
ATOM 3357 N N . ALA A 1 443 ? -0.941 2.388 19.645 1.00 92.88 443 ALA A N 1
ATOM 3358 C CA . ALA A 1 443 ? -1.971 2.257 20.676 1.00 92.88 443 ALA A CA 1
ATOM 3359 C C . ALA A 1 443 ? -3.147 1.373 20.216 1.00 92.88 443 ALA A C 1
ATOM 3361 O O . ALA A 1 443 ? -3.678 0.585 20.995 1.00 92.88 443 ALA A O 1
ATOM 3362 N N . THR A 1 444 ? -3.520 1.451 18.935 1.00 95.50 444 THR A N 1
ATOM 3363 C CA . THR A 1 444 ? -4.544 0.578 18.334 1.00 95.50 444 THR A CA 1
ATOM 3364 C C . THR A 1 444 ? -4.095 -0.876 18.277 1.00 95.50 444 THR A C 1
ATOM 3366 O O . THR A 1 444 ? -4.871 -1.765 18.615 1.00 95.50 444 THR A O 1
ATOM 3369 N N . LEU A 1 445 ? -2.839 -1.128 17.907 1.00 93.81 445 LEU A N 1
ATOM 3370 C CA . LEU A 1 445 ? -2.268 -2.474 17.909 1.00 93.81 445 LEU A CA 1
ATOM 3371 C C . LEU A 1 445 ? -2.273 -3.081 19.318 1.00 93.81 445 LEU A C 1
ATOM 3373 O O . LEU A 1 445 ? -2.670 -4.232 19.476 1.00 93.81 445 LEU A O 1
ATOM 3377 N N . ILE A 1 446 ? -1.918 -2.293 20.341 1.00 91.12 446 ILE A N 1
ATOM 3378 C CA . ILE A 1 446 ? -2.004 -2.707 21.751 1.00 91.12 446 ILE A CA 1
ATOM 3379 C C . ILE A 1 446 ? -3.450 -3.058 22.116 1.00 91.12 446 ILE A C 1
ATOM 3381 O O . ILE A 1 446 ? -3.692 -4.124 22.676 1.00 91.12 446 ILE A O 1
ATOM 3385 N N . LEU A 1 447 ? -4.415 -2.203 21.757 1.00 92.44 447 LEU A N 1
ATOM 3386 C CA . LEU A 1 447 ? -5.836 -2.448 22.014 1.00 92.44 447 LEU A CA 1
ATOM 3387 C C . LEU A 1 447 ? -6.343 -3.736 21.360 1.00 92.44 447 LEU A C 1
ATOM 3389 O O . LEU A 1 447 ? -7.113 -4.475 21.970 1.00 92.44 447 LEU A O 1
ATOM 3393 N N . HIS A 1 448 ? -5.963 -3.988 20.108 1.00 92.56 448 HIS A N 1
ATOM 3394 C CA . HIS A 1 448 ? -6.366 -5.204 19.409 1.00 92.56 448 HIS A CA 1
ATOM 3395 C C . HIS A 1 448 ? -5.756 -6.436 20.050 1.00 92.56 448 HIS A C 1
ATOM 3397 O O . HIS A 1 448 ? -6.494 -7.382 20.302 1.00 92.56 448 HIS A O 1
ATOM 3403 N N . LYS A 1 449 ? -4.478 -6.385 20.423 1.00 87.31 449 LYS A N 1
ATOM 3404 C CA . LYS A 1 449 ? -3.828 -7.500 21.106 1.00 87.31 449 LYS A CA 1
ATOM 3405 C C . LYS A 1 449 ? -4.474 -7.800 22.465 1.00 87.31 449 LYS A C 1
ATOM 3407 O O . LYS A 1 449 ? -4.794 -8.942 22.775 1.00 87.31 449 LYS A O 1
ATOM 3412 N N . ASP A 1 450 ? -4.760 -6.758 23.245 1.00 87.44 450 ASP A N 1
ATOM 3413 C CA . ASP A 1 450 ? -5.459 -6.867 24.534 1.00 87.44 450 ASP A CA 1
ATOM 3414 C C . ASP A 1 450 ? -6.852 -7.511 24.395 1.00 87.44 450 ASP A C 1
ATOM 3416 O O . ASP A 1 450 ? -7.234 -8.371 25.187 1.00 87.44 450 ASP A O 1
ATOM 3420 N N . ARG A 1 451 ? -7.608 -7.147 23.351 1.00 89.50 451 ARG A N 1
ATOM 3421 C CA . ARG A 1 451 ? -9.000 -7.596 23.167 1.00 89.50 451 ARG A CA 1
ATOM 3422 C C . ARG A 1 451 ? -9.170 -8.868 22.346 1.00 89.50 451 ARG A C 1
ATOM 3424 O O . ARG A 1 451 ? -10.209 -9.515 22.455 1.00 89.50 451 ARG A O 1
ATOM 3431 N N . GLN A 1 452 ? -8.227 -9.172 21.463 1.00 86.50 452 GLN A N 1
ATOM 3432 C CA . GLN A 1 452 ? -8.363 -10.198 20.426 1.00 86.50 452 GLN A CA 1
ATOM 3433 C C . GLN A 1 452 ? -7.248 -11.252 20.488 1.00 86.50 452 GLN A C 1
ATOM 3435 O O . GLN A 1 452 ? -7.180 -12.116 19.613 1.00 86.50 452 GLN A O 1
ATOM 3440 N N . GLY A 1 453 ? -6.409 -11.217 21.528 1.00 85.75 453 GLY A N 1
ATOM 3441 C CA . GLY A 1 453 ? -5.322 -12.168 21.727 1.00 85.75 453 GLY A CA 1
ATOM 3442 C C . GLY A 1 453 ? -4.159 -11.880 20.788 1.00 85.75 453 GLY A C 1
ATOM 3443 O O . GLY A 1 453 ? -3.649 -10.769 20.751 1.00 85.75 453 GLY A O 1
ATOM 3444 N N . GLU A 1 454 ? -3.726 -12.876 20.021 1.00 82.25 454 GLU A N 1
ATOM 3445 C CA . GLU A 1 454 ? -2.544 -12.723 19.163 1.00 82.25 454 GLU A CA 1
ATOM 3446 C C . GLU A 1 454 ? -2.763 -11.780 17.973 1.00 82.25 454 GLU A C 1
ATOM 3448 O O . GLU A 1 454 ? -1.797 -11.245 17.449 1.00 82.25 454 GLU A O 1
ATOM 3453 N N . PHE A 1 455 ? -4.009 -11.508 17.569 1.00 87.44 455 PHE A N 1
ATOM 3454 C CA . PHE A 1 455 ? -4.258 -10.612 16.442 1.00 87.44 455 PHE A CA 1
ATOM 3455 C C . PHE A 1 455 ? -4.009 -9.143 16.775 1.00 87.44 455 PHE A C 1
ATOM 3457 O O . PHE A 1 455 ? -4.607 -8.583 17.698 1.00 87.44 455 PHE A O 1
ATOM 3464 N N . ALA A 1 456 ? -3.271 -8.470 15.893 1.00 90.31 456 ALA A N 1
ATOM 3465 C CA . ALA A 1 456 ? -3.199 -7.018 15.864 1.00 90.31 456 ALA A CA 1
ATOM 3466 C C . ALA A 1 456 ? -3.294 -6.461 14.432 1.00 90.31 456 ALA A C 1
ATOM 3468 O O . ALA A 1 456 ? -2.599 -6.895 13.520 1.00 90.31 456 ALA A O 1
ATOM 3469 N N . SER A 1 457 ? -4.125 -5.435 14.249 1.00 93.94 457 SER A N 1
ATOM 3470 C CA . SER A 1 457 ? -4.205 -4.638 13.015 1.00 93.94 457 SER A CA 1
ATOM 3471 C C . SER A 1 457 ? -4.293 -3.151 13.349 1.00 93.94 457 SER A C 1
ATOM 3473 O O . SER A 1 457 ? -4.711 -2.779 14.444 1.00 93.94 457 SER A O 1
ATOM 3475 N N . VAL A 1 458 ? -3.905 -2.288 12.415 1.00 95.50 458 VAL A N 1
ATOM 3476 C CA . VAL A 1 458 ? -4.069 -0.830 12.540 1.00 95.50 458 VAL A CA 1
ATOM 3477 C C . VAL A 1 458 ? -5.419 -0.328 12.023 1.00 95.50 458 VAL A C 1
ATOM 3479 O O . VAL A 1 458 ? -5.675 0.872 12.084 1.00 95.50 458 VAL A O 1
ATOM 3482 N N . VAL A 1 459 ? -6.268 -1.219 11.502 1.00 97.25 459 VAL A N 1
ATOM 3483 C CA . VAL A 1 459 ? -7.614 -0.894 11.018 1.00 97.25 459 VAL A CA 1
ATOM 3484 C C . VAL A 1 459 ? -8.626 -1.176 12.119 1.00 97.25 459 VAL A C 1
ATOM 3486 O O . VAL A 1 459 ? -8.737 -2.306 12.584 1.00 97.25 459 VAL A O 1
ATOM 3489 N N . THR A 1 460 ? -9.377 -0.161 12.531 1.00 96.62 460 THR A N 1
ATOM 3490 C CA . THR A 1 460 ? -10.344 -0.248 13.630 1.00 96.62 460 THR A CA 1
ATOM 3491 C C . THR A 1 460 ? -11.674 0.395 13.251 1.00 96.62 460 THR A C 1
ATOM 3493 O O . THR A 1 460 ? -11.775 1.131 12.269 1.00 96.62 460 THR A O 1
ATOM 3496 N N . GLU A 1 461 ? -12.716 0.099 14.014 1.00 94.31 461 GLU A N 1
ATOM 3497 C CA . GLU A 1 461 ? -14.015 0.757 13.883 1.00 94.31 461 GLU A CA 1
ATOM 3498 C C . GLU A 1 461 ? -14.024 2.064 14.693 1.00 94.31 461 GLU A C 1
ATOM 3500 O O . GLU A 1 461 ? -13.320 2.169 15.706 1.00 94.31 461 GLU A O 1
ATOM 3505 N N . PRO A 1 462 ? -14.798 3.080 14.274 1.00 89.50 462 PRO A N 1
ATOM 3506 C CA . PRO A 1 462 ? -15.009 4.257 15.103 1.00 89.50 462 PRO A CA 1
ATOM 3507 C C . PRO A 1 462 ? -15.748 3.854 16.388 1.00 89.50 462 PRO A C 1
ATOM 3509 O O . PRO A 1 462 ? -16.299 2.758 16.507 1.00 89.50 462 PRO A O 1
ATOM 3512 N N . LEU A 1 463 ? -15.766 4.749 17.373 1.00 83.25 463 LEU A N 1
ATOM 3513 C CA . LEU A 1 463 ? -16.658 4.575 18.516 1.00 83.25 463 LEU A CA 1
ATOM 3514 C C . LEU A 1 463 ? -18.117 4.617 18.041 1.00 83.25 463 LEU A C 1
ATOM 3516 O O . LEU A 1 463 ? -18.478 5.517 17.283 1.00 83.25 463 LEU A O 1
ATOM 3520 N N . ALA A 1 464 ? -18.899 3.622 18.466 1.00 63.09 464 ALA A N 1
ATOM 3521 C CA . ALA A 1 464 ? -20.345 3.564 18.266 1.00 63.09 464 ALA A CA 1
ATOM 3522 C C . ALA A 1 464 ? -21.084 4.503 19.223 1.00 63.09 464 ALA A C 1
ATOM 3524 O O . ALA A 1 464 ? -20.595 4.666 20.370 1.00 63.09 464 ALA A O 1
#

Radius of gyration: 25.66 Å; chains: 1; bounding box: 78×49×96 Å

pLDDT: mean 80.13, std 23.53, range [22.92, 98.88]

Sequence (464 aa):
MRRRTFLSASAAAAAIAGIGGCERQNAEPVPPPPAPPTPEALELPSADDEADSSNAVELGDFEGVATPALGASLIEPVDATQSQAVRSLIYTKALTQGAWPAPPLDDSLKALISQRRYWEIGAADRPVPNWPDLLRAPDYRHLESFAQPAAEEFELTAEALTFLAERNSFQFADRQGVRIFGLRGCALSSPDEARPFASAHALRVRTPGHLSCECVMGVWRPADNMIAVFRASTTPSASNMFKALPAAGYGASLLPTGKYRYRAGTHKASDPKKAQTGALLMDQDYVVLRTTDDLSFDPYQTGDVWTRGAAHNIHSTGRFRDGPDVFDSAGCQVVRGYYDINDRTRCNGPWAAFRRDAGLVDTSGSPTAEEAPGAGSFEYMLLTGQEAALAASKEPGFLEGYFRLRPGSSGQSVLDYKQKLSALFPDIKLAAVDRFDSPTSFATLILHKDRQGEFASVVTEPLA

Foldseek 3Di:
DDDDDDDDDDDDDDDDDDDDDDDDDDDDDDDDDDDDDDDDDDPDPDDCPLVPPQPDPPCPPPPPDPPPCPDPPQDDPDDPPPDPLLPQFEDADPDDFDPHPADDADPVLVVDLVPDQQVRDPPVRRAFFDEDDQCQHQFRVLCVPDDFQPDQKFKFALQLVVLVCVLQQFDDDPPAQKAKEKAAQKAAPDPAQKDDWDRIGIMGGGRGGQFFQRMKMWIARPVVRIIIIGRWHQAAHQSQLSNCQVRLQRQAWHFHFDKFKWAAAWDPPVDPQNIAARKTKTDAKDKTKGAHHGSYRGLLDSSIHIDIDDIQIEGAQADDPDDDGGGHGSRHMHGYWHADSVGSLHTDDPRLVRSPSSVQADPVSHGDQRNPHRHDMHMYGYHHPRSSSSSRSVDPCCSPPRHKHAANRFDDLQLQLVVVLCVVCVSQDDDSHRGCGRSVQSSQQSVCCVVPPSHGHRIDHGDD

Secondary structure (DSSP, 8-state):
--------------------------PPPPPPPPPPPP-----PPPTTTTT---S-------TT-------S-S-----TTS-HHHHSSEE-SSS-TT-S-PPPPPHHHHHHHHH--GGGS-TTTSPPPBPPPTTTSTTTGGGTTSPPPSSSEEEEEHHHHHHHHHHTT-PPPTTSS-EEEEEETEEESSS-SEEEEESEEEEEE----SSS--EEEEEEETTTTEEEEEEEE-S--HHHHHHHGGGTTTT--BPPSEEEEEEEEEETTT-TTT-EEEEEEE-S--EEEEESSSSB--TTSTTEEEEE-----EEE----SS-SS----SS-EEES-EE-SS-TT-EESHHHHHHHHTTSB-TTS-B-GGGSTT---EEEEEEEHHHHHHHHHT-HHHHHH---B-TT-BSHHHHHHHHHHHHH-TTS---SSSB--HHHHHHHHHHHHHHHTT---S-BPPP-